Protein AF-A0A9D8R4U1-F1 (afdb_monomer)

Solvent-accessible surface area (backbone atoms only — not comparable to full-atom values): 18409 Å² total; per-residue (Å²): 109,70,70,55,53,52,48,41,52,51,37,44,50,61,49,49,52,56,41,45,58,40,40,45,11,53,56,46,6,55,37,52,46,41,56,28,59,79,38,70,65,42,65,55,44,36,60,49,24,30,54,49,14,35,55,47,24,72,39,98,79,18,43,31,32,52,47,57,58,74,63,49,72,54,78,39,62,66,52,50,49,24,27,39,54,16,19,46,52,18,31,54,50,19,38,72,63,16,83,45,26,25,57,43,41,3,38,54,20,2,46,52,18,38,34,33,62,58,66,71,54,80,61,60,70,59,53,50,19,46,54,49,28,66,52,47,48,30,51,50,13,16,54,43,6,30,51,42,34,52,57,51,58,62,52,73,76,52,94,63,63,63,71,62,54,49,56,50,48,40,51,51,31,41,52,25,43,34,46,23,39,18,16,47,23,26,30,52,30,19,66,56,46,49,47,28,58,44,75,46,92,58,71,66,61,32,50,55,51,52,53,51,51,51,54,52,49,49,66,75,41,42,67,58,30,49,54,50,9,50,50,41,14,66,72,59,40,79,56,59,55,63,51,44,34,15,34,40,38,16,40,16,51,42,37,40,50,41,38,36,66,65,28,54,77,70,67,29,42,37,55,50,68,39,50,44,54,27,49,53,30,10,40,52,28,37,17,65,71,68,76,44,82,57,64,61,68,69,60,52,52,30,25,54,51,13,48,62,43,11,22,54,39,0,17,54,41,5,32,29,43,30,60,76,67,53,50,42,95,79,75,54,76,76,87,72,84,71,82,71,58,60,48,58,50,51,46,50,47,51,52,49,51,42,52,49,50,51,53,47,54,52,52,51,52,54,51,51,53,50,50,52,57,60,74,76,106

Structure (mmCIF, N/CA/C/O backbone):
data_AF-A0A9D8R4U1-F1
#
_entry.id   AF-A0A9D8R4U1-F1
#
loop_
_atom_site.group_PDB
_atom_site.id
_atom_site.type_symbol
_atom_site.label_atom_id
_atom_site.label_alt_id
_atom_site.label_comp_id
_atom_site.label_asym_id
_atom_site.label_entity_id
_atom_site.label_seq_id
_atom_site.pdbx_PDB_ins_code
_atom_site.Cartn_x
_atom_site.Cartn_y
_atom_site.Cartn_z
_atom_site.occupancy
_atom_site.B_iso_or_equiv
_atom_site.auth_seq_id
_atom_site.auth_comp_id
_atom_site.auth_asym_id
_atom_site.auth_atom_id
_atom_site.pdbx_PDB_model_num
ATOM 1 N N . MET A 1 1 ? 26.700 7.202 -15.383 1.00 62.38 1 MET A N 1
ATOM 2 C CA . MET A 1 1 ? 26.523 7.297 -13.917 1.00 62.38 1 MET A CA 1
ATOM 3 C C . MET A 1 1 ? 25.580 8.435 -13.519 1.00 62.38 1 MET A C 1
ATOM 5 O O . MET A 1 1 ? 24.584 8.159 -12.871 1.00 62.38 1 MET A O 1
ATOM 9 N N . THR A 1 2 ? 25.804 9.678 -13.965 1.00 71.00 2 THR A N 1
ATOM 10 C CA . THR A 1 2 ? 24.944 10.842 -13.642 1.00 71.00 2 THR A CA 1
ATOM 11 C C . THR A 1 2 ? 23.486 10.702 -14.097 1.00 71.00 2 THR A C 1
ATOM 13 O O . THR A 1 2 ? 22.585 10.939 -13.304 1.00 71.00 2 THR A O 1
ATOM 16 N N . ILE A 1 3 ? 23.233 10.258 -15.335 1.00 74.94 3 ILE A N 1
ATOM 17 C CA . ILE A 1 3 ? 21.861 10.071 -15.853 1.00 74.94 3 ILE A CA 1
ATOM 18 C C . ILE A 1 3 ? 21.102 8.999 -15.056 1.00 74.94 3 ILE A C 1
ATOM 20 O O . ILE A 1 3 ? 19.959 9.219 -14.681 1.00 74.94 3 ILE A O 1
ATOM 24 N N . HIS A 1 4 ? 21.748 7.871 -14.744 1.00 74.50 4 HIS A N 1
ATOM 25 C CA . HIS A 1 4 ? 21.140 6.789 -13.961 1.00 74.50 4 HIS A CA 1
ATOM 26 C C . HIS A 1 4 ? 20.801 7.235 -12.531 1.00 74.50 4 HIS A C 1
ATOM 28 O O . HIS A 1 4 ? 19.683 7.016 -12.080 1.00 74.50 4 HIS A O 1
ATOM 34 N N . LEU A 1 5 ? 21.718 7.949 -11.866 1.00 74.75 5 LEU A N 1
ATOM 35 C CA . LEU A 1 5 ? 21.479 8.547 -10.549 1.00 74.75 5 LEU A CA 1
ATOM 36 C C . LEU A 1 5 ? 20.258 9.481 -10.566 1.00 74.75 5 LEU A C 1
ATOM 38 O O . LEU A 1 5 ? 19.386 9.371 -9.709 1.00 74.75 5 LEU A O 1
ATOM 42 N N . ILE A 1 6 ? 20.160 10.362 -11.569 1.00 78.12 6 ILE A N 1
ATOM 43 C CA . ILE A 1 6 ? 19.002 11.254 -11.734 1.00 78.12 6 ILE A CA 1
ATOM 44 C C . ILE A 1 6 ? 17.718 10.439 -11.935 1.00 78.12 6 ILE A C 1
ATOM 46 O O . ILE A 1 6 ? 16.713 10.733 -11.292 1.00 78.12 6 ILE A O 1
ATOM 50 N N . THR A 1 7 ? 17.740 9.403 -12.784 1.00 78.56 7 THR A N 1
ATOM 51 C CA . THR A 1 7 ? 16.574 8.535 -13.011 1.00 78.56 7 THR A CA 1
ATOM 52 C C . THR A 1 7 ? 16.117 7.858 -11.724 1.00 78.56 7 THR A C 1
ATOM 54 O O . THR A 1 7 ? 14.925 7.880 -11.435 1.00 78.56 7 THR A O 1
ATOM 57 N N . VAL A 1 8 ? 17.037 7.304 -10.930 1.00 77.94 8 VAL A N 1
ATOM 58 C CA . VAL A 1 8 ? 16.709 6.655 -9.653 1.00 77.94 8 VAL A CA 1
ATOM 59 C C . VAL A 1 8 ? 16.116 7.656 -8.661 1.00 77.94 8 VAL A C 1
ATOM 61 O O . VAL A 1 8 ? 15.098 7.359 -8.037 1.00 77.94 8 VAL A O 1
ATOM 64 N N . CYS A 1 9 ? 16.683 8.860 -8.549 1.00 77.19 9 CYS A N 1
ATOM 65 C CA . CYS A 1 9 ? 16.137 9.908 -7.684 1.00 77.19 9 CYS A CA 1
ATOM 66 C C . CYS A 1 9 ? 14.717 10.314 -8.104 1.00 77.19 9 CYS A C 1
ATOM 68 O O . CYS A 1 9 ? 13.818 10.349 -7.267 1.00 77.19 9 CYS A O 1
ATOM 70 N N . VAL A 1 10 ? 14.488 10.574 -9.396 1.00 82.06 10 VAL A N 1
ATOM 71 C CA . VAL A 1 10 ? 13.157 10.941 -9.912 1.00 82.06 10 VAL A CA 1
ATOM 72 C C . VAL A 1 10 ? 12.160 9.800 -9.709 1.00 82.06 10 VAL A C 1
ATOM 74 O O . VAL A 1 10 ? 11.057 10.040 -9.227 1.00 82.06 10 VAL A O 1
ATOM 77 N N . ALA A 1 11 ? 12.550 8.562 -10.014 1.00 82.06 11 ALA A N 1
ATOM 78 C CA . ALA A 1 11 ? 11.727 7.373 -9.812 1.00 82.06 11 ALA A CA 1
ATOM 79 C C . ALA A 1 11 ? 11.321 7.207 -8.336 1.00 82.06 11 ALA A C 1
ATOM 81 O O . ALA A 1 11 ? 10.142 7.027 -8.029 1.00 82.06 11 ALA A O 1
ATOM 82 N N . THR A 1 12 ? 12.281 7.363 -7.421 1.00 80.06 12 THR A N 1
ATOM 83 C CA . THR A 1 12 ? 12.043 7.289 -5.973 1.00 80.06 12 THR A CA 1
ATOM 84 C C . THR A 1 12 ? 11.056 8.367 -5.525 1.00 80.06 12 THR A C 1
ATOM 86 O O . THR A 1 12 ? 10.107 8.061 -4.810 1.00 80.06 12 THR A O 1
ATOM 89 N N . LEU A 1 13 ? 11.220 9.615 -5.982 1.00 82.62 13 LEU A N 1
ATOM 90 C CA . LEU A 1 13 ? 10.306 10.717 -5.659 1.00 82.62 13 LEU A CA 1
ATOM 91 C C . LEU A 1 13 ? 8.885 10.459 -6.180 1.00 82.62 13 LEU A C 1
ATOM 93 O O . LEU A 1 13 ? 7.918 10.644 -5.443 1.00 82.62 13 LEU A O 1
ATOM 97 N N . LEU A 1 14 ? 8.755 10.000 -7.428 1.00 85.19 14 LEU A N 1
ATOM 98 C CA . LEU A 1 14 ? 7.461 9.736 -8.064 1.00 85.19 14 LEU A CA 1
ATOM 99 C C . LEU A 1 14 ? 6.656 8.635 -7.368 1.00 85.19 14 LEU A C 1
ATOM 101 O O . LEU A 1 14 ? 5.433 8.659 -7.445 1.00 85.19 14 LEU A O 1
ATOM 105 N N . VAL A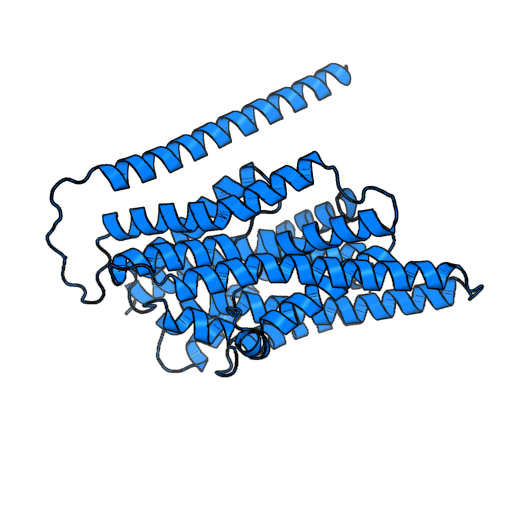 1 15 ? 7.316 7.699 -6.684 1.00 85.31 15 VAL A N 1
ATOM 106 C CA . VAL A 1 15 ? 6.657 6.636 -5.909 1.00 85.31 15 VAL A CA 1
ATOM 107 C C . VAL A 1 15 ? 6.452 7.046 -4.450 1.00 85.31 15 VAL A C 1
ATOM 109 O O . VAL A 1 15 ? 5.385 6.811 -3.885 1.00 85.31 15 VAL A O 1
ATOM 112 N N . ALA A 1 16 ? 7.438 7.706 -3.840 1.00 82.69 16 ALA A N 1
ATOM 113 C CA . ALA A 1 16 ? 7.373 8.126 -2.444 1.00 82.69 16 ALA A CA 1
ATOM 114 C C . ALA A 1 16 ? 6.263 9.158 -2.188 1.00 82.69 16 ALA A C 1
ATOM 116 O O . ALA A 1 16 ? 5.578 9.070 -1.173 1.00 82.69 16 ALA A O 1
ATOM 117 N N . ILE A 1 17 ? 6.048 10.109 -3.105 1.00 86.12 17 ILE A N 1
ATOM 118 C CA . ILE A 1 17 ? 4.991 11.127 -2.973 1.00 86.12 17 ILE A CA 1
ATOM 119 C C . ILE A 1 17 ? 3.595 10.486 -2.845 1.00 86.12 17 ILE A C 1
ATOM 121 O O . ILE A 1 17 ? 2.933 10.728 -1.835 1.00 86.12 17 ILE A O 1
ATOM 125 N N . PRO A 1 18 ? 3.115 9.671 -3.806 1.00 86.81 18 PRO A N 1
ATOM 126 C CA . PRO A 1 18 ? 1.812 9.025 -3.685 1.00 86.81 18 PRO A CA 1
ATOM 127 C C . PRO A 1 18 ? 1.742 8.035 -2.518 1.00 86.81 18 PRO A C 1
ATOM 129 O O . PRO A 1 18 ? 0.697 7.960 -1.883 1.00 86.81 18 PRO A O 1
ATOM 132 N N . LEU A 1 19 ? 2.832 7.341 -2.167 1.00 85.62 19 LEU A N 1
ATOM 133 C CA . LEU A 1 19 ? 2.859 6.466 -0.988 1.00 85.62 19 LEU A CA 1
ATOM 134 C C . LEU A 1 19 ? 2.595 7.254 0.309 1.00 85.62 19 LEU A C 1
ATOM 136 O O . LEU A 1 19 ? 1.831 6.812 1.167 1.00 85.62 19 LEU A O 1
ATOM 140 N N . LEU A 1 20 ? 3.202 8.440 0.435 1.00 82.81 20 LEU A N 1
ATOM 141 C CA . LEU A 1 20 ? 3.014 9.328 1.581 1.00 82.81 20 LEU A CA 1
ATOM 142 C C . LEU A 1 20 ? 1.630 9.989 1.603 1.00 82.81 20 LEU A C 1
ATOM 144 O O . LEU A 1 20 ? 1.049 10.167 2.668 1.00 82.81 20 LEU A O 1
ATOM 148 N N . LEU A 1 21 ? 1.098 10.380 0.445 1.00 83.62 21 LEU A N 1
ATOM 149 C CA . LEU A 1 21 ? -0.192 11.069 0.379 1.00 83.62 21 LEU A CA 1
ATOM 150 C C . LEU A 1 21 ? -1.387 10.123 0.511 1.00 83.62 21 LEU A C 1
ATOM 152 O O . LEU A 1 21 ? -2.425 10.561 0.997 1.00 83.62 21 LEU A O 1
ATOM 156 N N . LEU A 1 22 ? -1.251 8.865 0.085 1.00 83.94 22 LEU A N 1
ATOM 157 C CA . LEU A 1 22 ? -2.336 7.886 0.066 1.00 83.94 22 LEU A CA 1
ATOM 158 C C . LEU A 1 22 ? -2.247 6.951 1.273 1.00 83.94 22 LEU A C 1
ATOM 160 O O . LEU A 1 22 ? -2.946 7.164 2.257 1.00 83.94 22 LEU A O 1
ATOM 164 N N . ASP A 1 23 ? -1.365 5.949 1.243 1.00 84.44 23 ASP A N 1
ATOM 165 C CA . ASP A 1 23 ? -1.331 4.910 2.278 1.00 84.44 23 ASP A CA 1
ATOM 166 C C . ASP A 1 23 ? -0.895 5.458 3.654 1.00 84.44 23 ASP A C 1
ATOM 168 O O . ASP A 1 23 ? -1.457 5.078 4.682 1.00 84.44 23 ASP A O 1
ATOM 172 N N . PHE A 1 24 ? 0.061 6.392 3.699 1.00 84.25 24 PHE A N 1
ATOM 173 C CA . PHE A 1 24 ? 0.518 6.964 4.971 1.00 84.25 24 PHE A CA 1
ATOM 174 C C . PHE A 1 24 ? -0.490 7.946 5.595 1.00 84.25 24 PHE A C 1
ATOM 176 O O . PHE A 1 24 ? -0.650 7.955 6.816 1.00 84.25 24 PHE A O 1
ATOM 183 N N . SER A 1 25 ? -1.215 8.729 4.787 1.00 84.06 25 SER A N 1
ATOM 184 C CA . SER A 1 25 ? -2.329 9.561 5.273 1.00 84.06 25 SER A CA 1
ATOM 185 C C . SER A 1 25 ? -3.434 8.716 5.907 1.00 84.06 25 SER A C 1
ATOM 187 O O . SER A 1 25 ? -3.959 9.097 6.951 1.00 84.06 25 SER A O 1
ATOM 189 N N . VAL A 1 26 ? -3.748 7.552 5.322 1.00 86.00 26 VAL A N 1
ATOM 190 C CA . VAL A 1 26 ? -4.734 6.607 5.876 1.00 86.00 26 VAL A CA 1
ATOM 191 C C . VAL A 1 26 ? -4.266 6.064 7.227 1.00 86.00 26 VAL A C 1
ATOM 193 O O . VAL A 1 26 ? -4.999 6.153 8.209 1.00 86.00 26 VAL A O 1
ATOM 196 N N . MET A 1 27 ? -3.014 5.603 7.310 1.00 89.06 27 MET A N 1
ATOM 197 C CA . MET A 1 27 ? -2.418 5.143 8.569 1.00 89.06 27 MET A CA 1
ATOM 198 C C . MET A 1 27 ? -2.453 6.239 9.650 1.00 89.06 27 MET A C 1
ATOM 200 O O . MET A 1 27 ? -2.788 5.969 10.802 1.00 89.06 27 MET A O 1
ATOM 204 N N . LEU A 1 28 ? -2.131 7.491 9.299 1.00 83.25 28 LEU A N 1
ATOM 205 C CA . LEU A 1 28 ? -2.204 8.613 10.239 1.00 83.25 28 LEU A CA 1
ATOM 206 C C . LEU A 1 28 ? -3.635 8.955 10.656 1.00 83.25 28 LEU A C 1
ATOM 208 O O . LEU A 1 28 ? -3.837 9.301 11.818 1.00 83.25 28 LEU A O 1
ATOM 212 N N . GLY A 1 29 ? -4.606 8.844 9.748 1.00 83.50 29 GLY A N 1
ATOM 213 C CA . GLY A 1 29 ? -6.021 9.027 10.065 1.00 83.50 29 GLY A CA 1
ATOM 214 C C . GLY A 1 29 ? -6.497 8.050 11.137 1.00 83.50 29 GLY A C 1
ATOM 215 O O . GLY A 1 29 ? -7.123 8.469 12.110 1.00 83.50 29 GLY A O 1
ATOM 216 N N . GLU A 1 30 ? -6.102 6.776 11.040 1.00 86.44 30 GLU A N 1
ATOM 217 C CA . GLU A 1 30 ? -6.377 5.781 12.084 1.00 86.44 30 GLU A CA 1
ATOM 218 C C . GLU A 1 30 ? -5.773 6.186 13.438 1.00 86.44 30 GLU A C 1
ATOM 220 O O . GLU A 1 30 ? -6.465 6.203 14.458 1.00 86.44 30 GLU A O 1
ATOM 225 N N . VAL A 1 31 ? -4.510 6.614 13.447 1.00 84.88 31 VAL A N 1
ATOM 226 C CA . VAL A 1 31 ? -3.812 7.035 14.673 1.00 84.88 31 VAL A CA 1
ATOM 227 C C . VAL A 1 31 ? -4.407 8.317 15.280 1.00 84.88 31 VAL A C 1
ATOM 229 O O . VAL A 1 31 ? -4.437 8.467 16.506 1.00 84.88 31 VAL A O 1
ATOM 232 N N . TRP A 1 32 ? -4.879 9.259 14.456 1.00 85.44 32 TRP A N 1
ATOM 233 C CA . TRP A 1 32 ? -5.542 10.481 14.928 1.00 85.44 32 TRP A CA 1
ATOM 234 C C . TRP A 1 32 ? -6.931 10.208 15.486 1.00 85.44 32 TRP A C 1
ATOM 236 O O . TRP A 1 32 ? -7.216 10.677 16.588 1.00 85.44 32 TRP A O 1
ATOM 246 N N . SER A 1 33 ? -7.729 9.373 14.817 1.00 83.19 33 SER A N 1
ATOM 247 C CA . SER A 1 33 ? -9.071 9.003 15.292 1.00 83.19 33 SER A CA 1
ATOM 248 C C . SER A 1 33 ? -9.050 8.313 16.660 1.00 83.19 33 SER A C 1
ATOM 250 O O . SER A 1 33 ? -9.992 8.409 17.441 1.00 83.19 33 SER A O 1
ATOM 252 N N . SER A 1 34 ? -7.935 7.667 17.014 1.00 81.81 34 SER A N 1
ATOM 253 C CA . SER A 1 34 ? -7.779 7.009 18.309 1.00 81.81 34 SER A CA 1
ATOM 254 C C . SER A 1 34 ? -7.442 7.970 19.465 1.00 81.81 34 SER A C 1
ATOM 256 O O . SER A 1 34 ? -7.294 7.510 20.601 1.00 81.81 34 SER A O 1
ATOM 258 N N . GLY A 1 35 ?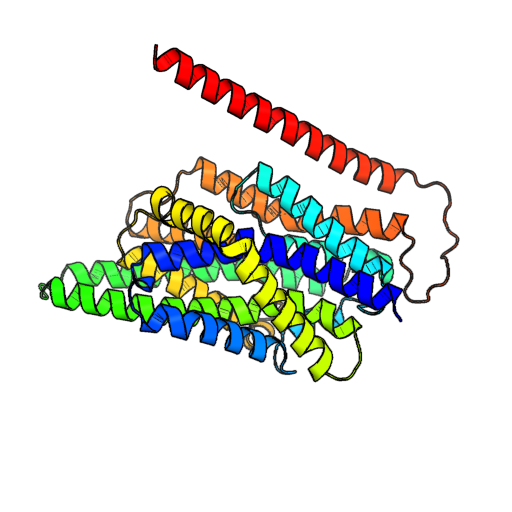 -7.163 9.252 19.191 1.00 73.31 35 GLY A N 1
ATOM 259 C CA . GLY A 1 35 ? -6.667 10.228 20.172 1.00 73.31 35 GLY A CA 1
ATOM 260 C C . GLY A 1 35 ? -5.265 9.932 20.734 1.00 73.31 35 GLY A C 1
ATOM 261 O O . GLY A 1 35 ? -4.775 10.642 21.613 1.00 73.31 35 GLY A O 1
ATOM 262 N N . ALA A 1 36 ? -4.565 8.896 20.249 1.00 70.56 36 ALA A N 1
ATOM 263 C CA . ALA A 1 36 ? -3.280 8.483 20.823 1.00 70.56 36 ALA A CA 1
ATOM 264 C C . ALA A 1 36 ? -2.163 9.506 20.550 1.00 70.56 36 ALA A C 1
ATOM 266 O O . ALA A 1 36 ? -1.247 9.661 21.362 1.00 70.56 36 ALA A O 1
ATOM 267 N N . LEU A 1 37 ? -2.250 10.240 19.436 1.00 65.88 37 LEU A N 1
ATOM 268 C CA . LEU A 1 37 ? -1.227 11.194 18.991 1.00 65.88 37 LEU A CA 1
ATOM 269 C C . LEU A 1 37 ? -1.161 12.489 19.824 1.00 65.88 37 LEU A C 1
ATOM 271 O O . LEU A 1 37 ? -0.201 13.262 19.718 1.00 65.88 37 LEU A O 1
ATOM 275 N N . GLU A 1 38 ? -2.149 12.723 20.689 1.00 64.19 38 GLU A N 1
ATOM 276 C CA . GLU A 1 38 ? -2.107 13.796 21.687 1.00 64.19 38 GLU A CA 1
ATOM 277 C C . GLU A 1 38 ? -1.012 13.557 22.738 1.00 64.19 38 GLU A C 1
ATOM 279 O O . GLU A 1 38 ? -0.506 14.500 23.350 1.00 64.19 38 GLU A O 1
ATOM 284 N N . ARG A 1 39 ? -0.566 12.304 22.902 1.00 63.09 39 ARG A N 1
ATOM 285 C CA . ARG A 1 39 ? 0.533 11.953 23.802 1.00 63.09 39 ARG A CA 1
ATOM 286 C C . ARG A 1 39 ? 1.880 12.281 23.166 1.00 63.09 39 ARG A C 1
ATOM 288 O O . ARG A 1 39 ? 2.224 11.786 22.094 1.00 63.09 39 ARG A O 1
ATOM 295 N N . TRP A 1 40 ? 2.710 13.019 23.904 1.00 60.84 40 TRP A N 1
ATOM 296 C CA . TRP A 1 40 ? 4.105 13.301 23.538 1.00 60.84 40 TRP A CA 1
ATOM 297 C C . TRP A 1 40 ? 4.899 12.042 23.168 1.00 60.84 40 TRP A C 1
ATOM 299 O O . TRP A 1 40 ? 5.678 12.065 22.219 1.00 60.84 40 TRP A O 1
ATOM 309 N N . ALA A 1 41 ? 4.648 10.931 23.868 1.00 53.75 41 ALA A N 1
ATOM 310 C CA . ALA A 1 41 ? 5.276 9.646 23.588 1.00 53.75 41 ALA A CA 1
ATOM 311 C C . ALA A 1 41 ? 5.017 9.173 22.149 1.00 53.75 41 ALA A C 1
ATOM 313 O O . ALA A 1 41 ? 5.948 8.740 21.485 1.00 53.75 41 ALA A O 1
ATOM 314 N N . VAL A 1 42 ? 3.798 9.320 21.622 1.00 58.06 42 VAL A N 1
ATOM 315 C CA . VAL A 1 42 ? 3.475 8.910 20.245 1.00 58.06 42 VAL A CA 1
ATOM 316 C C . VAL A 1 42 ? 4.140 9.832 19.230 1.00 58.06 42 VAL A C 1
ATOM 318 O O . VAL A 1 42 ? 4.682 9.351 18.244 1.00 58.06 42 VAL A O 1
ATOM 321 N N . ARG A 1 43 ? 4.201 11.143 19.491 1.00 66.69 43 ARG A N 1
ATOM 322 C CA . ARG A 1 43 ? 4.862 12.101 18.584 1.00 66.69 43 ARG A CA 1
ATOM 323 C C . ARG A 1 43 ? 6.350 11.814 18.371 1.00 66.69 43 ARG A C 1
ATOM 325 O O . ARG A 1 43 ? 6.869 12.133 17.310 1.00 66.69 43 ARG A O 1
ATOM 332 N N . ILE A 1 44 ? 7.020 11.229 19.364 1.00 65.25 44 ILE A N 1
ATOM 333 C CA . ILE A 1 44 ? 8.447 10.879 19.303 1.00 65.25 44 ILE A CA 1
ATOM 334 C C . ILE A 1 44 ? 8.640 9.428 18.842 1.00 65.25 44 ILE A C 1
ATOM 336 O O . ILE A 1 44 ? 9.491 9.153 17.997 1.00 65.25 44 ILE A O 1
ATOM 340 N N . LEU A 1 45 ? 7.841 8.495 19.366 1.00 59.81 45 LEU A N 1
ATOM 341 C CA . LEU A 1 45 ? 7.980 7.066 19.080 1.00 59.81 45 LEU A CA 1
ATOM 342 C C . LEU A 1 45 ? 7.467 6.685 17.692 1.00 59.81 45 LEU A C 1
ATOM 344 O O . LEU A 1 45 ? 7.973 5.726 17.128 1.00 59.81 45 LEU A O 1
ATOM 348 N N . LEU A 1 46 ? 6.511 7.421 17.121 1.00 68.75 46 LEU A N 1
ATOM 349 C CA . LEU A 1 46 ? 5.991 7.145 15.782 1.00 68.75 46 LEU A CA 1
ATOM 350 C C . LEU A 1 46 ? 7.058 7.407 14.697 1.00 68.75 46 LEU A C 1
ATOM 352 O O . LEU A 1 46 ? 7.335 6.482 13.937 1.00 68.75 46 LEU A O 1
ATOM 356 N N . PRO A 1 47 ? 7.753 8.566 14.654 1.00 72.62 47 PRO A N 1
ATOM 357 C CA . PRO A 1 47 ? 8.914 8.744 13.777 1.00 72.62 47 PRO A CA 1
ATOM 358 C C . PRO A 1 47 ? 10.018 7.715 14.016 1.00 72.62 47 PRO A C 1
ATOM 360 O O . PRO A 1 47 ? 10.629 7.244 13.061 1.00 72.62 47 PRO A O 1
ATOM 363 N N . LEU A 1 48 ? 10.267 7.344 15.277 1.00 67.75 48 LEU A N 1
ATOM 364 C CA . LEU A 1 48 ? 11.283 6.349 15.616 1.00 67.75 48 LEU A CA 1
ATOM 365 C C . LEU A 1 48 ? 10.903 4.951 15.103 1.00 67.75 48 LEU A C 1
ATOM 367 O O . LEU A 1 48 ? 11.754 4.237 14.587 1.00 67.75 48 LEU A O 1
ATOM 371 N N . ALA A 1 49 ? 9.628 4.577 15.207 1.00 66.25 49 ALA A N 1
ATOM 372 C CA . ALA A 1 49 ? 9.093 3.324 14.687 1.00 66.25 49 ALA A CA 1
ATOM 373 C C . ALA A 1 49 ? 9.113 3.302 13.158 1.00 66.25 49 ALA A C 1
ATOM 375 O O . ALA A 1 49 ? 9.463 2.280 12.578 1.00 66.25 49 ALA A O 1
ATOM 376 N N . LEU A 1 50 ? 8.827 4.432 12.506 1.00 71.75 50 LEU A N 1
ATOM 377 C CA . LEU A 1 50 ? 8.975 4.572 11.058 1.00 71.75 50 LEU A CA 1
ATOM 378 C C . LEU A 1 50 ? 10.441 4.425 10.636 1.00 71.75 50 LEU A C 1
ATOM 380 O O . LEU A 1 50 ? 10.744 3.663 9.726 1.00 71.75 50 LEU A O 1
ATOM 384 N N . ALA A 1 51 ? 11.366 5.100 11.321 1.00 71.94 51 ALA A N 1
ATOM 385 C CA . ALA A 1 51 ? 12.795 4.993 11.042 1.00 71.94 51 ALA A CA 1
ATOM 386 C C . ALA A 1 51 ? 13.327 3.573 11.298 1.00 71.94 51 ALA A C 1
ATOM 388 O O . ALA A 1 51 ? 14.091 3.050 10.491 1.00 71.94 51 ALA A O 1
ATOM 389 N N . GLY A 1 52 ? 12.893 2.934 12.388 1.00 63.22 52 GLY A N 1
ATOM 390 C CA . GLY A 1 52 ? 13.241 1.556 12.727 1.00 63.22 52 GLY A CA 1
ATOM 391 C C . GLY A 1 52 ? 12.655 0.536 11.749 1.00 63.22 52 GLY A C 1
ATOM 392 O O . GLY A 1 52 ? 13.369 -0.355 11.307 1.00 63.22 52 GLY A O 1
ATOM 393 N N . GLY A 1 53 ? 11.391 0.686 11.352 1.00 64.94 53 GLY A N 1
ATOM 394 C CA . GLY A 1 53 ? 10.748 -0.167 10.349 1.00 64.94 53 GLY A CA 1
ATOM 395 C C . GLY A 1 53 ? 11.398 -0.027 8.975 1.00 64.94 53 GLY A C 1
ATOM 396 O O . GLY A 1 53 ? 11.702 -1.027 8.333 1.00 64.94 53 GLY A O 1
ATOM 397 N N . LEU A 1 54 ? 11.724 1.204 8.569 1.00 70.62 54 LEU A N 1
ATOM 398 C CA . LEU A 1 54 ? 12.524 1.447 7.370 1.00 70.62 54 LEU A CA 1
ATOM 399 C C . LEU A 1 54 ? 13.883 0.752 7.492 1.00 70.62 54 LEU A C 1
ATOM 401 O O . LEU A 1 54 ? 14.245 0.008 6.589 1.00 70.62 54 LEU A O 1
ATOM 405 N N . ALA A 1 55 ? 14.590 0.904 8.619 1.00 69.12 55 ALA A N 1
ATOM 406 C CA . ALA A 1 55 ? 15.862 0.221 8.867 1.00 69.12 55 ALA A CA 1
ATOM 407 C C . ALA A 1 55 ? 15.764 -1.306 8.687 1.00 69.12 55 ALA A C 1
ATOM 409 O O . ALA A 1 55 ? 16.667 -1.898 8.102 1.00 69.12 55 ALA A O 1
ATOM 410 N N . LEU A 1 56 ? 14.661 -1.930 9.118 1.00 67.12 56 LEU A N 1
ATOM 411 C CA . LEU A 1 56 ? 14.422 -3.369 8.950 1.00 67.12 56 LEU A CA 1
ATOM 412 C C . LEU A 1 56 ? 14.221 -3.783 7.485 1.00 67.12 56 LEU A C 1
ATOM 414 O O . LEU A 1 56 ? 14.725 -4.832 7.096 1.00 67.12 56 LEU A O 1
ATOM 418 N N . SER A 1 57 ? 13.582 -2.949 6.656 1.00 62.78 57 SER A N 1
ATOM 419 C CA . SER A 1 57 ? 13.427 -3.207 5.208 1.00 62.78 57 SER A CA 1
ATOM 420 C C . SER A 1 57 ? 14.752 -3.207 4.418 1.00 62.78 57 SER A C 1
ATOM 422 O O . SER A 1 57 ? 14.808 -3.589 3.245 1.00 62.78 57 SER A O 1
ATOM 424 N N . PHE A 1 58 ? 15.838 -2.771 5.067 1.00 65.38 58 PHE A N 1
ATOM 425 C CA . PHE A 1 58 ? 17.190 -2.699 4.511 1.00 65.38 58 PHE A CA 1
ATOM 426 C C . PHE A 1 58 ? 18.129 -3.806 5.024 1.00 65.38 58 PHE A C 1
ATOM 428 O O . PHE A 1 58 ? 19.288 -3.862 4.610 1.00 65.38 58 PHE A O 1
ATOM 435 N N . ILE A 1 59 ? 17.659 -4.685 5.916 1.00 63.59 59 ILE A N 1
ATOM 436 C CA . ILE A 1 59 ? 18.408 -5.869 6.362 1.00 63.59 59 ILE A CA 1
ATOM 437 C C . ILE A 1 59 ? 18.115 -7.012 5.379 1.00 63.59 59 ILE A C 1
ATOM 439 O O . ILE A 1 59 ? 16.963 -7.213 5.004 1.00 63.59 59 ILE A O 1
ATOM 443 N N . ASP A 1 60 ? 19.120 -7.818 5.012 1.00 55.22 60 ASP A N 1
ATOM 444 C CA . ASP A 1 60 ? 18.990 -9.000 4.122 1.00 55.22 60 ASP A CA 1
ATOM 445 C C . ASP A 1 60 ? 17.984 -10.067 4.610 1.00 55.22 60 ASP A C 1
ATOM 447 O O . ASP A 1 60 ? 17.721 -11.059 3.933 1.00 55.22 60 ASP A O 1
ATOM 451 N N . TRP A 1 61 ? 17.413 -9.866 5.795 1.00 55.62 61 TRP A N 1
ATOM 452 C CA . TRP A 1 61 ? 16.352 -10.669 6.387 1.00 55.62 61 TRP A CA 1
ATOM 453 C C . TRP A 1 61 ? 14.934 -10.202 6.027 1.00 55.62 61 TRP A C 1
ATOM 455 O O . TRP A 1 61 ? 13.980 -10.808 6.511 1.00 55.62 61 TRP A O 1
ATOM 465 N N . ASP A 1 62 ? 14.768 -9.155 5.208 1.00 66.50 62 ASP A N 1
ATOM 466 C CA . ASP A 1 62 ? 13.456 -8.716 4.723 1.00 66.50 62 ASP A CA 1
ATOM 467 C C . ASP A 1 62 ? 13.015 -9.520 3.478 1.00 66.50 62 ASP A C 1
ATOM 469 O O . ASP A 1 62 ? 13.514 -9.282 2.369 1.00 66.50 62 ASP A O 1
ATOM 473 N N . PRO A 1 63 ? 12.057 -10.457 3.618 1.00 65.75 63 PRO A N 1
ATOM 474 C CA . PRO A 1 63 ? 11.589 -11.276 2.511 1.00 65.75 63 PRO A CA 1
ATOM 475 C C . PRO A 1 63 ? 10.846 -10.462 1.446 1.00 65.75 63 PRO A C 1
ATOM 477 O O . PRO A 1 63 ? 10.830 -10.895 0.297 1.00 65.75 63 PRO A O 1
ATOM 480 N N . VAL A 1 64 ? 10.274 -9.292 1.772 1.00 69.25 64 VAL A N 1
ATOM 481 C CA . VAL A 1 64 ? 9.586 -8.435 0.787 1.00 69.25 64 VAL A CA 1
ATOM 482 C C . VAL A 1 64 ? 10.614 -7.766 -0.122 1.00 69.25 64 VAL A C 1
ATOM 484 O O . VAL A 1 64 ? 10.521 -7.847 -1.345 1.00 69.25 64 VAL A O 1
ATOM 487 N N . SER A 1 65 ? 11.651 -7.166 0.462 1.00 66.00 65 SER A N 1
ATOM 488 C CA . SER A 1 65 ? 12.779 -6.596 -0.279 1.00 66.00 65 SER A CA 1
ATOM 489 C C . SER A 1 65 ? 13.545 -7.661 -1.079 1.00 66.00 65 SER A C 1
ATOM 491 O O . SER A 1 65 ? 13.925 -7.427 -2.231 1.00 66.00 65 SER A O 1
ATOM 493 N N . GLY A 1 66 ? 13.748 -8.858 -0.515 1.00 66.12 66 GLY A N 1
ATOM 494 C CA . GLY A 1 66 ? 14.340 -10.004 -1.217 1.00 66.12 66 GLY A CA 1
ATOM 495 C C . GLY A 1 66 ? 13.496 -10.481 -2.402 1.00 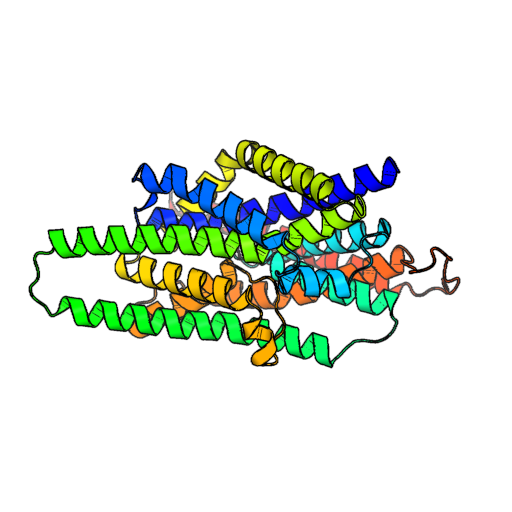66.12 66 GLY A C 1
ATOM 496 O O . GLY A 1 66 ? 14.025 -10.660 -3.498 1.00 66.12 66 GLY A O 1
ATOM 497 N N . PHE A 1 67 ? 12.179 -10.603 -2.210 1.00 74.00 67 PHE A N 1
ATOM 498 C CA . PHE A 1 67 ? 11.222 -10.911 -3.270 1.00 74.00 67 PHE A CA 1
ATOM 499 C C . PHE A 1 67 ? 11.313 -9.868 -4.387 1.00 74.00 67 PHE A C 1
ATOM 501 O O . PHE A 1 67 ? 11.702 -10.209 -5.496 1.00 74.00 67 PHE A O 1
ATOM 508 N N . LEU A 1 68 ? 11.087 -8.583 -4.099 1.00 69.69 68 LEU A N 1
ATOM 509 C CA . LEU A 1 68 ? 11.116 -7.519 -5.113 1.00 69.69 68 LEU A CA 1
ATOM 510 C C . LEU A 1 68 ? 12.455 -7.445 -5.876 1.00 69.69 68 LEU A C 1
ATOM 512 O O . LEU A 1 68 ? 12.457 -7.237 -7.091 1.00 69.69 68 LEU A O 1
ATOM 516 N N . GLY A 1 69 ? 13.583 -7.654 -5.187 1.00 63.97 69 GLY A N 1
ATOM 517 C CA . GLY A 1 69 ? 14.921 -7.661 -5.787 1.00 63.97 69 GLY A CA 1
ATOM 518 C C . GLY A 1 69 ? 15.193 -8.838 -6.730 1.00 63.97 69 GLY A C 1
ATOM 519 O O . GLY A 1 69 ? 15.996 -8.697 -7.647 1.00 63.97 69 GLY A O 1
ATOM 520 N N . GLY A 1 70 ? 14.511 -9.973 -6.549 1.00 65.19 70 GLY A N 1
ATOM 521 C CA . GLY A 1 70 ? 14.636 -11.144 -7.421 1.00 65.19 70 GLY A CA 1
ATOM 522 C C . GLY A 1 70 ? 13.912 -11.014 -8.768 1.00 65.19 70 GLY A C 1
ATOM 523 O O . GLY A 1 70 ? 14.262 -11.714 -9.715 1.00 65.19 70 GLY A O 1
ATOM 524 N N . PHE A 1 71 ? 12.926 -10.113 -8.882 1.00 64.62 71 PHE A N 1
ATOM 525 C CA . PHE A 1 71 ? 12.044 -10.025 -10.061 1.00 64.62 71 PHE A CA 1
ATOM 526 C C . PHE A 1 71 ? 12.346 -8.876 -11.012 1.00 64.62 71 PHE A C 1
ATOM 528 O O . PHE A 1 71 ? 11.809 -8.865 -12.125 1.00 64.62 71 PHE A O 1
ATOM 535 N N . PHE A 1 72 ? 13.169 -7.914 -10.594 1.00 67.94 72 PHE A N 1
ATOM 536 C CA . PHE A 1 72 ? 13.278 -6.638 -11.281 1.00 67.94 72 PHE A CA 1
ATOM 537 C C . PHE A 1 72 ? 14.732 -6.214 -11.537 1.00 67.94 72 PHE A C 1
ATOM 539 O O . PHE A 1 72 ? 15.493 -6.036 -10.585 1.00 67.94 72 PHE A O 1
ATOM 546 N N . PRO A 1 73 ? 15.129 -5.987 -12.806 1.00 66.38 73 PRO A N 1
ATOM 547 C CA . PRO A 1 73 ? 16.457 -5.481 -13.132 1.00 66.38 73 PRO A CA 1
ATOM 548 C C . PRO A 1 73 ? 16.555 -3.985 -12.792 1.00 66.38 73 PRO A C 1
ATOM 550 O O . PRO A 1 73 ? 16.353 -3.113 -13.639 1.00 66.38 73 PRO A O 1
ATOM 553 N N . THR A 1 74 ? 16.898 -3.678 -11.539 1.00 63.53 74 THR A N 1
ATOM 554 C CA . THR A 1 74 ? 17.070 -2.307 -11.011 1.00 63.53 74 THR A CA 1
ATOM 555 C C . THR A 1 74 ? 18.176 -1.513 -11.713 1.00 63.53 74 THR A C 1
ATOM 557 O O . THR A 1 74 ? 18.213 -0.290 -11.622 1.00 63.53 74 THR A O 1
ATOM 560 N N . THR A 1 75 ? 19.054 -2.178 -12.462 1.00 65.38 75 THR A N 1
ATOM 561 C CA . THR A 1 75 ? 20.147 -1.560 -13.224 1.00 65.38 75 THR A CA 1
ATOM 562 C C . THR A 1 75 ? 19.694 -0.946 -14.555 1.00 65.38 75 THR A C 1
ATOM 564 O O . THR A 1 75 ? 20.428 -0.155 -15.152 1.00 65.38 75 THR A O 1
ATOM 567 N N . VAL A 1 76 ? 18.476 -1.246 -15.030 1.00 74.25 76 VAL A N 1
ATOM 568 C CA . VAL A 1 76 ? 17.957 -0.750 -16.315 1.00 74.25 76 VAL A CA 1
ATOM 569 C C . VAL A 1 76 ? 17.077 0.487 -16.098 1.00 74.25 76 VAL A C 1
ATOM 571 O O . VAL A 1 76 ? 15.903 0.385 -15.746 1.00 74.25 76 VAL A O 1
ATOM 574 N N . SER A 1 77 ? 17.615 1.682 -16.381 1.00 74.81 77 SER A N 1
ATOM 575 C CA . SER A 1 77 ? 16.901 2.968 -16.220 1.00 74.81 77 SER A CA 1
ATOM 576 C C . SER A 1 77 ? 15.531 3.018 -16.910 1.00 74.81 77 SER A C 1
ATOM 578 O O . SER A 1 77 ? 14.596 3.612 -16.378 1.00 74.81 77 SER A O 1
ATOM 580 N N . ALA A 1 78 ? 15.399 2.402 -18.088 1.00 76.12 78 ALA A N 1
ATOM 581 C CA . ALA A 1 78 ? 14.138 2.374 -18.830 1.00 76.12 78 ALA A CA 1
ATOM 582 C C . ALA A 1 78 ? 13.061 1.532 -18.122 1.00 76.12 78 ALA A C 1
ATOM 584 O O . ALA A 1 78 ? 11.899 1.928 -18.103 1.00 76.12 78 ALA A O 1
ATOM 585 N N . ALA A 1 79 ? 13.452 0.424 -17.480 1.00 80.25 79 ALA A N 1
ATOM 586 C CA . ALA A 1 79 ? 12.552 -0.403 -16.681 1.00 80.25 79 ALA A CA 1
ATOM 587 C C . ALA A 1 79 ? 12.078 0.357 -15.433 1.00 80.25 79 ALA A C 1
ATOM 589 O O . ALA A 1 79 ? 10.886 0.375 -15.133 1.00 80.25 79 ALA A O 1
ATOM 590 N N . LEU A 1 80 ? 12.998 1.047 -14.742 1.00 80.12 80 LEU A N 1
ATOM 591 C CA . LEU A 1 80 ? 12.682 1.884 -13.575 1.00 80.12 80 LEU A CA 1
ATOM 592 C C . LEU A 1 80 ? 11.657 2.968 -13.926 1.00 80.12 80 LEU A C 1
ATOM 594 O O . LEU A 1 80 ? 10.662 3.151 -13.224 1.00 80.12 80 LEU A O 1
ATOM 598 N N . LEU A 1 81 ? 11.879 3.672 -15.037 1.00 81.75 81 LEU A N 1
ATOM 599 C CA . LEU A 1 81 ? 10.978 4.719 -15.505 1.00 81.75 81 LEU A CA 1
ATOM 600 C C . LEU A 1 81 ? 9.611 4.149 -15.918 1.00 81.75 81 LEU A C 1
ATOM 602 O O . LEU A 1 81 ? 8.581 4.724 -15.578 1.00 81.75 81 LEU A O 1
ATOM 606 N N . ALA A 1 82 ? 9.589 3.004 -16.605 1.00 85.19 82 ALA A N 1
ATOM 607 C CA . ALA A 1 82 ? 8.348 2.358 -17.018 1.00 85.19 82 ALA A CA 1
ATOM 608 C C . ALA A 1 82 ? 7.492 1.948 -15.817 1.00 85.19 82 ALA A C 1
ATOM 610 O O . ALA A 1 82 ? 6.317 2.306 -15.755 1.00 85.19 82 ALA A O 1
ATOM 611 N N . VAL A 1 83 ? 8.084 1.268 -14.834 1.00 88.31 83 VAL A N 1
ATOM 612 C CA . VAL A 1 83 ? 7.372 0.818 -13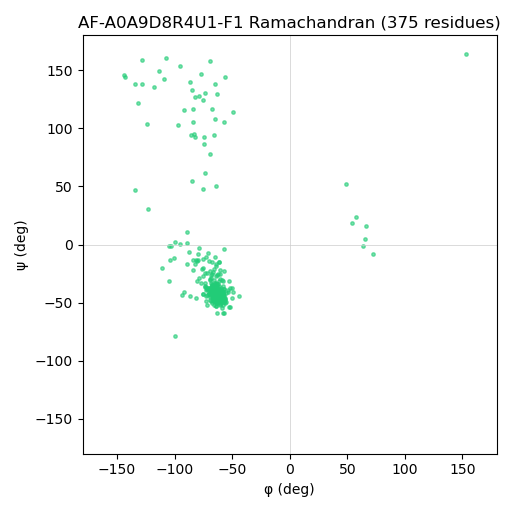.631 1.00 88.31 83 VAL A CA 1
ATOM 613 C C . VAL A 1 83 ? 6.857 2.003 -12.817 1.00 88.31 83 VAL A C 1
ATOM 615 O O . VAL A 1 83 ? 5.699 2.006 -12.402 1.00 88.31 83 VAL A O 1
ATOM 618 N N . THR A 1 84 ? 7.678 3.040 -12.627 1.00 88.31 84 THR A N 1
ATOM 619 C CA . THR A 1 84 ? 7.267 4.221 -11.850 1.00 88.31 84 THR A CA 1
ATOM 620 C C . THR A 1 84 ? 6.151 5.009 -12.510 1.00 88.31 84 THR A C 1
ATOM 622 O O . THR A 1 84 ? 5.146 5.286 -11.857 1.00 88.31 84 THR A O 1
ATOM 625 N N . LEU A 1 85 ? 6.273 5.322 -13.802 1.00 88.50 85 LEU A N 1
ATOM 626 C CA . LEU A 1 85 ? 5.219 6.022 -14.536 1.00 88.50 85 LEU A CA 1
ATOM 627 C C . LEU A 1 85 ? 3.920 5.215 -14.553 1.00 88.50 85 LEU A C 1
ATOM 629 O O . LEU A 1 85 ? 2.850 5.777 -14.338 1.00 88.50 85 LEU A O 1
ATOM 633 N N . SER A 1 86 ? 4.012 3.899 -14.745 1.00 90.81 86 SER A N 1
ATOM 634 C CA . SER A 1 86 ? 2.840 3.017 -14.754 1.00 90.81 86 SER A CA 1
ATOM 635 C C . SER A 1 86 ? 2.133 2.987 -13.411 1.00 90.81 86 SER A C 1
ATOM 637 O O . SER A 1 86 ? 0.909 3.074 -13.364 1.00 90.81 86 SER A O 1
ATOM 639 N N . CYS A 1 87 ? 2.899 2.918 -12.322 1.00 91.00 87 CYS A N 1
ATOM 640 C CA . CYS A 1 87 ? 2.364 2.967 -10.971 1.00 91.00 87 CYS A CA 1
ATOM 641 C C . CYS A 1 87 ? 1.632 4.292 -10.711 1.00 91.00 87 CYS A C 1
ATOM 643 O O . CYS A 1 87 ? 0.479 4.282 -10.285 1.00 91.00 87 CYS A O 1
ATOM 645 N N . VAL A 1 88 ? 2.251 5.429 -11.053 1.00 89.50 88 VAL A N 1
ATOM 646 C CA . VAL A 1 88 ? 1.631 6.756 -10.898 1.00 89.50 88 VAL A CA 1
ATOM 647 C C . VAL A 1 88 ? 0.347 6.865 -11.719 1.00 89.50 88 VAL A C 1
ATOM 649 O O . VAL A 1 88 ? -0.679 7.280 -11.187 1.00 89.50 88 VAL A O 1
ATOM 652 N N . VAL A 1 89 ? 0.368 6.458 -12.992 1.00 89.00 89 VAL A N 1
ATOM 653 C CA . VAL A 1 89 ? -0.819 6.495 -13.862 1.00 89.00 89 VAL A CA 1
ATOM 654 C C . VAL A 1 89 ? -1.931 5.613 -13.301 1.00 89.00 89 VAL A C 1
ATOM 656 O O . VAL A 1 89 ? -3.063 6.078 -13.182 1.00 89.00 89 VAL A O 1
ATOM 659 N N . ALA A 1 90 ? -1.621 4.374 -12.914 1.00 90.94 90 ALA A N 1
ATOM 660 C CA . ALA A 1 90 ? -2.596 3.460 -12.330 1.00 90.94 90 ALA A CA 1
ATOM 661 C C . ALA A 1 90 ? -3.236 4.067 -11.078 1.00 90.94 90 ALA A C 1
ATOM 663 O O . ALA A 1 90 ? -4.459 4.158 -11.011 1.00 90.94 90 ALA A O 1
ATOM 664 N N . VAL A 1 91 ? -2.417 4.574 -10.152 1.00 90.56 91 VAL A N 1
ATOM 665 C CA . VAL A 1 91 ? -2.866 5.203 -8.905 1.00 90.56 91 VAL A CA 1
ATOM 666 C C . VAL A 1 91 ? -3.715 6.447 -9.158 1.00 90.56 91 VAL A C 1
ATOM 668 O O . VAL A 1 91 ? -4.713 6.635 -8.462 1.00 90.56 91 VAL A O 1
ATOM 671 N N . MET A 1 92 ? -3.359 7.284 -10.140 1.00 87.25 92 MET A N 1
ATOM 672 C CA . MET A 1 92 ? -4.154 8.455 -10.523 1.00 87.25 92 MET A CA 1
ATOM 673 C C . MET A 1 92 ? -5.527 8.047 -11.060 1.00 87.25 92 MET A C 1
ATOM 675 O O . MET A 1 92 ? -6.530 8.631 -10.662 1.00 87.25 92 MET A O 1
ATOM 679 N N . VAL A 1 93 ? -5.583 7.031 -11.926 1.00 85.94 93 VAL A N 1
ATOM 680 C CA . VAL A 1 93 ? -6.839 6.538 -12.511 1.00 85.94 93 VAL A CA 1
ATOM 681 C C . VAL A 1 93 ? -7.733 5.911 -11.448 1.00 85.94 93 VAL A C 1
ATOM 683 O O . VAL A 1 93 ? -8.911 6.254 -11.350 1.00 85.94 93 VAL A O 1
ATOM 686 N N . THR A 1 94 ? -7.193 5.028 -10.609 1.00 88.00 94 THR A N 1
ATOM 687 C CA . THR A 1 94 ? -7.967 4.400 -9.530 1.00 88.00 94 THR A CA 1
ATOM 688 C C . THR A 1 94 ? -8.334 5.392 -8.431 1.00 88.00 94 THR A C 1
ATOM 690 O O . THR A 1 94 ? -9.423 5.290 -7.869 1.00 88.00 94 THR A O 1
ATOM 693 N N . GLY A 1 95 ? -7.496 6.408 -8.201 1.00 84.44 95 GLY A N 1
ATOM 694 C CA . GLY A 1 95 ? -7.752 7.534 -7.298 1.00 84.44 95 GLY A CA 1
ATOM 695 C C . GLY A 1 95 ? -8.981 8.366 -7.671 1.00 84.44 95 GLY A C 1
ATOM 696 O O . GLY A 1 95 ? -9.568 9.042 -6.830 1.00 84.44 95 GLY A O 1
ATOM 697 N N . MET A 1 96 ? -9.411 8.306 -8.931 1.00 82.88 96 MET A N 1
ATOM 698 C CA . MET A 1 96 ? -10.633 8.970 -9.382 1.00 82.88 96 MET A CA 1
ATOM 699 C C . MET A 1 96 ? -11.895 8.145 -9.133 1.00 82.88 96 MET A C 1
ATOM 701 O O . MET A 1 96 ? -12.989 8.705 -9.094 1.00 82.88 96 MET A O 1
ATOM 705 N N . ILE A 1 97 ? -11.750 6.827 -8.988 1.00 83.38 97 ILE A N 1
ATOM 706 C CA . ILE A 1 97 ? -12.845 5.917 -8.639 1.00 83.38 97 ILE A CA 1
ATOM 707 C C . ILE A 1 97 ? -13.066 5.956 -7.127 1.00 83.38 97 ILE A C 1
ATOM 709 O O . ILE A 1 97 ? -14.200 6.068 -6.663 1.00 83.38 97 ILE A O 1
ATOM 713 N N . SER A 1 98 ? -11.977 5.877 -6.361 1.00 82.62 98 SER A N 1
ATOM 714 C CA . SER A 1 98 ? -11.990 5.883 -4.903 1.00 82.62 98 SER A CA 1
ATOM 715 C C . SER A 1 98 ? -10.789 6.637 -4.355 1.00 82.62 98 SER A C 1
ATOM 717 O O . SER A 1 98 ? -9.695 6.546 -4.905 1.00 82.62 98 SER A O 1
ATOM 719 N N . ARG A 1 99 ? -10.971 7.315 -3.217 1.00 77.75 99 ARG A N 1
ATOM 720 C CA . ARG A 1 99 ? -9.861 7.936 -2.478 1.00 77.75 99 ARG A CA 1
ATOM 721 C C . ARG A 1 99 ? -8.860 6.900 -1.954 1.00 77.75 99 ARG A C 1
ATOM 723 O O . ARG A 1 99 ? -7.673 7.188 -1.854 1.00 77.75 99 ARG A O 1
ATOM 730 N N . TYR A 1 100 ? -9.323 5.674 -1.722 1.00 77.56 100 TYR A N 1
ATOM 731 C CA . TYR A 1 100 ? -8.540 4.532 -1.244 1.00 77.56 100 TYR A CA 1
ATOM 732 C C . TYR A 1 100 ? -7.840 3.786 -2.382 1.00 77.56 100 TYR A C 1
ATOM 734 O O . TYR A 1 100 ? -8.023 2.583 -2.588 1.00 77.56 100 TYR A O 1
ATOM 742 N N . SER A 1 101 ? -7.070 4.525 -3.173 1.00 84.12 101 SER A N 1
ATOM 743 C CA . SER A 1 101 ? -6.198 3.937 -4.186 1.00 84.12 101 SER A CA 1
ATOM 744 C C . SER A 1 101 ? -5.041 3.174 -3.521 1.00 84.12 101 SER A C 1
ATOM 746 O O . SER A 1 101 ? -4.719 3.418 -2.357 1.00 84.12 101 SER A O 1
ATOM 748 N N . SER A 1 102 ? -4.430 2.233 -4.246 1.00 87.06 102 SER A N 1
ATOM 749 C CA . SER A 1 102 ? -3.380 1.357 -3.716 1.00 87.06 102 SER A CA 1
ATOM 750 C C . SER A 1 102 ? -2.104 1.453 -4.540 1.00 87.06 102 SER A C 1
ATOM 752 O O . SER A 1 102 ? -2.003 0.867 -5.623 1.00 87.06 102 SER A O 1
ATOM 754 N N . LEU A 1 103 ? -1.108 2.163 -4.006 1.00 90.62 103 LEU A N 1
ATOM 755 C CA . LEU A 1 103 ? 0.209 2.212 -4.627 1.00 90.62 103 LEU A CA 1
ATOM 756 C C . LEU A 1 103 ? 0.941 0.861 -4.569 1.00 90.62 103 LEU A C 1
ATOM 758 O O . LEU A 1 103 ? 1.459 0.449 -5.608 1.00 90.62 103 LEU A O 1
ATOM 762 N N . PRO A 1 104 ? 0.962 0.128 -3.437 1.00 91.38 104 PRO A N 1
ATOM 763 C CA . PRO A 1 104 ? 1.644 -1.164 -3.359 1.00 91.38 104 PRO A CA 1
ATOM 764 C C . PRO A 1 104 ? 1.170 -2.167 -4.413 1.00 91.38 104 PRO A C 1
ATOM 766 O O . PRO A 1 104 ? 1.984 -2.840 -5.047 1.00 91.38 104 PRO A O 1
ATOM 769 N N . TYR A 1 105 ? -0.140 -2.231 -4.665 1.00 92.06 105 TYR A N 1
ATOM 770 C CA . TYR A 1 105 ? -0.692 -3.169 -5.642 1.00 92.06 105 TYR A CA 1
ATOM 771 C C . TYR A 1 105 ? -0.424 -2.717 -7.078 1.00 92.06 105 TYR A C 1
ATOM 773 O O . TYR A 1 105 ? -0.007 -3.532 -7.903 1.00 92.06 105 TYR A O 1
ATOM 781 N N . ALA A 1 106 ? -0.577 -1.421 -7.376 1.00 92.75 106 ALA A N 1
ATOM 782 C CA . ALA A 1 106 ? -0.198 -0.863 -8.675 1.00 92.75 106 ALA A CA 1
ATOM 783 C C . ALA A 1 106 ? 1.287 -1.099 -8.991 1.00 92.75 106 ALA A C 1
ATOM 785 O O . ALA A 1 106 ? 1.633 -1.450 -10.120 1.00 92.75 106 ALA A O 1
ATOM 786 N N . PHE A 1 107 ? 2.154 -0.958 -7.987 1.00 91.56 107 PHE A N 1
ATOM 787 C CA . PHE A 1 107 ? 3.591 -1.153 -8.111 1.00 91.56 107 PHE A CA 1
ATOM 788 C C . PHE A 1 107 ? 3.951 -2.597 -8.467 1.00 91.56 107 PHE A C 1
ATOM 790 O O . PHE A 1 107 ? 4.631 -2.834 -9.462 1.00 91.56 107 PHE A O 1
ATOM 797 N N . VAL A 1 108 ? 3.453 -3.574 -7.708 1.00 90.56 108 VAL A N 1
ATOM 798 C CA . VAL A 1 108 ? 3.689 -4.999 -7.995 1.00 90.56 108 VAL A CA 1
ATOM 799 C C . VAL A 1 108 ? 3.081 -5.402 -9.340 1.00 90.56 108 VAL A C 1
ATOM 801 O O . VAL A 1 108 ? 3.715 -6.129 -10.100 1.00 90.56 108 VAL A O 1
ATOM 804 N N . GLY A 1 109 ? 1.893 -4.893 -9.681 1.00 90.19 109 GLY A N 1
ATOM 805 C CA . GLY A 1 109 ? 1.304 -5.087 -11.007 1.00 90.19 109 GLY A CA 1
ATOM 806 C C . GLY A 1 109 ? 2.226 -4.585 -12.120 1.00 90.19 109 GLY A C 1
ATOM 807 O O . GLY A 1 109 ? 2.505 -5.312 -13.073 1.00 90.19 109 GLY A O 1
ATOM 808 N N . ALA A 1 110 ? 2.774 -3.377 -11.969 1.00 91.25 110 ALA A N 1
ATOM 809 C CA . ALA A 1 110 ? 3.737 -2.816 -12.911 1.00 91.25 110 ALA A CA 1
ATOM 810 C C . ALA A 1 110 ? 5.024 -3.654 -13.010 1.00 91.25 110 ALA A C 1
ATOM 812 O O . ALA A 1 110 ? 5.504 -3.909 -14.116 1.00 91.25 110 ALA A O 1
ATOM 813 N N . LEU A 1 111 ? 5.540 -4.167 -11.888 1.00 88.75 111 LEU A N 1
ATOM 814 C CA . LEU A 1 111 ? 6.681 -5.087 -11.892 1.00 88.75 111 LEU A CA 1
ATOM 815 C C . LEU A 1 111 ? 6.393 -6.355 -12.704 1.00 88.75 111 LEU A C 1
ATOM 817 O O . LEU A 1 111 ? 7.217 -6.731 -13.534 1.00 88.75 111 LEU A O 1
ATOM 821 N N . LEU A 1 112 ? 5.220 -6.973 -12.531 1.00 87.75 112 LEU A N 1
ATOM 822 C CA . LEU A 1 112 ? 4.808 -8.146 -13.311 1.00 87.75 112 LEU A CA 1
ATOM 823 C C . LEU A 1 112 ? 4.715 -7.840 -14.811 1.00 87.75 112 LEU A C 1
ATOM 825 O O . LEU A 1 112 ? 5.150 -8.644 -15.636 1.00 87.75 112 LEU A O 1
ATOM 829 N N . GLY A 1 113 ? 4.188 -6.666 -15.169 1.00 87.12 113 GLY A N 1
ATOM 830 C CA . GLY A 1 113 ? 4.096 -6.221 -16.561 1.00 87.12 113 GLY A CA 1
ATOM 831 C C . GLY A 1 113 ? 5.475 -6.053 -17.196 1.00 87.12 113 GLY A C 1
ATOM 832 O O . GLY A 1 113 ? 5.716 -6.533 -18.302 1.00 87.12 113 GLY A O 1
ATOM 833 N N . CYS A 1 114 ? 6.409 -5.433 -16.471 1.00 86.62 114 CYS A N 1
ATOM 834 C CA . CYS A 1 114 ? 7.797 -5.314 -16.905 1.00 86.62 114 CYS A CA 1
ATOM 835 C C . CYS A 1 114 ? 8.491 -6.682 -17.005 1.00 86.62 114 CYS A C 1
ATOM 837 O O . CYS A 1 114 ? 9.189 -6.946 -17.982 1.00 86.62 114 CYS A O 1
ATOM 839 N N . HIS A 1 115 ? 8.289 -7.557 -16.020 1.00 83.62 115 HIS A N 1
ATOM 840 C CA . HIS A 1 115 ? 8.885 -8.890 -15.974 1.00 83.62 115 HIS A CA 1
ATOM 841 C C . HIS A 1 115 ? 8.464 -9.747 -17.174 1.00 83.62 115 HIS A C 1
ATOM 843 O O . HIS A 1 115 ? 9.306 -10.399 -17.788 1.00 83.62 115 HIS A O 1
ATOM 849 N N . LEU A 1 116 ? 7.186 -9.685 -17.565 1.00 84.44 116 LEU A N 1
ATOM 850 C CA . LEU A 1 116 ? 6.679 -10.380 -18.748 1.00 84.44 116 LEU A CA 1
ATOM 851 C C . LEU A 1 116 ? 7.386 -9.931 -20.036 1.00 84.44 116 LEU A C 1
ATOM 853 O O . LEU A 1 116 ? 7.679 -10.763 -20.889 1.00 84.44 116 LEU A O 1
ATOM 857 N N . VAL A 1 117 ? 7.681 -8.635 -20.177 1.00 83.06 117 VAL A N 1
ATOM 858 C CA . VAL A 1 117 ? 8.406 -8.108 -21.348 1.00 83.06 117 VAL A CA 1
ATOM 859 C C . VAL A 1 117 ? 9.863 -8.565 -21.349 1.00 83.06 117 VAL A C 1
ATOM 861 O O . VAL A 1 117 ? 10.373 -8.970 -22.389 1.00 83.06 117 VAL A O 1
ATOM 864 N N . VAL A 1 118 ? 10.525 -8.525 -20.190 1.00 78.94 118 VAL A N 1
ATOM 865 C CA . VAL A 1 118 ? 11.951 -8.864 -20.067 1.00 78.94 118 VAL A CA 1
ATOM 866 C C . VAL A 1 118 ? 12.201 -10.361 -20.262 1.00 78.94 118 VAL A C 1
ATOM 868 O O . VAL A 1 118 ? 13.156 -10.729 -20.942 1.00 78.94 118 VAL A O 1
ATOM 871 N N . ASN A 1 119 ? 11.347 -11.217 -19.695 1.00 77.75 119 ASN A N 1
ATOM 872 C CA . ASN A 1 119 ? 11.550 -12.669 -19.691 1.00 77.75 119 ASN A CA 1
ATOM 873 C C . ASN A 1 119 ? 10.734 -13.412 -20.755 1.00 77.75 119 ASN A C 1
ATOM 875 O O . ASN A 1 119 ? 10.970 -14.592 -20.993 1.00 77.75 119 ASN A O 1
ATOM 879 N N . GLY A 1 120 ? 9.768 -12.753 -21.399 1.00 73.06 120 GLY A N 1
ATOM 880 C CA . GLY A 1 120 ? 8.958 -13.322 -22.481 1.00 73.06 120 GLY A CA 1
ATOM 881 C C . GLY A 1 120 ? 7.926 -14.371 -22.047 1.00 73.06 120 GLY A C 1
ATOM 882 O O . GLY A 1 120 ? 7.086 -14.759 -22.857 1.00 73.06 120 GLY A O 1
ATOM 883 N N . THR A 1 121 ? 7.942 -14.813 -20.785 1.00 76.38 121 THR A N 1
ATOM 884 C CA . THR A 1 121 ? 7.000 -15.800 -20.239 1.00 76.38 121 THR A CA 1
ATOM 885 C C . THR A 1 121 ? 6.464 -15.374 -18.871 1.00 76.38 121 THR A C 1
ATOM 887 O O . THR A 1 121 ? 7.247 -14.918 -18.036 1.00 76.38 121 THR A O 1
ATOM 890 N N . PRO A 1 122 ? 5.158 -15.548 -18.600 1.00 74.25 122 PRO A N 1
ATOM 891 C CA . PRO A 1 122 ? 4.596 -15.310 -17.276 1.00 74.25 122 PRO A CA 1
ATOM 892 C C . PRO A 1 122 ? 5.000 -16.420 -16.295 1.00 74.25 122 PRO A C 1
ATOM 894 O O . PRO A 1 122 ? 4.806 -17.604 -16.577 1.00 74.25 122 PRO A O 1
ATOM 897 N N . ASP A 1 123 ? 5.500 -16.043 -15.117 1.00 80.56 123 ASP A N 1
ATOM 898 C CA . ASP A 1 123 ? 5.644 -16.963 -13.986 1.00 80.56 123 ASP A CA 1
ATOM 899 C C . ASP A 1 123 ? 4.298 -17.082 -13.253 1.00 80.56 123 ASP A C 1
ATOM 901 O O . ASP A 1 123 ? 3.942 -16.277 -12.387 1.00 80.56 123 ASP A O 1
ATOM 905 N N . TRP A 1 124 ? 3.513 -18.086 -13.647 1.00 80.19 124 TRP A N 1
ATOM 906 C CA . TRP A 1 124 ? 2.188 -18.328 -13.078 1.00 80.19 124 TRP A CA 1
ATOM 907 C C . TRP A 1 124 ? 2.231 -18.708 -11.597 1.00 80.19 124 TRP A C 1
ATOM 909 O O . TRP A 1 124 ? 1.310 -18.349 -10.867 1.00 80.19 124 TRP A O 1
ATOM 919 N N . GLY A 1 125 ? 3.276 -19.406 -11.142 1.00 82.06 125 GLY A N 1
ATOM 920 C CA . GLY A 1 125 ? 3.406 -19.795 -9.736 1.00 82.06 125 GLY A CA 1
ATOM 921 C C . GLY A 1 125 ? 3.553 -18.566 -8.846 1.00 82.06 125 GLY A C 1
ATOM 922 O O . GLY A 1 125 ? 2.855 -18.418 -7.843 1.00 82.06 125 GLY A O 1
ATOM 923 N N . LEU A 1 126 ? 4.390 -17.630 -9.284 1.00 79.12 126 LEU A N 1
ATOM 924 C CA . LEU A 1 126 ? 4.563 -16.351 -8.620 1.00 79.12 126 LEU A CA 1
ATOM 925 C C . LEU A 1 126 ? 3.312 -15.471 -8.680 1.00 79.12 126 LEU A C 1
ATOM 927 O O . LEU A 1 126 ? 2.904 -14.920 -7.657 1.00 79.12 126 LEU A O 1
ATOM 931 N N . ALA A 1 127 ? 2.685 -15.345 -9.853 1.00 82.19 127 ALA A N 1
ATOM 932 C CA . ALA A 1 127 ? 1.479 -14.534 -10.009 1.00 82.19 127 ALA A CA 1
ATOM 933 C C . ALA A 1 127 ? 0.350 -15.030 -9.089 1.00 82.19 127 ALA A C 1
ATOM 935 O O . ALA A 1 127 ? -0.303 -14.230 -8.418 1.00 82.19 127 ALA A O 1
ATOM 936 N N . LEU A 1 128 ? 0.167 -16.351 -8.998 1.00 85.25 128 LEU A N 1
ATOM 937 C CA . LEU A 1 128 ? -0.797 -16.963 -8.086 1.00 85.25 128 LEU A CA 1
ATOM 938 C C . LEU A 1 128 ? -0.428 -16.729 -6.618 1.00 85.25 128 LEU A C 1
ATOM 940 O O . LEU A 1 128 ? -1.316 -16.412 -5.831 1.00 85.25 128 LEU A O 1
ATOM 944 N N . GLY A 1 129 ? 0.855 -16.815 -6.252 1.00 86.94 129 GLY A N 1
ATOM 945 C CA . GLY A 1 129 ? 1.324 -16.511 -4.897 1.00 86.94 129 GLY A CA 1
ATOM 946 C C . GLY A 1 129 ? 1.051 -15.062 -4.474 1.00 86.94 129 GLY A C 1
ATOM 947 O O . GLY A 1 129 ? 0.599 -14.824 -3.355 1.00 86.94 129 GLY A O 1
ATOM 948 N N . ILE A 1 130 ? 1.255 -14.094 -5.377 1.00 88.81 130 ILE A N 1
ATOM 949 C CA . ILE A 1 130 ? 0.936 -12.673 -5.146 1.00 88.81 130 ILE A CA 1
ATOM 950 C C . ILE A 1 130 ? -0.569 -12.482 -4.948 1.00 88.81 130 ILE A C 1
ATOM 952 O O . ILE A 1 130 ? -0.989 -11.858 -3.974 1.00 88.81 130 ILE A O 1
ATOM 956 N N . ILE A 1 131 ? -1.385 -13.029 -5.857 1.00 87.69 131 ILE A N 1
ATOM 957 C CA . ILE A 1 131 ? -2.848 -12.915 -5.788 1.00 87.69 131 ILE A CA 1
ATOM 958 C C . ILE A 1 131 ? -3.365 -13.556 -4.497 1.00 87.69 131 ILE A C 1
ATOM 960 O O . ILE A 1 131 ? -4.187 -12.958 -3.801 1.00 87.69 131 ILE A O 1
ATOM 964 N N . ALA A 1 132 ? -2.853 -14.736 -4.140 1.00 89.75 132 ALA A N 1
ATOM 965 C CA . ALA A 1 132 ? -3.200 -15.413 -2.899 1.00 89.75 132 ALA A CA 1
ATOM 966 C C . ALA A 1 132 ? -2.874 -14.541 -1.680 1.00 89.75 132 ALA A C 1
ATOM 968 O O . ALA A 1 132 ? -3.727 -14.391 -0.808 1.00 89.75 132 ALA A O 1
ATOM 969 N N . SER A 1 133 ? -1.706 -13.892 -1.642 1.00 90.19 133 SER A N 1
ATOM 970 C CA . SER A 1 133 ? -1.346 -12.961 -0.565 1.00 90.19 133 SER A CA 1
ATOM 971 C C . SER A 1 133 ? -2.259 -11.739 -0.490 1.00 90.19 133 SER A C 1
ATOM 973 O O . SER A 1 133 ? -2.647 -11.332 0.604 1.00 90.19 133 SER A O 1
ATOM 975 N N . TRP A 1 134 ? -2.646 -11.164 -1.630 1.00 89.31 134 TRP A N 1
ATOM 976 C CA . TRP A 1 134 ? -3.554 -10.012 -1.681 1.00 89.31 134 TRP A CA 1
ATOM 977 C C . TRP A 1 134 ? -4.987 -10.326 -1.283 1.00 89.31 134 TRP A C 1
ATOM 979 O O . TRP A 1 134 ? -5.706 -9.423 -0.870 1.00 89.31 134 TRP A O 1
ATOM 989 N N . VAL A 1 135 ? -5.401 -11.586 -1.374 1.00 90.19 135 VAL A N 1
ATOM 990 C CA . VAL A 1 135 ? -6.690 -12.040 -0.848 1.00 90.19 135 VAL A CA 1
ATOM 991 C C . VAL A 1 135 ? -6.555 -12.424 0.627 1.00 90.19 135 VAL A C 1
ATOM 993 O O . VAL A 1 135 ? -7.377 -12.028 1.452 1.00 90.19 135 VAL A O 1
ATOM 996 N N . ALA A 1 136 ? -5.495 -13.148 0.987 1.00 92.06 136 ALA A N 1
ATOM 997 C CA . ALA A 1 136 ? -5.271 -13.643 2.339 1.00 92.06 136 ALA A CA 1
ATOM 998 C C . ALA A 1 136 ? -5.042 -12.516 3.355 1.00 92.06 136 ALA A C 1
ATOM 1000 O O . ALA A 1 136 ? -5.578 -12.592 4.458 1.00 92.06 136 ALA A O 1
ATOM 1001 N N . ALA A 1 137 ? -4.291 -11.465 3.007 1.00 93.44 137 ALA A N 1
ATOM 1002 C CA . ALA A 1 137 ? -3.990 -10.377 3.938 1.00 93.44 137 ALA A CA 1
ATOM 1003 C C . ALA A 1 137 ? -5.245 -9.588 4.374 1.00 93.44 137 ALA A C 1
ATOM 1005 O O . ALA A 1 137 ? -5.486 -9.506 5.581 1.00 93.44 137 ALA A O 1
ATOM 1006 N N . PRO A 1 138 ? -6.100 -9.063 3.471 1.00 93.44 138 PRO A N 1
ATOM 1007 C CA . PRO A 1 138 ? -7.352 -8.420 3.869 1.00 93.44 138 PRO A CA 1
ATOM 1008 C C . 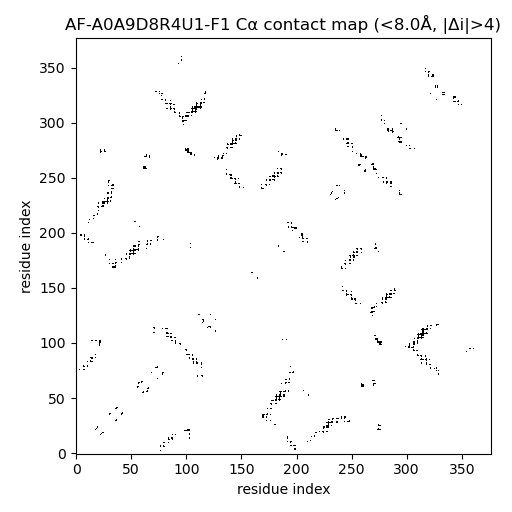PRO A 1 138 ? -8.293 -9.356 4.636 1.00 93.44 138 PRO A C 1
ATOM 1010 O O . PRO A 1 138 ? -8.918 -8.920 5.599 1.00 93.44 138 PRO A O 1
ATOM 1013 N N . LEU A 1 139 ? -8.367 -10.642 4.267 1.00 94.25 139 LEU A N 1
ATOM 1014 C CA . LEU A 1 139 ? -9.177 -11.626 4.996 1.00 94.25 139 LEU A CA 1
ATOM 1015 C C . LEU A 1 139 ? -8.665 -11.850 6.423 1.00 94.25 139 LEU A C 1
ATOM 1017 O O . LEU A 1 139 ? -9.456 -11.834 7.365 1.00 94.25 139 LEU A O 1
ATOM 1021 N N . LEU A 1 140 ? -7.353 -12.017 6.600 1.00 94.81 140 LEU A N 1
ATOM 1022 C CA . LEU A 1 140 ? -6.737 -12.144 7.918 1.00 94.81 140 LEU A CA 1
ATOM 1023 C C . LEU A 1 140 ? -6.981 -10.885 8.756 1.00 94.81 140 LEU A C 1
ATOM 1025 O O . LEU A 1 140 ? -7.377 -10.992 9.915 1.00 94.81 140 LEU A O 1
ATOM 1029 N N . CYS A 1 141 ? -6.814 -9.704 8.158 1.00 96.31 141 CYS A N 1
ATOM 1030 C CA . CYS A 1 141 ? -7.089 -8.431 8.816 1.00 96.31 141 CYS A CA 1
ATOM 1031 C C . CYS A 1 141 ? -8.553 -8.333 9.262 1.00 96.31 141 CYS A C 1
ATOM 1033 O O . CYS A 1 141 ? -8.826 -8.010 10.416 1.00 96.31 141 CYS A O 1
ATOM 1035 N N . ALA A 1 142 ? -9.501 -8.699 8.395 1.00 95.25 142 ALA A N 1
ATOM 1036 C CA . ALA A 1 142 ? -10.917 -8.741 8.737 1.00 95.25 142 ALA A CA 1
ATOM 1037 C C . ALA A 1 142 ? -11.193 -9.703 9.906 1.00 95.25 142 ALA A C 1
ATOM 1039 O O . ALA A 1 142 ? -11.890 -9.329 10.850 1.00 95.25 142 ALA A O 1
ATOM 1040 N N . LEU A 1 143 ? -10.626 -10.913 9.895 1.00 96.25 143 LEU A N 1
ATOM 1041 C CA . LEU A 1 143 ? -10.800 -11.886 10.981 1.00 96.25 143 LEU A CA 1
ATOM 1042 C C . LEU A 1 143 ? -10.227 -11.375 12.311 1.00 96.25 143 LEU A C 1
ATOM 1044 O O . LEU A 1 143 ? -10.890 -11.475 13.345 1.00 96.25 143 LEU A O 1
ATOM 1048 N N . LEU A 1 144 ? -9.027 -10.789 12.290 1.00 96.31 144 LEU A N 1
ATOM 1049 C CA . LEU A 1 144 ? -8.402 -10.198 13.475 1.00 96.31 144 LEU A CA 1
ATOM 1050 C C . LEU A 1 144 ? -9.219 -9.016 14.009 1.00 96.31 144 LEU A C 1
ATOM 1052 O O . LEU A 1 144 ? -9.469 -8.942 15.212 1.00 96.31 144 LEU A O 1
ATOM 1056 N N . ALA A 1 145 ? -9.692 -8.135 13.126 1.00 95.00 145 ALA A N 1
ATOM 1057 C CA . ALA A 1 145 ? -10.521 -6.993 13.496 1.00 95.00 145 ALA A CA 1
ATOM 1058 C C . ALA A 1 145 ? -11.850 -7.437 14.125 1.00 95.00 145 ALA A C 1
ATOM 1060 O O . ALA A 1 145 ? -12.237 -6.895 15.160 1.00 95.00 145 ALA A O 1
ATOM 1061 N N . ALA A 1 146 ? -12.507 -8.468 13.576 1.00 93.19 146 ALA A N 1
ATOM 1062 C CA . ALA A 1 146 ? -13.696 -9.069 14.187 1.00 93.19 146 ALA A CA 1
ATOM 1063 C C . ALA A 1 146 ? -13.390 -9.631 15.578 1.00 93.19 146 ALA A C 1
ATOM 1065 O O . ALA A 1 146 ? -14.145 -9.391 16.519 1.00 93.19 146 ALA A O 1
ATOM 1066 N N . GLY A 1 147 ? -12.277 -10.358 15.718 1.00 93.19 147 GLY A N 1
ATOM 1067 C CA . GLY A 1 147 ? -11.843 -10.922 16.993 1.00 93.19 147 GLY A CA 1
ATOM 1068 C C . GLY A 1 147 ? -11.621 -9.846 18.057 1.00 93.19 147 GLY A C 1
ATOM 1069 O O . GLY A 1 147 ? -12.164 -9.942 19.159 1.00 93.19 147 GLY A O 1
ATOM 1070 N N . PHE A 1 148 ? -10.884 -8.782 17.726 1.00 93.12 148 PHE A N 1
ATOM 1071 C CA . PHE A 1 148 ? -10.663 -7.657 18.637 1.00 93.12 148 PHE A CA 1
ATOM 1072 C C . PHE A 1 148 ? -11.956 -6.902 18.960 1.00 93.12 148 PHE A C 1
ATOM 1074 O O . PHE A 1 148 ? -12.204 -6.601 20.133 1.00 93.12 148 PHE A O 1
ATOM 1081 N N . ALA A 1 149 ? -12.821 -6.678 17.968 1.00 89.06 149 ALA A N 1
ATOM 1082 C CA . ALA A 1 149 ? -14.106 -6.021 18.167 1.00 89.06 149 ALA A CA 1
ATOM 1083 C C . ALA A 1 149 ? -15.021 -6.839 19.094 1.00 89.06 149 ALA A C 1
ATOM 108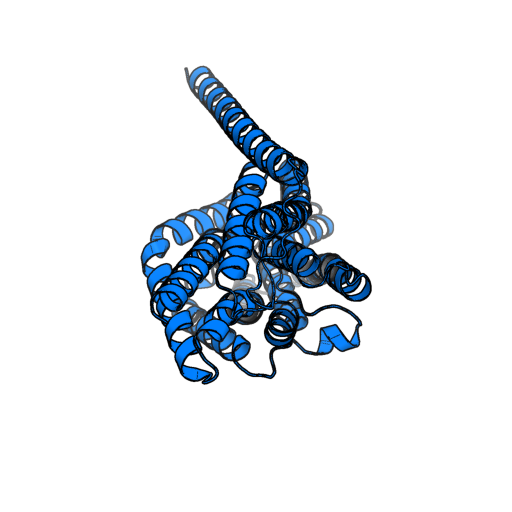5 O O . ALA A 1 149 ? -15.575 -6.283 20.045 1.00 89.06 149 ALA A O 1
ATOM 1086 N N . ALA A 1 150 ? -15.112 -8.158 18.900 1.00 87.38 150 ALA A N 1
ATOM 1087 C CA . ALA A 1 150 ? -15.902 -9.057 19.744 1.00 87.38 150 ALA A CA 1
ATOM 1088 C C . ALA A 1 150 ? -15.358 -9.134 21.182 1.00 87.38 150 ALA A C 1
ATOM 1090 O O . ALA A 1 150 ? -16.113 -9.095 22.153 1.00 87.38 150 ALA A O 1
ATOM 1091 N N . LEU A 1 151 ? -14.033 -9.173 21.352 1.00 85.88 151 LEU A N 1
ATOM 1092 C CA . LEU A 1 151 ? -13.412 -9.102 22.679 1.00 85.88 151 LEU A CA 1
ATOM 1093 C C . LEU A 1 151 ? -13.703 -7.768 23.379 1.00 85.88 151 LEU A C 1
ATOM 1095 O O . LEU A 1 151 ? -13.872 -7.726 24.602 1.00 85.88 151 LEU A O 1
ATOM 1099 N N . SER A 1 152 ? -13.761 -6.673 22.618 1.00 80.31 152 SER A N 1
ATOM 1100 C CA . SER A 1 152 ? -14.058 -5.347 23.155 1.00 80.31 152 SER A CA 1
ATOM 1101 C C . SER A 1 152 ? -15.521 -5.203 23.592 1.00 80.31 152 SER A C 1
ATOM 1103 O O . SER A 1 152 ? -15.777 -4.615 24.644 1.00 80.31 152 SER A O 1
ATOM 1105 N N . SER A 1 153 ? -16.468 -5.804 22.860 1.00 73.75 153 SER A N 1
ATOM 1106 C CA . SER A 1 153 ? -17.899 -5.750 23.181 1.00 73.75 153 SER A CA 1
ATOM 1107 C C . SER A 1 153 ? -18.243 -6.566 24.431 1.00 73.75 153 SER A C 1
ATOM 1109 O O . SER A 1 153 ? -19.006 -6.098 25.275 1.00 73.75 153 SER A O 1
ATOM 1111 N N . LEU A 1 154 ? -17.592 -7.718 24.635 1.00 70.56 154 LEU A N 1
ATOM 1112 C CA . LEU A 1 154 ? -17.733 -8.529 25.853 1.00 70.56 154 LEU A CA 1
ATOM 1113 C C . LEU A 1 154 ? -17.294 -7.785 27.128 1.00 70.56 154 LEU A C 1
ATOM 1115 O O . LEU A 1 154 ? -17.858 -7.994 28.203 1.00 70.56 154 LEU A O 1
ATOM 1119 N N . ARG A 1 155 ? -16.308 -6.881 27.034 1.00 62.34 155 ARG A N 1
ATOM 1120 C CA . ARG A 1 155 ? -15.819 -6.103 28.188 1.00 62.34 155 ARG A CA 1
ATOM 1121 C C . ARG A 1 155 ? -16.794 -5.027 28.665 1.00 62.34 155 ARG A C 1
ATOM 1123 O O . ARG A 1 155 ? -16.737 -4.683 29.844 1.00 62.34 155 ARG A O 1
ATOM 1130 N N . GLY A 1 156 ? -17.685 -4.532 27.802 1.00 56.66 156 GLY A N 1
ATOM 1131 C CA . GLY A 1 156 ? -18.687 -3.517 28.156 1.00 56.66 156 GLY A CA 1
ATOM 1132 C C . GLY A 1 156 ? -19.708 -3.984 29.204 1.00 56.66 156 GLY A C 1
ATOM 1133 O O . GLY A 1 156 ? -20.315 -3.160 29.877 1.00 56.66 156 GLY A O 1
ATOM 1134 N N . SER A 1 157 ? -19.847 -5.301 29.397 1.00 53.91 157 SER A N 1
ATOM 1135 C CA . SER A 1 157 ? -20.724 -5.911 30.407 1.00 53.91 157 SER A CA 1
ATOM 1136 C C . SER A 1 157 ? -20.121 -5.948 31.821 1.00 53.91 157 SER A C 1
ATOM 1138 O O . SER A 1 157 ? -20.837 -6.226 32.783 1.00 53.91 157 SER A O 1
ATOM 1140 N N . CYS A 1 158 ? -18.817 -5.709 31.976 1.00 53.00 158 CYS A N 1
ATOM 1141 C CA . CYS A 1 158 ? -18.161 -5.692 33.282 1.00 53.00 158 CYS A CA 1
ATOM 1142 C C . CYS A 1 158 ? -18.182 -4.262 33.822 1.00 53.00 158 CYS A C 1
ATOM 1144 O O . CYS A 1 158 ? -17.531 -3.400 33.241 1.00 53.00 158 CYS A O 1
ATOM 1146 N N . GLY A 1 159 ? -18.878 -4.020 34.940 1.00 53.16 159 GLY A N 1
ATOM 1147 C CA . GLY A 1 159 ? -19.027 -2.718 35.618 1.00 53.16 159 GLY A CA 1
ATOM 1148 C C . GLY A 1 159 ? -17.729 -2.108 36.176 1.00 53.16 159 GLY A C 1
ATOM 1149 O O . GLY A 1 159 ? -17.647 -1.746 37.346 1.00 53.16 159 GLY A O 1
ATOM 1150 N N . ARG A 1 160 ? -16.676 -2.023 35.361 1.00 58.66 160 ARG A N 1
ATOM 1151 C CA . ARG A 1 160 ? -15.418 -1.343 35.663 1.00 58.66 160 ARG A CA 1
ATOM 1152 C C . ARG A 1 160 ? -15.605 0.167 35.526 1.00 58.66 160 ARG A C 1
ATOM 1154 O O . ARG A 1 160 ? -16.310 0.632 34.639 1.00 58.66 160 ARG A O 1
ATOM 1161 N N . ASN A 1 161 ? -14.891 0.927 36.362 1.00 69.75 161 ASN A N 1
ATOM 1162 C CA . ASN A 1 161 ? -14.781 2.384 36.245 1.00 69.75 161 ASN A CA 1
ATOM 1163 C C . ASN A 1 161 ? -14.430 2.788 34.806 1.00 69.75 161 ASN A C 1
ATOM 1165 O O . ASN A 1 161 ? -13.317 2.510 34.350 1.00 69.75 161 ASN A O 1
ATOM 1169 N N . LEU A 1 162 ? -15.358 3.481 34.140 1.00 68.06 162 LEU A N 1
ATOM 1170 C CA . LEU A 1 162 ? -15.243 3.941 32.751 1.00 68.06 162 LEU A CA 1
ATOM 1171 C C . LEU A 1 162 ? -13.913 4.670 32.497 1.00 68.06 162 LEU A C 1
ATOM 1173 O O . LEU A 1 162 ? -13.229 4.374 31.527 1.00 68.06 162 LEU A O 1
ATOM 1177 N N . VAL A 1 163 ? -13.467 5.499 33.447 1.00 71.56 163 VAL A N 1
ATOM 1178 C CA . VAL A 1 163 ? -12.191 6.239 33.377 1.00 71.56 163 VAL A CA 1
ATOM 1179 C C . VAL A 1 163 ? -10.964 5.316 33.289 1.00 71.56 163 VAL A C 1
ATOM 1181 O O . VAL A 1 163 ? -10.033 5.570 32.524 1.00 71.56 163 VAL A O 1
ATOM 1184 N N . LYS A 1 164 ? -10.939 4.216 34.057 1.00 75.75 164 LYS A N 1
ATOM 1185 C CA . LYS A 1 164 ? -9.820 3.255 34.022 1.00 75.75 164 LYS A CA 1
ATOM 1186 C C . LYS A 1 164 ? -9.832 2.436 32.730 1.00 75.75 164 LYS A C 1
ATOM 1188 O O . LYS A 1 164 ? -8.765 2.117 32.211 1.00 75.75 164 LYS A O 1
ATOM 1193 N N . ALA A 1 165 ? -11.018 2.093 32.227 1.00 74.56 165 ALA A N 1
ATOM 1194 C CA . ALA A 1 165 ? -11.175 1.377 30.964 1.00 74.56 165 ALA A CA 1
ATOM 1195 C C . ALA A 1 165 ? -10.735 2.238 29.771 1.00 74.56 165 ALA A C 1
ATOM 1197 O O . ALA A 1 165 ? -10.014 1.748 28.904 1.00 74.56 165 ALA A O 1
ATOM 1198 N N . ASP A 1 166 ? -11.086 3.521 29.787 1.00 77.44 166 ASP A N 1
ATOM 1199 C CA . ASP A 1 166 ? -10.716 4.484 28.755 1.00 77.44 166 ASP A CA 1
ATOM 1200 C C . ASP A 1 166 ? -9.199 4.736 28.733 1.00 77.44 166 ASP A C 1
ATOM 1202 O O . ASP A 1 166 ? -8.534 4.564 27.712 1.00 77.44 166 ASP A O 1
ATOM 1206 N N . THR A 1 167 ? -8.591 4.955 29.906 1.00 80.06 167 THR A N 1
ATOM 1207 C CA . THR A 1 167 ? -7.128 5.105 30.028 1.00 80.06 167 THR A CA 1
ATOM 1208 C C . THR A 1 167 ? -6.372 3.881 29.492 1.00 80.06 167 THR A C 1
ATOM 1210 O O . THR A 1 167 ? -5.340 4.020 28.824 1.00 80.06 167 THR A O 1
ATOM 1213 N N . ALA A 1 168 ? -6.880 2.674 29.770 1.00 83.50 168 ALA A N 1
ATOM 1214 C CA . ALA A 1 168 ? -6.306 1.429 29.269 1.00 83.50 168 ALA A CA 1
ATOM 1215 C C . ALA A 1 168 ? -6.464 1.292 27.747 1.00 83.50 168 ALA A C 1
ATOM 1217 O O . ALA A 1 168 ? -5.514 0.879 27.084 1.00 83.50 168 ALA A O 1
ATOM 1218 N N . MET A 1 169 ? -7.613 1.678 27.184 1.00 84.94 169 MET A N 1
ATOM 1219 C CA . MET A 1 169 ? -7.826 1.663 25.735 1.00 84.94 169 MET A CA 1
ATOM 1220 C C . MET A 1 169 ? -6.921 2.646 25.004 1.00 84.94 169 MET A C 1
ATOM 1222 O O . MET A 1 169 ? -6.316 2.268 24.006 1.00 84.94 169 MET A O 1
ATOM 1226 N N . ILE A 1 170 ? -6.722 3.856 25.530 1.00 83.19 170 ILE A N 1
ATOM 1227 C CA . ILE A 1 170 ? -5.788 4.818 24.929 1.00 83.19 170 ILE A CA 1
ATOM 1228 C C . ILE A 1 170 ? -4.347 4.274 24.980 1.00 83.19 170 ILE A C 1
ATOM 1230 O O . ILE A 1 170 ? -3.571 4.457 24.041 1.00 83.19 170 ILE A O 1
ATOM 1234 N N . CYS A 1 171 ? -3.969 3.566 26.053 1.00 84.88 171 CYS A N 1
ATOM 1235 C CA . CYS A 1 171 ? -2.671 2.885 26.130 1.00 84.88 171 CYS A CA 1
ATOM 1236 C C . CYS A 1 171 ? -2.532 1.787 25.063 1.00 84.88 171 CYS A C 1
ATOM 1238 O O . CYS A 1 171 ? -1.528 1.738 24.356 1.00 84.88 171 CYS A O 1
ATOM 1240 N N . LEU A 1 172 ? -3.560 0.954 24.886 1.00 88.94 172 LEU A N 1
ATOM 1241 C CA . LEU A 1 172 ? -3.579 -0.072 23.842 1.00 88.94 172 LEU A CA 1
ATOM 1242 C C . LEU A 1 172 ? -3.524 0.540 22.435 1.00 88.94 172 LEU A C 1
ATOM 1244 O O . LEU A 1 172 ? -2.749 0.072 21.607 1.00 88.94 172 LEU A O 1
ATOM 1248 N N . CYS A 1 173 ? -4.256 1.629 22.190 1.00 88.38 173 CYS A N 1
ATOM 1249 C CA . CYS A 1 173 ? -4.184 2.392 20.943 1.00 88.38 173 CYS A CA 1
ATOM 1250 C C . CYS A 1 173 ? -2.785 2.964 20.705 1.00 88.38 173 CYS A C 1
ATOM 1252 O O . CYS A 1 173 ? -2.295 2.922 19.584 1.00 88.38 173 CYS A O 1
ATOM 1254 N N . THR A 1 174 ? -2.115 3.445 21.758 1.00 86.12 174 THR A N 1
ATOM 1255 C CA . THR A 1 174 ? -0.732 3.942 21.681 1.00 86.12 174 THR A CA 1
ATOM 1256 C C . THR A 1 174 ? 0.214 2.842 21.197 1.00 86.12 174 THR A C 1
ATOM 1258 O O . THR A 1 174 ? 0.992 3.058 20.272 1.00 86.12 174 THR A O 1
ATOM 1261 N N . VAL A 1 175 ? 0.124 1.645 21.785 1.00 89.12 175 VAL A N 1
ATOM 1262 C CA . VAL A 1 175 ? 0.950 0.495 21.386 1.00 89.12 175 VAL A CA 1
ATOM 1263 C C . VAL A 1 175 ? 0.608 0.039 19.966 1.00 89.12 175 VAL A C 1
ATOM 1265 O O . VAL A 1 175 ? 1.517 -0.173 19.166 1.00 89.12 175 VAL A O 1
ATOM 1268 N N . ALA A 1 176 ? -0.681 -0.054 19.628 1.00 90.81 176 ALA A N 1
ATOM 1269 C CA . ALA A 1 176 ? -1.136 -0.421 18.288 1.00 90.81 176 ALA A CA 1
ATOM 1270 C C . ALA A 1 176 ? -0.659 0.578 17.224 1.00 90.81 176 ALA A C 1
ATOM 1272 O O . ALA A 1 176 ? -0.202 0.157 16.170 1.00 90.81 176 ALA A O 1
ATOM 1273 N N . SER A 1 177 ? -0.672 1.880 17.525 1.00 88.88 177 SER A N 1
ATOM 1274 C CA . SER A 1 177 ? -0.184 2.935 16.626 1.00 88.88 177 SER A CA 1
ATOM 1275 C C . SER A 1 177 ? 1.308 2.782 16.325 1.00 88.88 177 SER A C 1
ATOM 1277 O O . SER A 1 177 ? 1.729 2.891 15.177 1.00 88.88 177 SER A O 1
ATOM 1279 N N . ILE A 1 178 ? 2.118 2.506 17.355 1.00 87.31 178 ILE A N 1
ATOM 1280 C CA . ILE A 1 178 ? 3.567 2.297 17.210 1.00 87.31 178 ILE A CA 1
ATOM 1281 C C . ILE A 1 178 ? 3.841 1.034 16.388 1.00 87.31 178 ILE A C 1
ATOM 1283 O O . ILE A 1 178 ? 4.656 1.070 15.466 1.00 87.31 178 ILE A O 1
ATOM 1287 N N . LEU A 1 179 ? 3.144 -0.065 16.699 1.00 89.94 179 LEU A N 1
ATOM 1288 C CA . LEU A 1 179 ? 3.249 -1.316 15.950 1.00 89.94 179 LEU A CA 1
ATOM 1289 C C . LEU A 1 179 ? 2.869 -1.109 14.483 1.00 89.94 179 LEU A C 1
ATOM 1291 O O . LEU A 1 179 ? 3.602 -1.541 13.600 1.00 89.94 179 LEU A O 1
ATOM 1295 N N . PHE A 1 180 ? 1.746 -0.439 14.229 1.00 91.06 180 PHE A N 1
ATOM 1296 C CA . PHE A 1 180 ? 1.234 -0.225 12.886 1.00 91.06 180 PHE A CA 1
ATOM 1297 C C . PHE A 1 180 ? 2.171 0.646 12.053 1.00 91.06 180 PHE A C 1
ATOM 1299 O O . PHE A 1 180 ? 2.498 0.272 10.933 1.00 91.06 180 PHE A O 1
ATOM 1306 N N . ALA A 1 181 ? 2.694 1.737 12.615 1.00 87.69 181 ALA A N 1
ATOM 1307 C CA . ALA A 1 181 ? 3.672 2.569 11.923 1.00 87.69 181 ALA A CA 1
ATOM 1308 C C . ALA A 1 181 ? 4.976 1.823 11.621 1.00 87.69 181 ALA A C 1
ATOM 1310 O O . ALA A 1 181 ? 5.490 1.911 10.506 1.00 87.69 181 ALA A O 1
ATOM 1311 N N . GLY A 1 182 ? 5.493 1.049 12.580 1.00 86.44 182 GLY A N 1
ATOM 1312 C CA . GLY A 1 182 ? 6.673 0.214 12.353 1.00 86.44 182 GLY A CA 1
ATOM 1313 C C . GLY A 1 182 ? 6.442 -0.842 11.270 1.00 86.44 182 GLY A C 1
ATOM 1314 O O . GLY A 1 182 ? 7.268 -0.995 10.373 1.00 86.44 182 GLY A O 1
ATOM 1315 N N . ALA A 1 183 ? 5.294 -1.523 11.309 1.00 90.25 183 ALA A N 1
ATOM 1316 C CA . ALA A 1 183 ? 4.907 -2.528 10.323 1.00 90.25 183 ALA A CA 1
ATOM 1317 C C . ALA A 1 183 ? 4.685 -1.924 8.929 1.00 90.25 183 ALA A C 1
ATOM 1319 O O . ALA A 1 183 ? 5.132 -2.498 7.940 1.00 90.25 183 ALA A O 1
ATOM 1320 N N . PHE A 1 184 ? 4.056 -0.749 8.845 1.00 89.50 184 PHE A N 1
ATOM 1321 C CA . PHE A 1 184 ? 3.885 -0.000 7.602 1.00 89.50 184 PHE A CA 1
ATOM 1322 C C . PHE A 1 184 ? 5.236 0.351 6.978 1.00 89.50 184 PHE A C 1
ATOM 1324 O O . PHE A 1 184 ? 5.460 0.086 5.797 1.00 89.50 184 PHE A O 1
ATOM 1331 N N . ALA A 1 185 ? 6.144 0.917 7.775 1.00 85.31 185 ALA A N 1
ATOM 1332 C CA . ALA A 1 185 ? 7.474 1.294 7.320 1.00 85.31 185 ALA A CA 1
ATOM 1333 C C . ALA A 1 185 ? 8.315 0.089 6.892 1.00 85.31 185 ALA A C 1
ATOM 1335 O O . ALA A 1 185 ? 9.026 0.185 5.898 1.00 85.31 185 ALA A O 1
ATOM 1336 N N . TRP A 1 186 ? 8.215 -1.040 7.597 1.00 85.50 186 TRP A N 1
ATOM 1337 C CA . TRP A 1 186 ? 8.893 -2.273 7.199 1.00 85.50 186 TRP A CA 1
ATOM 1338 C C . TRP A 1 186 ? 8.322 -2.815 5.883 1.00 85.50 186 TRP A C 1
ATOM 1340 O O . TRP A 1 186 ? 9.064 -3.009 4.923 1.00 85.50 186 TRP A O 1
ATOM 1350 N N . ASN A 1 187 ? 7.002 -2.970 5.789 1.00 88.69 187 ASN A N 1
ATOM 1351 C CA . ASN A 1 187 ? 6.356 -3.590 4.637 1.00 88.69 187 ASN A CA 1
ATOM 1352 C C . ASN A 1 187 ? 6.462 -2.747 3.353 1.00 88.69 187 ASN A C 1
ATOM 1354 O O . ASN A 1 187 ? 6.837 -3.250 2.295 1.00 88.69 187 ASN A O 1
ATOM 1358 N N . ASN A 1 188 ? 6.144 -1.452 3.441 1.00 85.88 188 ASN A N 1
ATOM 1359 C CA . ASN A 1 188 ? 6.147 -0.547 2.290 1.00 85.88 188 ASN A CA 1
ATOM 1360 C C . ASN A 1 188 ? 7.510 0.121 2.055 1.00 85.88 188 ASN A C 1
ATOM 1362 O O . ASN A 1 188 ? 7.775 0.594 0.949 1.00 85.88 188 ASN A O 1
ATOM 1366 N N . GLY A 1 189 ? 8.410 0.106 3.046 1.00 78.31 189 GLY A N 1
ATOM 1367 C CA . GLY A 1 189 ? 9.804 0.528 2.881 1.00 78.31 189 GLY A CA 1
ATOM 1368 C C . GLY A 1 189 ? 10.542 -0.271 1.808 1.00 78.31 189 GLY A C 1
ATOM 1369 O O . GLY A 1 189 ? 11.353 0.298 1.076 1.00 78.31 189 GLY A O 1
ATOM 1370 N N . ALA A 1 190 ? 10.171 -1.542 1.621 1.00 77.81 190 ALA A N 1
ATOM 1371 C CA . ALA A 1 190 ? 10.709 -2.415 0.580 1.00 77.81 190 ALA A CA 1
ATOM 1372 C C . ALA A 1 190 ? 10.506 -1.875 -0.854 1.00 77.81 190 ALA A C 1
ATOM 1374 O O . ALA A 1 190 ? 11.341 -2.088 -1.732 1.00 77.81 190 ALA A O 1
ATOM 1375 N N . ILE A 1 191 ? 9.424 -1.124 -1.104 1.00 82.12 191 ILE A N 1
ATOM 1376 C CA . ILE A 1 191 ? 9.182 -0.479 -2.406 1.00 82.12 191 ILE A CA 1
ATOM 1377 C C . ILE A 1 191 ? 10.263 0.572 -2.679 1.00 82.12 191 ILE A C 1
ATOM 1379 O O . ILE A 1 191 ? 10.794 0.661 -3.784 1.00 82.12 191 ILE A O 1
ATOM 1383 N N . LEU A 1 192 ? 10.600 1.368 -1.664 1.00 77.19 192 LEU A N 1
ATOM 1384 C CA . LEU A 1 192 ? 11.577 2.449 -1.769 1.00 77.19 192 LEU A CA 1
ATOM 1385 C C . LEU A 1 192 ? 13.017 1.927 -1.768 1.00 77.19 192 LEU A C 1
ATOM 1387 O O . LEU A 1 192 ? 13.879 2.509 -2.430 1.00 77.19 192 LEU A O 1
ATOM 1391 N N . SER A 1 193 ? 13.279 0.830 -1.052 1.00 72.56 193 SER A N 1
ATOM 1392 C CA . SER A 1 193 ? 14.588 0.174 -1.030 1.00 72.56 193 SER A CA 1
ATOM 1393 C C . SER A 1 193 ? 14.943 -0.478 -2.370 1.00 72.56 193 SER A C 1
ATOM 1395 O O . SER A 1 193 ? 16.116 -0.506 -2.746 1.00 72.56 193 SER A O 1
ATOM 1397 N N . LEU A 1 194 ? 13.946 -0.920 -3.150 1.00 74.81 194 LEU A N 1
ATOM 1398 C CA . LEU A 1 194 ? 14.175 -1.488 -4.481 1.00 74.81 194 LEU A CA 1
ATOM 1399 C C . LEU A 1 194 ? 14.865 -0.493 -5.427 1.00 74.81 194 LEU A C 1
ATOM 1401 O O . LEU A 1 194 ? 15.782 -0.863 -6.156 1.00 74.81 194 LEU A O 1
ATOM 1405 N N . PHE A 1 195 ? 14.451 0.776 -5.404 1.00 72.81 195 PHE A N 1
ATOM 1406 C CA . PHE A 1 195 ? 15.029 1.813 -6.262 1.00 72.81 195 PHE A CA 1
ATOM 1407 C C . PHE A 1 195 ? 16.467 2.140 -5.882 1.00 72.81 195 PHE A C 1
ATOM 1409 O O . PHE A 1 195 ? 17.322 2.316 -6.751 1.00 72.81 195 PHE A O 1
ATOM 1416 N N . SER A 1 196 ? 16.747 2.205 -4.583 1.00 68.94 196 SER A N 1
ATOM 1417 C CA . SER A 1 196 ? 18.058 2.610 -4.100 1.00 68.94 196 SER A CA 1
ATOM 1418 C C . SER A 1 196 ? 19.120 1.530 -4.305 1.00 68.94 196 SER A C 1
ATOM 1420 O O . SER A 1 196 ? 20.278 1.881 -4.518 1.00 68.94 196 SER A O 1
ATOM 1422 N N . ARG A 1 197 ? 18.744 0.245 -4.399 1.00 68.69 197 ARG A N 1
ATOM 1423 C CA . ARG A 1 197 ? 19.647 -0.842 -4.836 1.00 68.69 197 ARG A CA 1
ATOM 1424 C C . ARG A 1 197 ? 20.264 -0.622 -6.224 1.00 68.69 197 ARG A C 1
ATOM 1426 O O . ARG A 1 197 ? 21.327 -1.160 -6.499 1.00 68.69 197 ARG A O 1
ATOM 1433 N N . GLY A 1 198 ? 19.650 0.193 -7.087 1.00 64.69 198 GLY A N 1
ATOM 1434 C CA . GLY A 1 198 ? 20.246 0.586 -8.372 1.00 64.69 198 GLY A CA 1
ATOM 1435 C C . GLY A 1 198 ? 21.454 1.532 -8.248 1.00 64.69 198 GLY A C 1
ATOM 1436 O O . GLY A 1 198 ? 22.188 1.720 -9.212 1.00 64.69 198 GLY A O 1
ATOM 1437 N N . LEU A 1 199 ? 21.693 2.136 -7.075 1.00 66.12 199 LEU A N 1
ATOM 1438 C CA . LEU A 1 199 ? 22.748 3.142 -6.876 1.00 66.12 199 LEU A CA 1
ATOM 1439 C C . LEU A 1 199 ? 24.136 2.554 -6.590 1.00 66.12 199 LEU A C 1
ATOM 1441 O O . LEU A 1 199 ? 25.123 3.288 -6.670 1.00 66.12 199 LEU A O 1
ATOM 1445 N N . GLY A 1 200 ? 24.229 1.260 -6.281 1.00 63.25 200 GLY A N 1
ATOM 1446 C CA . GLY A 1 200 ? 25.494 0.560 -6.080 1.00 63.25 200 GLY A CA 1
ATOM 1447 C C . GLY A 1 200 ? 25.377 -0.646 -5.151 1.00 63.25 200 GLY A C 1
ATOM 1448 O O . GLY A 1 200 ? 24.418 -0.769 -4.393 1.00 63.25 200 GLY A O 1
ATOM 1449 N N . ASP A 1 201 ? 26.398 -1.503 -5.188 1.00 60.34 201 ASP A N 1
ATOM 1450 C CA . ASP A 1 201 ? 26.454 -2.756 -4.418 1.00 60.34 201 ASP A CA 1
ATOM 1451 C C . ASP A 1 201 ? 26.749 -2.537 -2.925 1.00 60.34 201 ASP A C 1
ATOM 1453 O O . ASP A 1 201 ? 26.620 -3.455 -2.116 1.00 60.34 201 ASP A O 1
ATOM 1457 N N . THR A 1 202 ? 27.170 -1.327 -2.535 1.00 62.97 202 THR A N 1
ATOM 1458 C CA . THR A 1 202 ? 27.411 -0.998 -1.129 1.00 62.97 202 THR A CA 1
ATOM 1459 C C . THR A 1 202 ? 26.101 -0.592 -0.454 1.00 62.97 202 THR A C 1
ATOM 1461 O O . THR A 1 202 ? 25.537 0.442 -0.800 1.00 62.97 202 THR A O 1
ATOM 1464 N N . PRO A 1 203 ? 25.628 -1.342 0.555 1.00 63.22 203 PRO A N 1
ATOM 1465 C CA . PRO A 1 203 ? 24.282 -1.173 1.103 1.00 63.22 203 PRO A CA 1
ATOM 1466 C C . PRO A 1 203 ? 24.035 0.226 1.705 1.00 63.22 203 PRO A C 1
ATOM 1468 O O . PRO A 1 203 ? 22.972 0.809 1.535 1.00 63.22 203 PRO A O 1
ATOM 1471 N N . TRP A 1 204 ? 25.042 0.833 2.339 1.00 67.38 204 TRP A N 1
ATOM 1472 C CA . TRP A 1 204 ? 24.887 2.051 3.150 1.00 67.38 204 TRP A CA 1
ATOM 1473 C C . TRP A 1 204 ? 24.534 3.334 2.374 1.00 67.38 204 TRP A C 1
ATOM 1475 O O . TRP A 1 204 ? 23.836 4.200 2.904 1.00 67.38 204 TRP A O 1
ATOM 1485 N N . ILE A 1 205 ? 25.017 3.482 1.135 1.00 66.00 205 ILE A N 1
ATOM 1486 C CA . ILE A 1 205 ? 24.811 4.693 0.316 1.00 66.00 205 ILE A CA 1
ATOM 1487 C C . ILE A 1 205 ? 23.352 4.793 -0.179 1.00 66.00 205 ILE A C 1
ATOM 1489 O O . ILE A 1 205 ? 22.714 5.815 0.086 1.00 66.00 205 ILE A O 1
ATOM 1493 N N . PRO A 1 206 ? 22.780 3.748 -0.814 1.00 65.38 206 PRO A N 1
ATOM 1494 C CA . PRO A 1 206 ? 21.346 3.618 -1.066 1.00 65.38 206 PRO A CA 1
ATOM 1495 C C . PRO A 1 206 ? 20.471 3.982 0.138 1.00 65.38 206 PRO A C 1
ATOM 1497 O O . PRO A 1 206 ? 19.494 4.718 -0.001 1.00 65.38 206 PRO A O 1
ATOM 1500 N N . TYR A 1 207 ? 20.848 3.508 1.330 1.00 67.06 207 TYR A N 1
ATOM 1501 C CA . TYR A 1 207 ? 20.051 3.662 2.549 1.00 67.06 207 TYR A CA 1
ATOM 1502 C C . TYR A 1 207 ? 20.011 5.106 3.047 1.00 67.06 207 TYR A C 1
ATOM 1504 O O . TYR A 1 207 ? 18.941 5.613 3.391 1.00 67.06 207 TYR A O 1
ATOM 1512 N N . GLY A 1 208 ? 21.155 5.797 3.029 1.00 67.31 208 GLY A N 1
ATOM 1513 C CA . GLY A 1 208 ? 21.221 7.214 3.385 1.00 67.31 208 GLY A CA 1
ATOM 1514 C C . GLY A 1 208 ? 20.379 8.089 2.452 1.00 67.31 208 GLY A C 1
ATOM 1515 O O . GLY A 1 208 ? 19.687 8.995 2.916 1.00 67.31 208 GLY A O 1
ATOM 1516 N N . VAL A 1 209 ? 20.380 7.785 1.150 1.00 70.06 209 VAL A N 1
ATOM 1517 C CA . VAL A 1 209 ? 19.608 8.537 0.149 1.00 70.06 209 VAL A CA 1
ATOM 1518 C C . VAL A 1 209 ? 18.105 8.318 0.325 1.00 70.06 209 VAL A C 1
ATOM 1520 O O . VAL A 1 209 ? 17.363 9.298 0.378 1.00 70.06 209 VAL A O 1
ATOM 1523 N N . THR A 1 210 ? 17.640 7.073 0.478 1.00 70.38 210 THR A N 1
ATOM 1524 C CA . THR A 1 210 ? 16.208 6.784 0.678 1.00 70.38 210 THR A CA 1
ATOM 1525 C C . THR A 1 210 ? 15.673 7.435 1.953 1.00 70.38 210 THR A C 1
ATOM 1527 O O . THR A 1 210 ? 14.616 8.068 1.921 1.00 70.38 210 THR A O 1
ATOM 1530 N N . LEU A 1 211 ? 16.413 7.338 3.063 1.00 72.12 211 LEU A N 1
ATOM 1531 C CA . LEU A 1 211 ? 16.022 7.955 4.330 1.00 72.12 211 LEU A CA 1
ATOM 1532 C C . LEU A 1 211 ? 15.962 9.485 4.217 1.00 72.12 211 LEU A C 1
ATOM 1534 O O . LEU A 1 211 ? 14.988 10.096 4.658 1.00 72.12 211 LEU A O 1
ATOM 1538 N N . ALA A 1 212 ? 16.969 10.104 3.592 1.00 72.38 212 ALA A N 1
ATOM 1539 C CA . ALA A 1 212 ? 17.004 11.550 3.390 1.00 72.38 212 ALA A CA 1
ATOM 1540 C C . ALA A 1 212 ? 15.835 12.034 2.519 1.00 72.38 212 ALA A C 1
ATOM 1542 O O . ALA A 1 212 ? 15.166 13.002 2.876 1.00 72.38 212 ALA A O 1
ATOM 1543 N N . VAL A 1 213 ? 15.546 11.340 1.412 1.00 73.31 213 VAL A N 1
ATOM 1544 C CA . VAL A 1 213 ? 14.422 11.669 0.521 1.00 73.31 213 VAL A CA 1
ATOM 1545 C C . VAL A 1 213 ? 13.092 11.572 1.261 1.00 73.31 213 VAL A C 1
ATOM 1547 O O . VAL A 1 213 ? 12.280 12.491 1.167 1.00 73.31 213 VAL A O 1
ATOM 1550 N N . MET A 1 214 ? 12.882 10.510 2.040 1.00 71.44 214 MET A N 1
ATOM 1551 C CA . MET A 1 214 ? 11.661 10.345 2.830 1.00 71.44 214 MET A CA 1
ATOM 1552 C C . MET A 1 214 ? 11.491 11.448 3.868 1.00 71.44 214 MET A C 1
ATOM 1554 O O . MET A 1 214 ? 10.398 11.991 4.007 1.00 71.44 214 MET A O 1
ATOM 1558 N N . LEU A 1 215 ? 12.565 11.823 4.561 1.00 72.94 215 LEU A N 1
ATOM 1559 C CA . LEU A 1 215 ? 12.519 12.863 5.584 1.00 72.94 215 LEU A CA 1
ATOM 1560 C C . LEU A 1 215 ? 12.235 14.243 4.972 1.00 72.94 215 LEU A C 1
ATOM 1562 O O . LEU A 1 215 ? 11.403 14.988 5.489 1.00 72.94 215 LEU A O 1
ATOM 1566 N N . VAL A 1 216 ? 12.859 14.560 3.833 1.00 76.38 216 VAL A N 1
ATOM 1567 C CA . VAL A 1 216 ? 12.599 15.803 3.089 1.00 76.38 216 VAL A CA 1
ATOM 1568 C C . VAL A 1 216 ? 11.161 15.842 2.571 1.00 76.38 216 VAL A C 1
ATOM 1570 O O . VAL A 1 216 ? 10.462 16.831 2.789 1.00 76.38 216 VAL A O 1
ATOM 1573 N N . LEU A 1 217 ? 10.689 14.771 1.926 1.00 74.88 217 LEU A N 1
ATOM 1574 C CA . LEU A 1 217 ? 9.318 14.696 1.419 1.00 74.88 217 LEU A CA 1
ATOM 1575 C C . LEU A 1 217 ? 8.285 14.781 2.540 1.00 74.88 217 LEU A C 1
ATOM 1577 O O . LEU A 1 217 ? 7.285 15.477 2.386 1.00 74.88 217 LEU A O 1
ATOM 1581 N N . PHE A 1 218 ? 8.536 14.126 3.672 1.00 70.75 218 PHE A N 1
ATOM 1582 C CA . PHE A 1 218 ? 7.662 14.195 4.836 1.00 70.75 218 PHE A CA 1
ATOM 1583 C C . PHE A 1 218 ? 7.504 15.636 5.331 1.00 70.75 218 PHE A C 1
ATOM 1585 O O . PHE A 1 218 ? 6.382 16.073 5.571 1.00 70.75 218 PHE A O 1
ATOM 1592 N N . ILE A 1 219 ? 8.598 16.402 5.421 1.00 76.00 219 ILE A N 1
ATOM 1593 C CA . ILE A 1 219 ? 8.549 17.818 5.819 1.00 76.00 219 ILE A CA 1
ATOM 1594 C C . ILE A 1 219 ? 7.762 18.648 4.796 1.00 76.00 219 ILE A C 1
ATOM 1596 O O . ILE A 1 219 ? 6.904 19.441 5.181 1.00 76.00 219 ILE A O 1
ATOM 1600 N N . LEU A 1 220 ? 8.027 18.461 3.500 1.00 77.19 220 LEU A N 1
ATOM 1601 C CA . LEU A 1 220 ? 7.389 19.238 2.430 1.00 77.19 220 LEU A CA 1
ATOM 1602 C C . LEU A 1 220 ? 5.888 18.952 2.296 1.00 77.19 220 LEU A C 1
ATOM 1604 O O . LEU A 1 220 ? 5.107 19.858 2.012 1.00 77.19 220 LEU A O 1
ATOM 1608 N N . LEU A 1 221 ? 5.480 17.700 2.497 1.00 79.75 221 LEU A N 1
ATOM 1609 C CA . LEU A 1 221 ? 4.100 17.248 2.322 1.00 79.75 221 LEU A CA 1
ATOM 1610 C C . LEU A 1 221 ? 3.298 17.245 3.626 1.00 79.75 221 LEU A C 1
ATOM 1612 O O . LEU A 1 221 ? 2.111 16.921 3.601 1.00 79.75 221 LEU A O 1
ATOM 1616 N N . LEU A 1 222 ? 3.905 17.639 4.751 1.00 77.12 222 LEU A N 1
ATOM 1617 C CA . LEU A 1 222 ? 3.306 17.538 6.081 1.00 77.12 222 LEU A CA 1
ATOM 1618 C C . LEU A 1 222 ? 1.921 18.191 6.164 1.00 77.12 222 LEU A C 1
ATOM 1620 O O . LEU A 1 222 ? 1.017 17.637 6.782 1.00 77.12 222 LEU A O 1
ATOM 1624 N N . GLY A 1 223 ? 1.742 19.354 5.530 1.00 73.00 223 GLY A N 1
ATOM 1625 C CA . GLY A 1 223 ? 0.455 20.054 5.500 1.00 73.00 223 GLY A CA 1
ATOM 1626 C C . GLY A 1 223 ? -0.644 19.249 4.802 1.00 73.00 223 GLY A C 1
ATOM 1627 O O . GLY A 1 223 ? -1.739 19.109 5.344 1.00 73.00 223 GLY A O 1
ATOM 1628 N N . SER A 1 224 ? -0.339 18.674 3.637 1.00 79.12 224 SER A N 1
ATOM 1629 C CA . SER A 1 224 ? -1.282 17.867 2.854 1.00 79.12 224 SER A CA 1
ATOM 1630 C C . SER A 1 224 ? -1.603 16.543 3.540 1.00 79.12 224 SER A C 1
ATOM 1632 O O . SER A 1 224 ? -2.773 16.199 3.676 1.00 79.12 224 SER A O 1
ATOM 1634 N N . ILE A 1 225 ? -0.576 15.847 4.040 1.00 76.50 225 ILE A N 1
ATOM 1635 C CA . ILE A 1 225 ? -0.720 14.602 4.808 1.00 76.50 225 ILE A CA 1
ATOM 1636 C C . ILE A 1 225 ? -1.605 14.849 6.034 1.00 76.50 225 ILE A C 1
ATOM 1638 O O . ILE A 1 225 ? -2.500 14.064 6.342 1.00 76.50 225 ILE A O 1
ATOM 1642 N N . ARG A 1 226 ? -1.389 15.980 6.719 1.00 79.00 226 ARG A N 1
ATOM 1643 C CA . ARG A 1 226 ? -2.211 16.380 7.857 1.00 79.00 226 ARG A CA 1
ATOM 1644 C C . ARG A 1 226 ? -3.656 16.628 7.469 1.00 79.00 226 ARG A C 1
ATOM 1646 O O . ARG A 1 226 ? -4.540 16.080 8.111 1.00 79.00 226 ARG A O 1
ATOM 1653 N N . SER A 1 227 ? -3.902 17.415 6.432 1.00 78.94 227 SER A N 1
ATOM 1654 C CA . SER A 1 227 ? -5.270 17.672 5.985 1.00 78.94 227 SER A CA 1
ATOM 1655 C C . SER A 1 227 ? -6.015 16.381 5.631 1.00 78.94 227 SER A C 1
ATOM 1657 O O . SER A 1 227 ? -7.168 16.227 6.026 1.00 78.94 227 SER A O 1
ATOM 1659 N N . GLU A 1 228 ? -5.371 15.461 4.910 1.00 78.94 228 GLU A N 1
ATOM 1660 C CA . GLU A 1 228 ? -6.028 14.232 4.459 1.00 78.94 228 GLU A CA 1
ATOM 1661 C C . GLU A 1 228 ? -6.261 13.252 5.612 1.00 78.94 228 GLU A C 1
ATOM 1663 O O . GLU A 1 228 ? -7.364 12.735 5.758 1.00 78.94 228 GLU A O 1
ATOM 1668 N N . GLY A 1 229 ? -5.278 13.043 6.493 1.00 76.62 229 GLY A N 1
ATOM 1669 C CA . GLY A 1 229 ? -5.481 12.154 7.639 1.00 76.62 229 GLY A CA 1
ATOM 1670 C C . GLY A 1 229 ? -6.550 12.671 8.615 1.00 76.62 229 GLY A C 1
ATOM 1671 O O . GLY A 1 229 ? -7.296 11.864 9.160 1.00 76.62 229 GLY A O 1
ATOM 1672 N N . TRP A 1 230 ? -6.697 13.994 8.809 1.00 79.19 230 TRP A N 1
ATOM 1673 C CA . TRP A 1 230 ? -7.802 14.545 9.616 1.00 79.19 230 TRP A CA 1
ATOM 1674 C C . TRP A 1 230 ? -9.152 14.313 8.943 1.00 79.19 230 TRP A C 1
ATOM 1676 O O . TRP A 1 230 ? -10.102 13.918 9.604 1.00 79.19 230 TRP A O 1
ATOM 1686 N N . HIS A 1 231 ? -9.226 14.471 7.621 1.00 81.06 231 HIS A N 1
ATOM 1687 C CA . HIS A 1 231 ? -10.440 14.153 6.875 1.00 81.06 231 HIS A CA 1
ATOM 1688 C C . HIS A 1 231 ? -10.837 12.675 7.037 1.00 81.06 231 HIS A C 1
ATOM 1690 O O . HIS A 1 231 ? -12.014 12.380 7.227 1.00 81.06 231 HIS A O 1
ATOM 1696 N N . ILE A 1 232 ? -9.879 11.745 6.971 1.00 80.88 232 ILE A N 1
ATOM 1697 C CA . ILE A 1 232 ? -10.123 10.309 7.195 1.00 80.88 232 ILE A CA 1
ATOM 1698 C C . ILE A 1 232 ? -10.589 10.063 8.636 1.00 80.88 232 ILE A C 1
ATOM 1700 O O . ILE A 1 232 ? -11.599 9.396 8.850 1.00 80.88 232 ILE A O 1
ATOM 1704 N N . SER A 1 233 ? -9.901 10.657 9.615 1.00 78.31 233 SER A N 1
ATOM 1705 C CA . SER A 1 233 ? -10.264 10.575 11.033 1.00 78.31 233 SER A CA 1
ATOM 1706 C C . SER A 1 233 ? -11.704 11.033 11.289 1.00 78.31 233 SER A C 1
ATOM 1708 O O . SER A 1 233 ? -12.468 10.315 11.923 1.00 78.31 233 SER A O 1
ATOM 1710 N N . ASP A 1 234 ? -12.082 12.199 10.765 1.00 76.62 234 ASP A N 1
ATOM 1711 C CA . ASP A 1 234 ? -13.355 12.848 11.091 1.00 76.62 234 ASP A CA 1
ATOM 1712 C C . ASP A 1 234 ? -14.549 12.270 10.319 1.00 76.62 234 ASP A C 1
ATOM 1714 O O . ASP A 1 234 ? -15.671 12.291 10.815 1.00 76.62 234 ASP A O 1
ATOM 1718 N N . ILE A 1 235 ? -14.344 11.794 9.085 1.00 74.56 235 ILE A N 1
ATOM 1719 C CA . ILE A 1 235 ? -15.451 11.386 8.200 1.00 74.56 235 ILE A CA 1
ATOM 1720 C C . ILE A 1 235 ? -15.586 9.868 8.102 1.00 74.56 235 ILE A C 1
ATOM 1722 O O . ILE A 1 235 ? -16.687 9.363 7.886 1.00 74.56 235 ILE A O 1
ATOM 1726 N N . GLU A 1 236 ? -14.482 9.132 8.200 1.00 71.81 236 GLU A N 1
ATOM 1727 C CA . GLU A 1 236 ? -14.448 7.694 7.907 1.00 71.81 236 GLU A CA 1
ATOM 1728 C C . GLU A 1 236 ? -14.228 6.852 9.167 1.00 71.81 236 GLU A C 1
ATOM 1730 O O . GLU A 1 236 ? -14.576 5.673 9.186 1.00 71.81 236 GLU A O 1
ATOM 1735 N N . LEU A 1 237 ? -13.700 7.465 10.229 1.00 75.44 237 LEU A N 1
ATOM 1736 C CA . LEU A 1 237 ? -13.394 6.825 11.506 1.00 75.44 237 LEU A CA 1
ATOM 1737 C C . LEU A 1 237 ? -14.094 7.497 12.693 1.00 75.44 237 LEU A C 1
ATOM 1739 O O . LEU A 1 237 ? -13.608 7.410 13.821 1.00 75.44 237 LEU A O 1
ATOM 1743 N N . ASP A 1 238 ? -15.279 8.074 12.468 1.00 76.25 238 ASP A N 1
ATOM 1744 C CA . ASP A 1 238 ? -16.199 8.487 13.540 1.00 76.25 238 ASP A CA 1
ATOM 1745 C C . ASP A 1 238 ? -16.872 7.257 14.185 1.00 76.25 238 ASP A C 1
ATOM 1747 O O . ASP A 1 238 ? -18.078 7.010 14.101 1.00 76.25 238 ASP A O 1
ATOM 1751 N N . ILE A 1 239 ? -16.036 6.396 14.764 1.00 78.88 239 ILE A N 1
ATOM 1752 C CA . ILE A 1 239 ? -16.401 5.135 15.402 1.00 78.88 239 ILE A CA 1
ATOM 1753 C C . ILE A 1 239 ? -15.793 5.078 16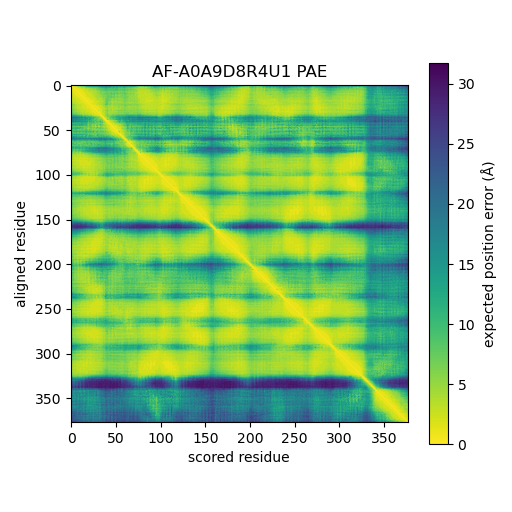.808 1.00 78.88 239 ILE A C 1
ATOM 1755 O O . ILE A 1 239 ? -14.811 5.760 17.099 1.00 78.88 239 ILE A O 1
ATOM 1759 N N . PRO A 1 240 ? -16.334 4.247 17.719 1.00 83.94 240 PRO A N 1
ATOM 1760 C CA . PRO A 1 240 ? -15.803 4.156 19.074 1.00 83.94 240 PRO A CA 1
ATOM 1761 C C . PRO A 1 240 ? -14.308 3.806 19.087 1.00 83.94 240 PRO A C 1
ATOM 1763 O O . PRO A 1 240 ? -13.867 2.954 18.317 1.00 83.94 240 PRO A O 1
ATOM 1766 N N . VAL A 1 241 ? -13.545 4.362 20.034 1.00 84.56 241 VAL A N 1
ATOM 1767 C CA . VAL A 1 241 ? -12.088 4.129 20.178 1.00 84.56 241 VAL A CA 1
ATOM 1768 C C . VAL A 1 241 ? -11.725 2.637 20.244 1.00 84.56 241 VAL A C 1
ATOM 1770 O O . VAL A 1 241 ? -10.682 2.220 19.747 1.00 84.56 241 VAL A O 1
ATOM 1773 N N . SER A 1 242 ? -12.599 1.790 20.799 1.00 86.38 242 SER A N 1
ATOM 1774 C CA . SER A 1 242 ? -12.421 0.329 20.803 1.00 86.38 242 SER A CA 1
ATOM 1775 C C . SER A 1 242 ? -12.417 -0.294 19.400 1.00 86.38 242 SER A C 1
ATOM 1777 O O . SER A 1 242 ? -11.709 -1.271 19.146 1.00 86.38 242 SER A O 1
ATOM 1779 N N . SER A 1 243 ? -13.202 0.276 18.490 1.00 89.06 243 SER A N 1
ATOM 1780 C CA . SER A 1 243 ? -13.278 -0.123 17.087 1.00 89.06 243 SER A CA 1
ATOM 1781 C C . SER A 1 243 ? -12.050 0.369 16.327 1.00 89.06 243 SER A C 1
ATOM 1783 O O . SER A 1 243 ? -11.434 -0.422 15.619 1.00 89.06 243 SER A O 1
ATOM 1785 N N . VAL A 1 244 ? -11.619 1.612 16.575 1.00 89.31 244 VAL A N 1
ATOM 1786 C CA . VAL A 1 244 ? -10.360 2.153 16.033 1.00 89.31 244 VAL A CA 1
ATOM 1787 C C . VAL A 1 244 ? -9.159 1.306 16.468 1.00 89.31 244 VAL A C 1
ATOM 1789 O O . VAL A 1 244 ? -8.330 0.936 15.643 1.00 89.31 244 VAL A O 1
ATOM 1792 N N . PHE A 1 245 ? -9.090 0.908 17.745 1.00 92.19 245 PHE A N 1
ATOM 1793 C CA . PHE A 1 245 ? -8.072 -0.032 18.226 1.00 92.19 245 PHE A CA 1
ATOM 1794 C C . PHE A 1 245 ? -8.089 -1.349 17.443 1.00 92.19 245 PHE A C 1
ATOM 1796 O O . PHE A 1 245 ? -7.033 -1.839 17.052 1.00 92.19 245 PHE A O 1
ATOM 1803 N N . SER A 1 246 ? -9.277 -1.922 17.226 1.00 93.31 246 SER A N 1
ATOM 1804 C CA . SER A 1 246 ? -9.438 -3.202 16.525 1.00 93.31 246 SER A CA 1
ATOM 1805 C C . SER A 1 246 ? -8.940 -3.118 15.082 1.00 93.31 246 SER A C 1
ATOM 1807 O O . SER A 1 246 ? -8.256 -4.032 14.626 1.00 93.31 246 SER A O 1
ATOM 1809 N N . VAL A 1 247 ? -9.233 -2.005 14.405 1.00 92.75 247 VAL A N 1
ATOM 1810 C CA . VAL A 1 247 ? -8.751 -1.682 13.056 1.00 92.75 247 VAL A CA 1
ATOM 1811 C C . VAL A 1 247 ? -7.225 -1.551 13.048 1.00 92.75 247 VAL A C 1
ATOM 1813 O O . VAL A 1 247 ? -6.556 -2.356 12.402 1.00 92.75 247 VAL A O 1
ATOM 1816 N N . MET A 1 248 ? -6.659 -0.642 13.849 1.00 93.12 248 MET A N 1
ATOM 1817 C CA . MET A 1 248 ? -5.210 -0.394 13.881 1.00 93.12 248 MET A CA 1
ATOM 1818 C C . MET A 1 248 ? -4.404 -1.639 14.256 1.00 93.12 248 MET A C 1
ATOM 1820 O O . MET A 1 248 ? -3.376 -1.936 13.648 1.00 93.12 248 MET A O 1
ATOM 1824 N N . ALA A 1 249 ? -4.848 -2.379 15.278 1.00 93.69 249 ALA A N 1
ATOM 1825 C CA . ALA A 1 249 ? -4.153 -3.574 15.738 1.00 93.69 249 ALA A CA 1
ATOM 1826 C C . ALA A 1 249 ? -4.197 -4.683 14.681 1.00 93.69 249 ALA A C 1
ATOM 1828 O O . ALA A 1 249 ? -3.174 -5.318 14.428 1.00 93.69 249 ALA A O 1
ATOM 1829 N N . ALA A 1 250 ? -5.348 -4.901 14.036 1.00 96.38 250 ALA A N 1
ATOM 1830 C CA . ALA A 1 250 ? -5.476 -5.885 12.967 1.00 96.38 250 ALA A CA 1
ATOM 1831 C C . ALA A 1 250 ? -4.621 -5.517 11.747 1.00 96.38 250 ALA A C 1
ATOM 1833 O O . ALA A 1 250 ? -3.873 -6.369 11.258 1.00 96.38 250 ALA A O 1
ATOM 1834 N N . SER A 1 251 ? -4.666 -4.257 11.304 1.00 94.88 251 SER A N 1
ATOM 1835 C CA . SER A 1 251 ? -3.850 -3.747 10.197 1.00 94.88 251 SER A CA 1
ATOM 1836 C C . SER A 1 251 ? -2.355 -3.878 10.499 1.00 94.88 251 SER A C 1
ATOM 1838 O O . SER A 1 251 ? -1.612 -4.455 9.704 1.00 94.88 251 SER A O 1
ATOM 1840 N N . GLY A 1 252 ? -1.917 -3.437 11.684 1.00 93.69 252 GLY A N 1
ATOM 1841 C CA . GLY A 1 252 ? -0.521 -3.513 12.113 1.00 93.69 252 GLY A CA 1
ATOM 1842 C C . GLY A 1 252 ? 0.007 -4.941 12.239 1.00 93.69 252 GLY A C 1
ATOM 1843 O O . GLY A 1 252 ? 1.085 -5.239 11.728 1.00 93.69 252 GLY A O 1
ATOM 1844 N N . ILE A 1 253 ? -0.755 -5.847 12.861 1.00 94.81 253 ILE A N 1
ATOM 1845 C CA . ILE A 1 253 ? -0.368 -7.263 12.984 1.00 94.81 253 ILE A CA 1
ATOM 1846 C C . ILE A 1 253 ? -0.309 -7.925 11.607 1.00 94.81 253 ILE A C 1
ATOM 1848 O O . ILE A 1 253 ? 0.652 -8.633 11.316 1.00 94.81 253 ILE A O 1
ATOM 1852 N N . THR A 1 254 ? -1.297 -7.677 10.744 1.00 94.94 254 THR A N 1
ATOM 1853 C CA . THR A 1 254 ? -1.325 -8.248 9.391 1.00 94.94 254 THR A CA 1
ATOM 1854 C C . THR A 1 254 ? -0.110 -7.790 8.587 1.00 94.94 254 THR A C 1
ATOM 1856 O O . THR A 1 254 ? 0.594 -8.625 8.027 1.00 94.94 254 THR A O 1
ATOM 1859 N N . MET A 1 255 ? 0.198 -6.489 8.580 1.00 92.38 255 MET A N 1
ATOM 1860 C CA . MET A 1 255 ? 1.386 -5.968 7.894 1.00 92.38 255 MET A CA 1
ATOM 1861 C C . MET A 1 255 ? 2.689 -6.532 8.456 1.00 92.38 255 MET A C 1
ATOM 1863 O O . MET A 1 255 ? 3.578 -6.895 7.687 1.00 92.38 255 MET A O 1
ATOM 1867 N N . ALA A 1 256 ? 2.799 -6.647 9.782 1.00 90.25 256 ALA A N 1
ATOM 1868 C CA . ALA A 1 256 ? 3.980 -7.217 10.415 1.00 90.25 256 ALA A CA 1
ATOM 1869 C C . ALA A 1 256 ? 4.173 -8.677 9.988 1.00 90.25 256 ALA A C 1
ATOM 1871 O O . ALA A 1 256 ? 5.246 -9.026 9.509 1.00 90.25 256 ALA A O 1
ATOM 1872 N N . LEU A 1 257 ? 3.125 -9.506 10.071 1.00 90.56 257 LEU A N 1
ATOM 1873 C CA . LEU A 1 257 ? 3.171 -10.908 9.647 1.00 90.56 257 LEU A CA 1
ATOM 1874 C C . LEU A 1 257 ? 3.588 -11.037 8.181 1.00 90.56 257 LEU A C 1
ATOM 1876 O O . LEU A 1 257 ? 4.486 -11.823 7.879 1.00 90.56 257 LEU A O 1
ATOM 1880 N N . PHE A 1 258 ? 3.008 -10.217 7.300 1.00 89.75 258 PHE A N 1
ATOM 1881 C CA . PHE A 1 258 ? 3.327 -10.215 5.871 1.00 89.75 258 PHE A CA 1
ATOM 1882 C C . PHE A 1 258 ? 4.718 -9.660 5.519 1.00 89.75 258 PHE A C 1
ATOM 1884 O O . PHE A 1 258 ? 5.154 -9.783 4.377 1.00 89.75 258 PHE A O 1
ATOM 1891 N N . SER A 1 259 ? 5.431 -9.111 6.504 1.00 86.12 259 SER A N 1
ATOM 1892 C CA . SER A 1 259 ? 6.825 -8.663 6.386 1.00 86.12 259 SER A CA 1
ATOM 1893 C C . SER A 1 259 ? 7.827 -9.676 6.957 1.00 86.12 259 SER A C 1
ATOM 1895 O O . SER A 1 259 ? 9.025 -9.420 6.963 1.00 86.12 259 SER A O 1
ATOM 1897 N N . THR A 1 260 ? 7.364 -10.838 7.439 1.00 84.00 260 THR A N 1
ATOM 1898 C CA . THR A 1 260 ? 8.225 -11.891 8.008 1.00 84.00 260 THR A CA 1
ATOM 1899 C C . THR A 1 260 ? 8.359 -13.115 7.094 1.00 84.00 260 THR A C 1
ATOM 1901 O O . THR A 1 260 ? 7.494 -13.361 6.249 1.00 84.00 260 THR A O 1
ATOM 1904 N N . PRO A 1 261 ? 9.397 -13.959 7.279 1.00 78.75 261 PRO A N 1
ATOM 1905 C CA . PRO A 1 261 ? 9.569 -15.194 6.505 1.00 78.75 261 PRO A CA 1
ATOM 1906 C C . PRO A 1 261 ? 8.429 -16.216 6.663 1.00 78.75 261 PRO A C 1
ATOM 1908 O O . PRO A 1 261 ? 8.322 -17.150 5.869 1.00 78.75 261 PRO A O 1
ATOM 1911 N N . TRP A 1 262 ? 7.563 -16.059 7.672 1.00 79.12 262 TRP A N 1
ATOM 1912 C CA . TRP A 1 262 ? 6.448 -16.973 7.944 1.00 79.12 262 TRP A CA 1
ATOM 1913 C C . TRP A 1 262 ? 5.427 -17.038 6.805 1.00 79.12 262 TRP A C 1
ATOM 1915 O O . TRP A 1 262 ? 4.784 -18.067 6.618 1.00 79.12 262 TRP A O 1
ATOM 1925 N N . VAL A 1 263 ? 5.327 -15.983 5.995 1.00 79.75 263 VAL A N 1
ATOM 1926 C CA . VAL A 1 263 ? 4.472 -15.942 4.796 1.00 79.75 263 VAL A CA 1
ATOM 1927 C C . VAL A 1 263 ? 4.875 -17.029 3.800 1.00 79.75 263 VAL A C 1
ATOM 1929 O O . VAL A 1 263 ? 4.025 -17.762 3.297 1.00 79.75 263 VAL A O 1
ATOM 1932 N N . GLY A 1 264 ? 6.184 -17.194 3.582 1.00 70.25 264 GLY A N 1
ATOM 1933 C CA . GLY A 1 264 ? 6.719 -18.210 2.677 1.00 70.25 264 GLY A CA 1
ATOM 1934 C C . GLY A 1 264 ? 6.458 -19.637 3.163 1.00 70.25 264 GLY A C 1
ATOM 1935 O O . GLY A 1 264 ? 6.238 -20.528 2.347 1.00 70.25 264 GLY A O 1
ATOM 1936 N N . MET A 1 265 ? 6.390 -19.856 4.483 1.00 76.38 265 MET A N 1
ATOM 1937 C CA . MET A 1 265 ? 6.018 -21.158 5.061 1.00 76.38 265 MET A CA 1
ATOM 1938 C C . MET A 1 265 ? 4.554 -21.528 4.782 1.00 76.38 265 MET A C 1
ATOM 1940 O O . MET A 1 265 ? 4.219 -22.707 4.736 1.00 76.38 265 MET A O 1
ATOM 1944 N N . ALA A 1 266 ? 3.690 -20.534 4.562 1.00 76.44 266 ALA A N 1
ATOM 1945 C CA . ALA A 1 266 ? 2.296 -20.724 4.172 1.00 76.44 266 ALA A CA 1
ATOM 1946 C C . ALA A 1 266 ? 2.096 -20.791 2.643 1.00 76.44 266 ALA A C 1
ATOM 1948 O O . ALA A 1 266 ? 0.959 -20.729 2.181 1.00 76.44 266 ALA A O 1
ATOM 1949 N N . HIS A 1 267 ? 3.178 -20.892 1.855 1.00 78.31 267 HIS A N 1
ATOM 1950 C CA . HIS A 1 267 ? 3.160 -20.809 0.387 1.00 78.31 267 HIS A CA 1
ATOM 1951 C C . HIS A 1 267 ? 2.552 -19.505 -0.166 1.00 78.31 267 HIS A C 1
ATOM 1953 O O . HIS A 1 267 ? 2.093 -19.455 -1.307 1.00 78.31 267 HIS A O 1
ATOM 1959 N N . LEU A 1 268 ? 2.569 -18.438 0.634 1.00 84.69 268 LEU A N 1
ATOM 1960 C CA . LEU A 1 268 ? 2.161 -17.099 0.228 1.00 84.69 268 LEU A CA 1
ATOM 1961 C C . LEU A 1 268 ? 3.392 -16.287 -0.205 1.00 84.69 268 LEU A C 1
ATOM 1963 O O . LEU A 1 268 ? 4.511 -16.527 0.255 1.00 84.69 268 LEU A O 1
ATOM 1967 N N . ALA A 1 269 ? 3.193 -15.302 -1.082 1.00 83.81 269 ALA A N 1
ATOM 1968 C CA . ALA A 1 269 ? 4.257 -14.386 -1.485 1.00 83.81 269 ALA A CA 1
ATOM 1969 C C . ALA A 1 269 ? 4.398 -13.217 -0.482 1.00 83.81 269 ALA A C 1
ATOM 1971 O O . ALA A 1 269 ? 3.385 -12.598 -0.133 1.00 83.81 269 ALA A O 1
ATOM 1972 N N . PRO A 1 270 ? 5.617 -12.867 -0.033 1.00 82.50 270 PRO A N 1
ATOM 1973 C CA . PRO A 1 270 ? 5.862 -11.690 0.800 1.00 82.50 270 PRO A CA 1
ATOM 1974 C C . PRO A 1 270 ? 5.779 -10.428 -0.072 1.00 82.50 270 PRO A C 1
ATOM 1976 O O . PRO A 1 270 ? 6.742 -10.021 -0.718 1.00 82.50 270 PRO A O 1
ATOM 1979 N N . VAL A 1 271 ? 4.586 -9.840 -0.140 1.00 86.06 271 VAL A N 1
ATOM 1980 C CA . VAL A 1 271 ? 4.272 -8.694 -1.005 1.00 86.06 271 VAL A CA 1
ATOM 1981 C C . VAL A 1 271 ? 3.974 -7.448 -0.178 1.00 86.06 271 VAL A C 1
ATOM 1983 O O . VAL A 1 271 ? 3.428 -7.565 0.925 1.00 86.06 271 VAL A O 1
ATOM 1986 N N . PRO A 1 272 ? 4.274 -6.247 -0.703 1.00 88.19 272 PRO A N 1
ATOM 1987 C CA . PRO A 1 272 ? 3.849 -5.024 -0.051 1.00 88.19 272 PRO A CA 1
ATOM 1988 C C . PRO A 1 272 ? 2.313 -4.933 -0.065 1.00 88.19 272 PRO A C 1
ATOM 1990 O O . PRO A 1 272 ? 1.644 -5.271 -1.050 1.00 88.19 272 PRO A O 1
ATOM 1993 N N . LEU A 1 273 ? 1.754 -4.510 1.063 1.00 92.00 273 LEU A N 1
ATOM 1994 C CA . LEU A 1 273 ? 0.332 -4.479 1.362 1.00 92.00 273 LEU A CA 1
ATOM 1995 C C . LEU A 1 273 ? -0.187 -3.046 1.397 1.00 92.00 273 LEU A C 1
ATOM 1997 O O . LEU A 1 273 ? 0.448 -2.131 1.922 1.00 92.00 273 LEU A O 1
ATOM 2001 N N . SER A 1 274 ? -1.402 -2.872 0.887 1.00 91.81 274 SER A N 1
ATOM 2002 C CA . SER A 1 274 ? -2.088 -1.586 0.899 1.00 91.81 274 SER A CA 1
ATOM 2003 C C . SER A 1 274 ? -2.765 -1.324 2.232 1.00 91.81 274 SER A C 1
ATOM 2005 O O . SER A 1 274 ? -3.604 -2.120 2.656 1.00 91.81 274 SER A O 1
ATOM 2007 N N . VAL A 1 275 ? -2.480 -0.173 2.841 1.00 90.88 275 VAL A N 1
ATOM 2008 C CA . VAL A 1 275 ? -3.161 0.256 4.071 1.00 90.88 275 VAL A CA 1
ATOM 2009 C C . VAL A 1 275 ? -4.654 0.427 3.808 1.00 90.88 275 VAL A C 1
ATOM 2011 O O . VAL A 1 275 ? -5.478 -0.108 4.540 1.00 90.88 275 VAL A O 1
ATOM 2014 N N . SER A 1 276 ? -4.989 1.072 2.692 1.00 89.06 276 SER A N 1
ATOM 2015 C CA . SER A 1 276 ? -6.355 1.272 2.209 1.00 89.06 276 SER A CA 1
ATOM 2016 C C . SER A 1 276 ? -7.185 -0.021 2.169 1.00 89.06 276 SER A C 1
ATOM 2018 O O . SER A 1 276 ? -8.318 -0.054 2.644 1.00 89.06 276 SER A O 1
ATOM 2020 N N . ALA A 1 277 ? -6.620 -1.111 1.635 1.00 91.19 277 ALA A N 1
ATOM 2021 C CA . ALA A 1 277 ? -7.324 -2.392 1.543 1.00 91.19 277 ALA A CA 1
ATOM 2022 C C . ALA A 1 277 ? -7.543 -3.035 2.924 1.00 91.19 277 ALA A C 1
ATOM 2024 O O . ALA A 1 277 ? -8.607 -3.604 3.180 1.00 91.19 277 ALA A O 1
ATOM 2025 N N . LEU A 1 278 ? -6.556 -2.927 3.822 1.00 94.06 278 LEU A N 1
ATOM 2026 C CA . LEU A 1 278 ? -6.661 -3.433 5.193 1.00 94.06 278 LEU A CA 1
ATOM 2027 C C . LEU A 1 278 ? -7.668 -2.625 6.022 1.00 94.06 278 LEU A C 1
ATOM 2029 O O . LEU A 1 278 ? -8.444 -3.218 6.774 1.00 94.06 278 LEU A O 1
ATOM 2033 N N . LEU A 1 279 ? -7.712 -1.303 5.837 1.00 91.88 279 LEU A N 1
ATOM 2034 C CA . LEU A 1 279 ? -8.693 -0.425 6.469 1.00 91.88 279 LEU A CA 1
ATOM 2035 C C . LEU A 1 279 ? -10.119 -0.817 6.064 1.00 91.88 279 LEU A C 1
ATOM 2037 O O . LEU A 1 279 ? -10.963 -1.062 6.920 1.00 91.88 279 LEU A O 1
ATOM 2041 N N . VAL A 1 280 ? -10.399 -0.951 4.766 1.00 90.81 280 VAL A N 1
ATOM 2042 C CA . VAL A 1 280 ? -11.752 -1.307 4.302 1.00 90.81 280 VAL A CA 1
ATOM 2043 C C . VAL A 1 280 ? -12.173 -2.694 4.794 1.00 90.81 280 VAL A C 1
ATOM 2045 O O . VAL A 1 280 ? -13.308 -2.875 5.240 1.00 90.81 280 VAL A O 1
ATOM 2048 N N . ALA A 1 281 ? -11.264 -3.671 4.769 1.00 92.81 281 ALA A N 1
ATOM 2049 C CA . ALA A 1 281 ? -11.546 -5.020 5.252 1.00 92.81 281 ALA A CA 1
ATOM 2050 C C . ALA A 1 281 ? -11.831 -5.059 6.764 1.00 92.81 281 ALA A C 1
ATOM 2052 O O . ALA A 1 281 ? -12.769 -5.728 7.211 1.00 92.81 281 ALA A O 1
ATOM 2053 N N . SER A 1 282 ? -11.054 -4.320 7.556 1.00 93.56 282 SER A N 1
ATOM 2054 C CA . SER A 1 282 ? -11.246 -4.237 9.005 1.00 93.56 282 SER A CA 1
ATOM 2055 C C . SER A 1 282 ? -12.519 -3.473 9.377 1.00 93.56 282 SER A C 1
ATOM 2057 O O . SER A 1 282 ? -13.281 -3.962 10.211 1.00 93.56 282 SER A O 1
ATOM 2059 N N . LEU A 1 283 ? -12.830 -2.354 8.712 1.00 90.94 283 LEU A N 1
ATOM 2060 C CA . LEU A 1 283 ? -14.078 -1.608 8.918 1.00 90.94 283 LEU A CA 1
ATOM 2061 C C . LEU A 1 283 ? -15.318 -2.425 8.564 1.00 90.94 283 LEU A C 1
ATOM 2063 O O . LEU A 1 283 ? -16.304 -2.405 9.307 1.00 90.94 283 LEU A O 1
ATOM 2067 N N . PHE A 1 284 ? -15.275 -3.181 7.465 1.00 90.75 284 PHE A N 1
ATOM 2068 C CA . PHE A 1 284 ? -16.357 -4.096 7.108 1.00 90.75 284 PHE A CA 1
ATOM 2069 C C . PHE A 1 284 ? -16.603 -5.119 8.221 1.00 90.75 284 PHE A C 1
ATOM 2071 O O . PHE A 1 284 ? -17.734 -5.308 8.666 1.00 90.75 284 PHE A O 1
ATOM 2078 N N . SER A 1 285 ? -15.534 -5.725 8.731 1.00 91.44 285 SER A N 1
ATOM 2079 C CA . SER A 1 285 ? -15.616 -6.722 9.795 1.00 91.44 285 SER A CA 1
ATOM 2080 C C . SER A 1 285 ? -16.133 -6.149 11.121 1.00 91.44 285 SER A C 1
ATOM 2082 O O . SER A 1 285 ? -17.029 -6.711 11.754 1.00 91.44 285 SER A O 1
ATOM 2084 N N . VAL A 1 286 ? -15.641 -4.973 11.515 1.00 90.81 286 VAL A N 1
ATOM 2085 C CA . VAL A 1 286 ? -16.136 -4.232 12.685 1.00 90.81 286 VAL A CA 1
ATOM 2086 C C . VAL A 1 286 ? -17.618 -3.881 12.529 1.00 90.81 286 VAL A C 1
ATOM 2088 O O . VAL A 1 286 ? -18.376 -3.980 13.498 1.00 90.81 286 VAL A O 1
ATOM 2091 N N . SER A 1 287 ? -18.062 -3.525 11.320 1.00 89.38 287 SER A N 1
ATOM 2092 C CA . SER A 1 287 ? -19.478 -3.248 11.036 1.00 89.38 287 SER A CA 1
ATOM 2093 C C . SER A 1 287 ? -20.352 -4.482 11.254 1.00 89.38 287 SER A C 1
ATOM 2095 O O . SER A 1 287 ? -21.416 -4.389 11.866 1.00 89.38 287 SER A O 1
ATOM 2097 N N . LEU A 1 288 ? -19.884 -5.653 10.807 1.00 89.00 288 LEU A N 1
ATOM 2098 C CA . LEU A 1 288 ? -20.587 -6.923 11.004 1.00 89.00 288 LEU A CA 1
ATOM 2099 C C . LEU A 1 288 ? -20.726 -7.274 12.489 1.00 89.00 288 LEU A C 1
ATOM 2101 O O . LEU A 1 288 ? -21.801 -7.682 12.920 1.00 89.00 288 LEU A O 1
ATOM 2105 N N . VAL A 1 289 ? -19.665 -7.089 13.280 1.00 88.94 289 VAL A N 1
ATOM 2106 C CA . VAL A 1 289 ? -19.678 -7.415 14.717 1.00 88.94 289 VAL A CA 1
ATOM 2107 C C . VAL A 1 289 ? -20.507 -6.416 15.527 1.00 88.94 289 VAL A C 1
ATOM 2109 O O . VAL A 1 289 ? -21.212 -6.805 16.455 1.00 88.94 289 VAL A O 1
ATOM 2112 N N . SER A 1 290 ? -20.429 -5.127 15.196 1.00 83.44 290 SER A N 1
ATOM 2113 C CA . SER A 1 290 ? -21.154 -4.070 15.913 1.00 83.44 290 SER A CA 1
ATOM 2114 C C . SER A 1 290 ? -22.624 -3.941 15.499 1.00 83.44 290 SER A C 1
ATOM 2116 O O . SER A 1 290 ? -23.395 -3.273 16.191 1.00 83.44 290 SER A O 1
ATOM 2118 N N . GLY A 1 291 ? -23.021 -4.555 14.379 1.00 82.00 291 GLY A N 1
ATOM 2119 C CA . GLY A 1 291 ? -24.367 -4.442 13.816 1.00 82.00 291 GLY A CA 1
ATOM 2120 C C . GLY A 1 291 ? -24.702 -3.034 13.311 1.00 82.00 291 GLY A C 1
ATOM 2121 O O . GLY A 1 291 ? -25.876 -2.713 13.128 1.00 82.00 291 GLY A O 1
ATOM 2122 N N . ARG A 1 292 ? -23.694 -2.174 13.117 1.00 80.69 292 ARG A N 1
ATOM 2123 C CA . ARG A 1 292 ? -23.838 -0.800 12.623 1.00 80.69 292 ARG A CA 1
ATOM 2124 C C . ARG A 1 292 ? -22.898 -0.583 11.439 1.00 80.69 292 ARG A C 1
ATOM 2126 O O . ARG A 1 292 ? -21.755 -1.028 11.504 1.00 80.69 292 ARG A O 1
ATOM 2133 N N . PRO A 1 293 ? -23.337 0.094 10.368 1.00 75.19 293 PRO A N 1
ATOM 2134 C CA . PRO A 1 293 ? -22.456 0.383 9.246 1.00 75.19 293 PRO A CA 1
ATOM 2135 C C . PRO A 1 293 ? -21.375 1.383 9.679 1.00 75.19 293 PRO A C 1
ATOM 2137 O O . PRO A 1 293 ? -21.697 2.516 10.021 1.00 75.19 293 PRO A O 1
ATOM 2140 N N . ALA A 1 294 ? -20.106 0.971 9.656 1.00 75.06 294 ALA A N 1
ATOM 2141 C CA . ALA A 1 294 ? -18.963 1.867 9.861 1.00 75.06 294 ALA A CA 1
ATOM 2142 C C . ALA A 1 294 ? -18.574 2.619 8.576 1.00 75.06 294 ALA A C 1
ATOM 2144 O O . ALA A 1 294 ? -17.858 3.609 8.633 1.00 75.06 294 ALA A O 1
ATOM 2145 N N . MET A 1 295 ? -19.040 2.158 7.409 1.00 77.81 295 MET A N 1
ATOM 2146 C CA . MET A 1 295 ? -18.740 2.755 6.108 1.00 77.81 295 MET A CA 1
ATOM 2147 C C . MET A 1 295 ? -19.962 2.685 5.185 1.00 77.81 295 MET A C 1
ATOM 2149 O O . MET A 1 295 ? -20.709 1.704 5.190 1.00 77.81 295 MET A O 1
ATOM 2153 N N . GLU A 1 296 ? -20.154 3.711 4.356 1.00 80.44 296 GLU A N 1
ATOM 2154 C CA . GLU A 1 296 ? -21.170 3.708 3.299 1.00 80.44 296 GLU A CA 1
ATOM 2155 C C . GLU A 1 296 ? -20.883 2.610 2.258 1.00 80.44 296 GLU A C 1
ATOM 2157 O O . GLU A 1 296 ? -19.787 2.541 1.692 1.00 80.44 296 GLU A O 1
ATOM 2162 N N . GLY A 1 297 ? -21.890 1.789 1.942 1.00 79.31 297 GLY A N 1
ATOM 2163 C CA . GLY A 1 297 ? -21.739 0.656 1.019 1.00 79.31 297 GLY A CA 1
ATOM 2164 C C . GLY A 1 297 ? -21.251 1.051 -0.382 1.00 79.31 297 GLY A C 1
ATOM 2165 O O . GLY A 1 297 ? -20.431 0.348 -0.968 1.00 79.31 297 GLY A O 1
ATOM 2166 N N . GLU A 1 298 ? -21.677 2.207 -0.903 1.00 80.12 298 GLU A N 1
ATOM 2167 C CA . GLU A 1 298 ? -21.198 2.713 -2.198 1.00 80.12 298 GLU A CA 1
ATOM 2168 C C . GLU A 1 298 ? -19.686 2.992 -2.182 1.00 80.12 298 GLU A C 1
ATOM 2170 O O . GLU A 1 298 ? -18.975 2.634 -3.126 1.00 80.12 298 GLU A O 1
ATOM 2175 N N . ARG A 1 299 ? -19.170 3.592 -1.101 1.00 81.25 299 ARG A N 1
ATOM 2176 C CA . ARG A 1 299 ? -17.734 3.878 -0.958 1.00 81.25 299 ARG A CA 1
ATOM 2177 C C . ARG A 1 299 ? -16.927 2.590 -0.841 1.00 81.25 299 ARG A C 1
ATOM 2179 O O . ARG A 1 299 ? -15.866 2.486 -1.455 1.00 81.25 299 ARG A O 1
ATOM 2186 N N . MET A 1 300 ? -17.454 1.599 -0.123 1.00 81.25 300 MET A N 1
ATOM 2187 C CA . MET A 1 300 ? -16.837 0.278 -0.009 1.00 81.25 300 MET A CA 1
ATOM 2188 C C . MET A 1 300 ? -16.696 -0.394 -1.384 1.00 81.25 300 MET A C 1
ATOM 2190 O O . MET A 1 300 ? -15.606 -0.839 -1.740 1.00 81.25 300 MET A O 1
ATOM 2194 N N . VAL A 1 301 ? -17.759 -0.406 -2.197 1.00 84.06 301 VAL A N 1
ATOM 2195 C CA . VAL A 1 301 ? -17.724 -0.983 -3.554 1.00 84.06 301 VAL A CA 1
ATOM 2196 C C . VAL A 1 301 ? -16.724 -0.245 -4.446 1.00 84.06 301 VAL A C 1
ATOM 2198 O O . VAL A 1 301 ? -15.912 -0.885 -5.114 1.00 84.06 301 VAL A O 1
ATOM 2201 N N . LYS A 1 302 ? -16.723 1.095 -4.430 1.00 84.62 302 LYS A N 1
ATOM 2202 C CA . LYS A 1 302 ? -15.745 1.895 -5.186 1.00 84.62 302 LYS A CA 1
ATOM 2203 C C . LYS A 1 302 ? -14.311 1.589 -4.767 1.00 84.62 302 LYS A C 1
ATOM 2205 O O . LYS A 1 302 ? -13.440 1.486 -5.628 1.00 84.62 302 LYS A O 1
ATOM 2210 N N . SER A 1 303 ? -14.061 1.419 -3.468 1.00 84.94 303 SER A N 1
ATOM 2211 C CA . SER A 1 303 ? -12.741 1.039 -2.970 1.00 84.94 303 SER A CA 1
ATOM 2212 C C . SER A 1 303 ? -12.333 -0.350 -3.446 1.00 84.94 303 SER A C 1
ATOM 2214 O O . SER A 1 303 ? -11.241 -0.470 -3.982 1.00 84.94 303 SER A O 1
ATOM 2216 N N . LEU A 1 304 ? -13.204 -1.359 -3.358 1.00 84.19 304 LEU A N 1
ATOM 2217 C CA . LEU A 1 304 ? -12.909 -2.707 -3.862 1.00 84.19 304 LEU A CA 1
ATOM 2218 C C . LEU A 1 304 ? -12.565 -2.703 -5.357 1.00 84.19 304 LEU A C 1
ATOM 2220 O O . LEU A 1 304 ? -11.590 -3.332 -5.769 1.00 84.19 304 LEU A O 1
ATOM 2224 N N . ILE A 1 305 ? -13.325 -1.953 -6.163 1.00 85.94 305 ILE A N 1
ATOM 2225 C CA . ILE A 1 305 ? -13.050 -1.792 -7.596 1.00 85.94 305 ILE A CA 1
ATOM 2226 C C . ILE A 1 305 ? -11.686 -1.127 -7.804 1.00 85.94 305 ILE A C 1
ATOM 2228 O O . ILE A 1 305 ? -10.891 -1.618 -8.601 1.00 85.94 305 ILE A O 1
ATOM 2232 N N . ALA A 1 306 ? -11.388 -0.042 -7.086 1.00 87.06 306 ALA A N 1
ATOM 2233 C CA . ALA A 1 306 ? -10.107 0.655 -7.192 1.00 87.06 306 ALA A CA 1
ATOM 2234 C C . ALA A 1 306 ? -8.926 -0.244 -6.786 1.00 87.06 306 ALA A C 1
ATOM 2236 O O . ALA A 1 306 ? -7.911 -0.272 -7.481 1.00 87.06 306 ALA A O 1
ATOM 2237 N N . THR A 1 307 ? -9.070 -1.023 -5.712 1.00 85.81 307 THR A N 1
ATOM 2238 C CA . THR A 1 307 ? -8.053 -1.961 -5.224 1.00 85.81 307 THR A CA 1
ATOM 2239 C C . THR A 1 307 ? -7.796 -3.096 -6.217 1.00 85.81 307 THR A C 1
ATOM 2241 O O . THR A 1 307 ? -6.640 -3.443 -6.439 1.00 85.81 307 THR A O 1
ATOM 2244 N N . ALA A 1 308 ? -8.838 -3.642 -6.853 1.00 86.88 308 ALA A N 1
ATOM 2245 C CA . ALA A 1 308 ? -8.695 -4.680 -7.876 1.00 86.88 308 ALA A CA 1
ATOM 2246 C C . ALA A 1 308 ? -8.159 -4.129 -9.211 1.00 86.88 308 ALA A C 1
ATOM 2248 O O . ALA A 1 308 ? -7.371 -4.787 -9.888 1.00 86.88 308 ALA A O 1
ATOM 2249 N N . ALA A 1 309 ? -8.559 -2.912 -9.589 1.00 88.31 309 ALA A N 1
ATOM 2250 C CA . ALA A 1 309 ? -8.133 -2.275 -10.831 1.00 88.31 309 ALA A CA 1
ATOM 2251 C C . ALA A 1 309 ? -6.678 -1.787 -10.782 1.00 88.31 309 ALA A C 1
ATOM 2253 O O . ALA A 1 309 ? -5.999 -1.829 -11.805 1.00 88.31 309 ALA A O 1
ATOM 2254 N N . ALA A 1 310 ? -6.181 -1.350 -9.620 1.00 91.12 310 ALA A N 1
ATOM 2255 C CA . ALA A 1 310 ? -4.830 -0.809 -9.452 1.00 91.12 310 ALA A CA 1
ATOM 2256 C C . ALA A 1 310 ? -3.716 -1.736 -9.983 1.00 91.12 310 ALA A C 1
ATOM 2258 O O . ALA A 1 310 ? -2.946 -1.289 -10.839 1.00 91.12 310 ALA A O 1
ATOM 2259 N N . PRO A 1 311 ? -3.623 -3.018 -9.571 1.00 91.25 311 PRO A N 1
ATOM 2260 C CA . PRO A 1 311 ? -2.591 -3.917 -10.082 1.00 91.25 311 PRO A CA 1
ATOM 2261 C C . PRO A 1 311 ? -2.775 -4.250 -11.566 1.00 91.25 311 PRO A C 1
ATOM 2263 O O . PRO A 1 311 ? -1.788 -4.361 -12.290 1.00 91.25 311 PRO A O 1
ATOM 2266 N N . VAL A 1 312 ? -4.019 -4.360 -12.048 1.00 89.88 312 VAL A N 1
ATOM 2267 C CA . VAL A 1 312 ? -4.314 -4.644 -13.463 1.00 89.88 312 VAL A CA 1
ATOM 2268 C C . VAL A 1 312 ? -3.877 -3.481 -14.353 1.00 89.88 312 VAL A C 1
ATOM 2270 O O . VAL A 1 312 ? -3.214 -3.688 -15.367 1.00 89.88 312 VAL A O 1
ATOM 2273 N N . LEU A 1 313 ? -4.197 -2.247 -13.960 1.00 89.69 313 LEU A N 1
ATOM 2274 C CA . LEU A 1 313 ? -3.767 -1.047 -14.673 1.00 89.69 313 LEU A CA 1
ATOM 2275 C C . LEU A 1 313 ? -2.249 -0.881 -14.610 1.00 89.69 313 LEU A C 1
ATOM 2277 O O . LEU A 1 313 ? -1.637 -0.610 -15.640 1.00 89.69 313 LEU A O 1
ATOM 2281 N N . GLY A 1 314 ? -1.632 -1.108 -13.446 1.00 91.31 314 GLY A N 1
ATOM 2282 C CA . GLY A 1 314 ? -0.175 -1.094 -13.307 1.00 91.31 314 GLY A CA 1
ATOM 2283 C C . GLY A 1 314 ? 0.496 -2.074 -14.271 1.00 91.31 314 GLY A C 1
ATOM 2284 O O . GLY A 1 314 ? 1.401 -1.689 -15.012 1.00 91.31 314 GLY A O 1
ATOM 2285 N N . PHE A 1 315 ? -0.007 -3.311 -14.327 1.00 90.69 315 PHE A N 1
ATOM 2286 C CA . PHE A 1 315 ? 0.462 -4.351 -15.243 1.00 90.69 315 PHE A CA 1
ATOM 2287 C C . PHE A 1 315 ? 0.332 -3.942 -16.711 1.00 90.69 315 PHE A C 1
ATOM 2289 O O . PHE A 1 315 ? 1.325 -3.954 -17.438 1.00 90.69 315 PHE A O 1
ATOM 2296 N N . LEU A 1 316 ? -0.869 -3.550 -17.147 1.00 88.25 316 LEU A N 1
ATOM 2297 C CA . LEU A 1 316 ? -1.139 -3.226 -18.550 1.00 88.25 316 LEU A CA 1
ATOM 2298 C C . LEU A 1 316 ? -0.335 -2.011 -19.018 1.00 88.25 316 LEU A C 1
ATOM 2300 O O . LEU A 1 316 ? 0.259 -2.046 -20.098 1.00 88.25 316 LEU A O 1
ATOM 2304 N N . VAL A 1 317 ? -0.285 -0.950 -18.207 1.00 88.75 317 VAL A N 1
ATOM 2305 C CA . VAL A 1 317 ? 0.467 0.265 -18.540 1.00 88.75 317 VAL A CA 1
ATOM 2306 C C . VAL A 1 317 ? 1.962 -0.042 -18.578 1.00 88.75 317 VAL A C 1
ATOM 2308 O O . VAL A 1 317 ? 2.620 0.331 -19.549 1.00 88.75 317 VAL A O 1
ATOM 2311 N N . SER A 1 318 ? 2.489 -0.794 -17.605 1.00 90.62 318 SER A N 1
ATOM 2312 C CA . SER A 1 318 ? 3.917 -1.125 -17.586 1.00 90.62 318 SER A CA 1
ATOM 2313 C C . SER A 1 318 ? 4.316 -2.032 -18.729 1.00 90.62 318 SER A C 1
ATOM 2315 O O . SER A 1 318 ? 5.360 -1.803 -19.330 1.00 90.62 318 SER A O 1
ATOM 2317 N N . TYR A 1 319 ? 3.490 -3.019 -19.069 1.00 85.88 319 TYR A N 1
ATOM 2318 C CA . TYR A 1 319 ? 3.706 -3.850 -20.245 1.00 85.88 319 TYR A CA 1
ATOM 2319 C C . TYR A 1 319 ? 3.801 -2.982 -21.511 1.00 85.88 319 TYR A C 1
ATOM 2321 O O . TYR A 1 319 ? 4.786 -3.060 -22.244 1.00 85.88 319 TYR A O 1
ATOM 2329 N N . CYS A 1 320 ? 2.835 -2.081 -21.729 1.00 84.44 320 CYS A N 1
ATOM 2330 C CA . CYS A 1 320 ? 2.821 -1.214 -22.908 1.00 84.44 320 CYS A CA 1
ATOM 2331 C C . CYS A 1 320 ? 4.032 -0.271 -22.957 1.00 84.44 320 CYS A C 1
ATOM 2333 O O . CYS A 1 320 ? 4.677 -0.164 -24.000 1.00 84.44 320 CYS A O 1
ATOM 2335 N N . ILE A 1 321 ? 4.370 0.394 -21.845 1.00 84.81 321 ILE A N 1
ATOM 2336 C CA . ILE A 1 321 ? 5.521 1.306 -21.791 1.00 84.81 321 ILE A CA 1
ATOM 2337 C C . ILE A 1 321 ? 6.829 0.536 -22.007 1.00 84.81 321 ILE A C 1
ATOM 2339 O O . ILE A 1 321 ? 7.667 0.989 -22.782 1.00 84.81 321 ILE A O 1
ATOM 2343 N N . CYS A 1 322 ? 7.007 -0.637 -21.391 1.00 83.56 322 CYS A N 1
ATOM 2344 C CA . CYS A 1 322 ? 8.215 -1.445 -21.576 1.00 83.56 322 CYS A CA 1
ATOM 2345 C C . CYS A 1 322 ? 8.390 -1.921 -23.025 1.00 83.56 322 CYS A C 1
ATOM 2347 O O . CYS A 1 322 ? 9.514 -1.907 -23.529 1.00 83.56 322 CYS A O 1
ATOM 2349 N N . VAL A 1 323 ? 7.300 -2.285 -23.711 1.00 79.81 323 VAL A N 1
ATOM 2350 C CA . VAL A 1 323 ? 7.326 -2.631 -25.143 1.00 79.81 323 VAL A CA 1
ATOM 2351 C C . VAL A 1 323 ? 7.694 -1.413 -25.999 1.00 79.81 323 VAL A C 1
ATOM 2353 O O . VAL A 1 323 ? 8.558 -1.520 -26.866 1.00 79.81 323 VAL A O 1
ATOM 2356 N N . ILE A 1 324 ? 7.107 -0.239 -25.731 1.00 79.75 324 ILE A N 1
ATOM 2357 C CA . ILE A 1 324 ? 7.405 1.008 -26.463 1.00 79.75 324 ILE A CA 1
ATOM 2358 C C . ILE A 1 324 ? 8.864 1.442 -26.266 1.00 79.75 324 ILE A C 1
ATOM 2360 O O . ILE A 1 324 ? 9.527 1.845 -27.220 1.00 79.75 324 ILE A O 1
ATOM 2364 N N . LEU A 1 325 ? 9.373 1.349 -25.035 1.00 77.00 325 LEU A N 1
ATOM 2365 C CA . LEU A 1 325 ? 10.751 1.705 -24.691 1.00 77.00 325 LEU A CA 1
ATOM 2366 C C . LEU A 1 325 ? 11.772 0.622 -25.079 1.00 77.00 325 LEU A C 1
ATOM 2368 O O . LEU A 1 325 ? 12.969 0.846 -24.906 1.00 77.00 325 LEU A O 1
ATOM 2372 N N . ASN A 1 326 ? 11.320 -0.524 -25.605 1.00 74.31 326 ASN A N 1
ATOM 2373 C CA . ASN A 1 326 ? 12.144 -1.680 -25.963 1.00 74.31 326 ASN A CA 1
ATOM 2374 C C . ASN A 1 326 ? 13.105 -2.093 -24.834 1.00 74.31 326 ASN A C 1
ATOM 2376 O O . ASN A 1 326 ? 14.323 -2.187 -25.018 1.00 74.31 326 ASN A O 1
ATOM 2380 N N . VAL A 1 327 ? 12.553 -2.277 -23.633 1.00 69.31 327 VAL A N 1
ATOM 2381 C CA . VAL A 1 327 ? 13.323 -2.668 -22.447 1.00 69.31 327 VAL A CA 1
ATOM 2382 C C . VAL A 1 327 ? 13.902 -4.071 -22.666 1.00 69.31 327 VAL A C 1
ATOM 2384 O O . VAL A 1 327 ? 13.173 -5.057 -22.644 1.00 69.31 327 VAL A O 1
ATOM 2387 N N . SER A 1 328 ? 15.220 -4.156 -22.869 1.00 63.81 328 SER A N 1
ATOM 2388 C CA . SER A 1 328 ? 15.959 -5.410 -23.068 1.00 63.81 328 SER A CA 1
ATOM 2389 C C . SER A 1 328 ? 16.995 -5.605 -21.958 1.00 63.81 328 SER A C 1
ATOM 2391 O O . SER A 1 328 ? 17.741 -4.664 -21.662 1.00 63.81 328 SER A O 1
ATOM 2393 N N . PRO A 1 329 ? 17.113 -6.815 -21.379 1.00 56.75 329 PRO A N 1
ATOM 2394 C CA . PRO A 1 329 ? 18.086 -7.105 -20.324 1.00 56.75 329 PRO A CA 1
ATOM 2395 C C . PRO A 1 329 ? 19.549 -6.983 -20.789 1.00 56.75 329 PRO A C 1
ATOM 2397 O O . PRO A 1 329 ? 20.443 -6.852 -19.962 1.00 56.75 329 PRO A O 1
ATOM 2400 N N . SER A 1 330 ? 19.811 -6.985 -22.103 1.00 51.28 330 SER A N 1
ATOM 2401 C CA . SER A 1 330 ? 21.163 -6.881 -22.679 1.00 51.28 330 SER A CA 1
ATOM 2402 C C . SER A 1 330 ? 21.504 -5.495 -23.239 1.00 51.28 330 SER A C 1
ATOM 2404 O O . SER A 1 330 ? 22.588 -5.310 -23.789 1.00 51.28 330 SER A O 1
ATOM 2406 N N . GLY A 1 331 ? 20.578 -4.528 -23.193 1.00 44.44 331 GLY A N 1
ATOM 2407 C CA . GLY A 1 331 ? 20.732 -3.243 -23.890 1.00 44.44 331 GLY A CA 1
ATOM 2408 C C . GLY A 1 331 ? 20.799 -3.358 -25.422 1.00 44.44 331 GLY A C 1
ATOM 2409 O O . GLY A 1 331 ? 20.881 -2.342 -26.112 1.00 44.44 331 GLY A O 1
ATOM 2410 N N . SER A 1 332 ? 20.736 -4.575 -25.978 1.00 42.66 332 SER A N 1
ATOM 2411 C CA . SER A 1 332 ? 20.586 -4.778 -27.411 1.00 42.66 332 SER A CA 1
ATOM 2412 C C . SER A 1 332 ? 19.140 -4.479 -27.791 1.00 42.66 332 SER A C 1
ATOM 2414 O O . SER A 1 332 ? 18.196 -5.026 -27.217 1.00 42.66 332 SER A O 1
ATOM 2416 N N . VAL A 1 333 ? 18.977 -3.559 -28.744 1.00 42.69 333 VAL A N 1
ATOM 2417 C CA . VAL A 1 333 ? 17.698 -3.278 -29.392 1.00 42.69 333 VAL A CA 1
ATOM 2418 C C . VAL A 1 333 ? 17.228 -4.598 -29.985 1.00 42.69 333 VAL A C 1
ATOM 2420 O O . VAL A 1 333 ? 17.768 -5.034 -31.005 1.00 42.69 333 VAL A O 1
ATOM 2423 N N . VAL A 1 334 ? 16.236 -5.245 -29.369 1.00 46.12 334 VAL A N 1
ATOM 2424 C CA . VAL A 1 334 ? 15.544 -6.357 -30.016 1.00 46.12 334 VAL A CA 1
ATOM 2425 C C . VAL A 1 334 ? 14.832 -5.731 -31.208 1.00 46.12 334 VAL A C 1
ATOM 2427 O O . VAL A 1 334 ? 13.779 -5.106 -31.094 1.00 46.12 334 VAL A O 1
ATOM 2430 N N . ARG A 1 335 ? 15.493 -5.783 -32.367 1.00 42.78 335 ARG A N 1
ATOM 2431 C CA . ARG A 1 335 ? 14.943 -5.408 -33.666 1.00 42.78 335 ARG A CA 1
ATOM 2432 C C . ARG A 1 335 ? 13.904 -6.460 -34.033 1.00 42.78 335 ARG A C 1
ATOM 2434 O O . ARG A 1 335 ? 14.162 -7.331 -34.844 1.00 42.78 335 ARG A O 1
ATOM 2441 N N . ASN A 1 336 ? 12.731 -6.345 -33.431 1.00 43.41 336 ASN A N 1
ATOM 2442 C CA . ASN A 1 336 ? 11.466 -6.795 -33.998 1.00 43.41 336 ASN A CA 1
ATOM 2443 C C . ASN A 1 336 ? 10.426 -5.688 -33.791 1.00 43.41 336 ASN A C 1
ATOM 2445 O O . ASN A 1 336 ? 9.295 -5.913 -33.388 1.00 43.41 336 ASN A O 1
ATOM 2449 N N . LEU A 1 337 ? 10.826 -4.457 -34.123 1.00 44.31 337 LEU A N 1
ATOM 2450 C CA . LEU A 1 337 ? 9.951 -3.297 -34.305 1.00 44.31 337 LEU A CA 1
ATOM 2451 C C . LEU A 1 337 ? 9.200 -3.416 -35.647 1.00 44.31 337 LEU A C 1
ATOM 2453 O O . LEU A 1 337 ? 9.187 -2.499 -36.466 1.00 44.31 337 LEU A O 1
ATOM 2457 N N . ARG A 1 338 ? 8.608 -4.583 -35.922 1.00 40.09 338 ARG A N 1
ATOM 2458 C CA . ARG A 1 338 ? 7.628 -4.709 -37.000 1.00 40.09 338 ARG A CA 1
ATOM 2459 C C . ARG A 1 338 ? 6.273 -4.312 -36.419 1.00 40.09 338 ARG A C 1
ATOM 2461 O O . ARG A 1 338 ? 5.596 -5.117 -35.805 1.00 40.09 338 ARG A O 1
ATOM 2468 N N . SER A 1 339 ? 5.937 -3.037 -36.599 1.00 45.16 339 SER A N 1
ATOM 2469 C CA . SER A 1 339 ? 4.577 -2.550 -36.872 1.00 45.16 339 SER A CA 1
ATOM 2470 C C . SER A 1 339 ? 3.411 -2.909 -35.936 1.00 45.16 339 SER A C 1
ATOM 2472 O O . SER A 1 339 ? 2.273 -2.741 -36.367 1.00 45.16 339 SER A O 1
ATOM 2474 N N . ASP A 1 340 ? 3.610 -3.349 -34.695 1.00 54.16 340 ASP A N 1
ATOM 2475 C CA . ASP A 1 340 ? 2.474 -3.525 -33.781 1.00 54.16 340 ASP A CA 1
ATOM 2476 C C . ASP A 1 340 ? 2.110 -2.193 -33.109 1.00 54.16 340 ASP A C 1
ATOM 2478 O O . ASP A 1 340 ? 2.681 -1.780 -32.102 1.00 54.16 340 ASP A O 1
ATOM 2482 N N . LEU A 1 341 ? 1.128 -1.499 -33.696 1.00 58.41 341 LEU A N 1
ATOM 2483 C CA . LEU A 1 341 ? 0.470 -0.315 -33.118 1.00 58.41 341 LEU A CA 1
ATOM 2484 C C . LEU A 1 341 ? -0.367 -0.663 -31.876 1.00 58.41 341 LEU A C 1
ATOM 2486 O O . LEU A 1 341 ? -0.751 0.224 -31.120 1.00 58.41 341 LEU A O 1
ATOM 2490 N N . THR A 1 342 ? -0.649 -1.946 -31.658 1.00 59.88 342 THR A N 1
ATOM 2491 C CA . THR A 1 342 ? -1.504 -2.491 -30.598 1.00 59.88 342 THR A CA 1
ATOM 2492 C C . THR A 1 342 ? -1.146 -2.004 -29.182 1.00 59.88 342 THR A C 1
ATOM 2494 O O . THR A 1 342 ? -2.027 -1.441 -28.536 1.00 59.88 342 THR A O 1
ATOM 2497 N N . PRO A 1 343 ? 0.102 -2.115 -28.674 1.00 60.66 343 PRO A N 1
ATOM 2498 C CA . PRO A 1 343 ? 0.470 -1.586 -27.353 1.00 60.66 343 PRO A CA 1
ATOM 2499 C C . PRO A 1 343 ? 0.316 -0.062 -27.250 1.00 60.66 343 PRO A C 1
ATOM 2501 O O . PRO A 1 343 ? -0.076 0.453 -26.205 1.00 60.66 343 PRO A O 1
ATOM 2504 N N . LEU A 1 344 ? 0.566 0.669 -28.340 1.00 60.81 344 LEU A N 1
ATOM 2505 C CA . LEU A 1 344 ? 0.405 2.122 -28.381 1.00 60.81 344 LEU A CA 1
ATOM 2506 C C . LEU A 1 344 ? -1.078 2.520 -28.375 1.00 60.81 344 LEU A C 1
ATOM 2508 O O . LEU A 1 344 ? -1.451 3.465 -27.687 1.00 60.81 344 LEU A O 1
ATOM 2512 N N . LEU A 1 345 ? -1.934 1.765 -29.068 1.00 60.38 345 LEU A N 1
ATOM 2513 C CA . LEU A 1 345 ? -3.390 1.927 -29.055 1.00 60.38 345 LEU A CA 1
ATOM 2514 C C . LEU A 1 345 ? -4.004 1.557 -27.702 1.00 60.38 345 LEU A C 1
ATOM 2516 O O . LEU A 1 345 ? -4.896 2.263 -27.242 1.00 60.38 345 LEU A O 1
ATOM 2520 N N . ILE A 1 346 ? -3.521 0.498 -27.043 1.00 68.06 346 ILE A N 1
ATOM 2521 C CA . ILE A 1 346 ? -3.954 0.126 -25.688 1.00 68.06 346 ILE A CA 1
ATOM 2522 C C . ILE A 1 346 ? -3.565 1.227 -24.702 1.00 68.06 346 ILE A C 1
ATOM 2524 O O . ILE A 1 346 ? -4.413 1.685 -23.941 1.00 68.06 346 ILE A O 1
ATOM 2528 N N . LEU A 1 347 ? -2.319 1.707 -24.749 1.00 66.75 347 LEU A N 1
ATOM 2529 C CA . LEU A 1 347 ? -1.864 2.796 -23.885 1.00 66.75 347 LEU A CA 1
ATOM 2530 C C . LEU A 1 347 ? -2.657 4.084 -24.135 1.00 66.75 347 LEU A C 1
ATOM 2532 O O . LEU A 1 347 ? -3.122 4.713 -23.186 1.00 66.75 347 LEU A O 1
ATOM 2536 N N . LEU A 1 348 ? -2.862 4.455 -25.402 1.00 68.06 348 LEU A N 1
ATOM 2537 C CA . LEU A 1 348 ? -3.686 5.603 -25.774 1.00 68.06 348 LEU A CA 1
ATOM 2538 C C . LEU A 1 348 ? -5.130 5.419 -25.293 1.00 68.06 348 LEU A C 1
ATOM 2540 O O . LEU A 1 348 ? -5.712 6.355 -24.758 1.00 68.06 348 LEU A O 1
ATOM 2544 N N . GLY A 1 349 ? -5.687 4.214 -25.414 1.00 70.38 349 GLY A N 1
ATOM 2545 C CA . GLY A 1 349 ? -7.006 3.858 -24.900 1.00 70.38 349 GLY A CA 1
ATOM 2546 C C . GLY A 1 349 ? -7.104 4.026 -23.385 1.00 70.38 349 GLY A C 1
ATOM 2547 O O . GLY A 1 349 ? -8.053 4.640 -22.909 1.00 70.38 349 GLY A O 1
ATOM 2548 N N . ILE A 1 350 ? -6.103 3.571 -22.627 1.00 73.31 350 ILE A N 1
ATOM 2549 C CA . ILE A 1 350 ? -6.037 3.766 -21.171 1.00 73.31 350 ILE A CA 1
ATOM 2550 C C . ILE A 1 350 ? -5.961 5.259 -20.832 1.00 73.31 350 ILE A C 1
ATOM 2552 O O . ILE A 1 350 ? -6.690 5.717 -19.956 1.00 73.31 350 ILE A O 1
ATOM 2556 N N . ILE A 1 351 ? -5.140 6.037 -21.544 1.00 74.75 351 ILE A N 1
ATOM 2557 C CA . ILE A 1 351 ? -5.019 7.490 -21.338 1.00 74.75 351 ILE A CA 1
ATOM 2558 C C . ILE A 1 351 ? -6.334 8.206 -21.669 1.00 74.75 351 ILE A C 1
ATOM 2560 O O . ILE A 1 351 ? -6.758 9.087 -20.923 1.00 74.75 351 ILE A O 1
ATOM 2564 N N . VAL A 1 352 ? -7.007 7.831 -22.758 1.00 71.50 352 VAL A N 1
ATOM 2565 C CA . VAL A 1 352 ? -8.298 8.407 -23.158 1.00 71.50 352 VAL A CA 1
ATOM 2566 C C . VAL A 1 352 ? -9.394 8.027 -22.167 1.00 71.50 352 VAL A C 1
ATOM 2568 O O . VAL A 1 352 ? -10.182 8.890 -21.791 1.00 71.50 352 VAL A O 1
ATOM 2571 N N . LEU A 1 353 ? -9.431 6.780 -21.689 1.00 72.19 353 LEU A N 1
ATOM 2572 C CA . LEU A 1 353 ? -10.359 6.343 -20.643 1.00 72.19 353 LEU A CA 1
ATOM 2573 C C . LEU A 1 353 ? -10.105 7.091 -19.333 1.00 72.19 353 LEU A C 1
ATOM 2575 O O . LEU A 1 353 ? -11.053 7.584 -18.729 1.00 72.19 353 LEU A O 1
ATOM 2579 N N . ALA A 1 354 ? -8.842 7.247 -18.933 1.00 71.62 354 ALA A N 1
ATOM 2580 C CA . ALA A 1 354 ? -8.449 8.052 -17.783 1.00 71.62 354 ALA A CA 1
ATOM 2581 C C . ALA A 1 354 ? -8.923 9.503 -17.936 1.00 71.62 354 ALA A C 1
ATOM 2583 O O . ALA A 1 354 ? -9.615 10.026 -17.068 1.00 71.62 354 ALA A O 1
ATOM 2584 N N . ALA A 1 355 ? -8.620 10.145 -19.067 1.00 70.75 355 ALA A N 1
ATOM 2585 C CA . ALA A 1 355 ? -9.027 11.518 -19.349 1.00 70.75 355 ALA A CA 1
ATOM 2586 C C . ALA A 1 355 ? -10.557 11.674 -19.381 1.00 70.75 355 ALA A C 1
ATOM 2588 O O . ALA A 1 355 ? -11.097 12.609 -18.790 1.00 70.75 355 ALA A O 1
ATOM 2589 N N . GLY A 1 356 ? -11.266 10.737 -20.013 1.00 68.62 356 GLY A N 1
ATOM 2590 C CA . GLY A 1 356 ? -12.725 10.699 -20.054 1.00 68.62 356 GLY A CA 1
ATOM 2591 C C . GLY A 1 356 ? -13.333 10.551 -18.661 1.00 68.62 356 GLY A C 1
ATOM 2592 O O . GLY A 1 356 ? -14.248 11.294 -18.307 1.00 68.62 356 GLY A O 1
ATOM 2593 N N . LEU A 1 357 ? -12.767 9.673 -17.831 1.00 72.62 357 LEU A N 1
ATOM 2594 C CA . LEU A 1 357 ? -13.163 9.510 -16.437 1.00 72.62 357 LEU A CA 1
ATOM 2595 C C . LEU A 1 357 ? -12.902 10.803 -15.634 1.00 72.62 357 LEU A C 1
ATOM 2597 O O . LEU A 1 357 ? -13.729 11.174 -14.805 1.00 72.62 357 LEU A O 1
ATOM 2601 N N . VAL A 1 358 ? -11.818 11.551 -15.912 1.00 71.31 358 VAL A N 1
ATOM 2602 C CA . VAL A 1 358 ? -11.504 12.829 -15.226 1.00 71.31 358 VAL A CA 1
ATOM 2603 C C . VAL A 1 358 ? -12.573 13.848 -15.550 1.00 71.31 358 VAL A C 1
ATOM 2605 O O . VAL A 1 358 ? -13.097 14.511 -14.653 1.00 71.31 358 VAL A O 1
ATOM 2608 N N . VAL A 1 359 ? -12.896 13.975 -16.835 1.00 71.81 359 VAL A N 1
ATOM 2609 C CA . VAL A 1 359 ? -13.926 14.897 -17.307 1.00 71.81 359 VAL A CA 1
ATOM 2610 C C . VAL A 1 359 ? -15.280 14.523 -16.710 1.00 71.81 359 VAL A C 1
ATOM 2612 O O . VAL A 1 359 ? -15.966 15.405 -16.197 1.00 71.81 359 VAL A O 1
ATOM 2615 N N . TYR A 1 360 ? -15.633 13.236 -16.696 1.00 77.31 360 TYR A N 1
ATOM 2616 C CA . TYR A 1 360 ? -16.881 12.746 -16.116 1.00 77.31 360 TYR A CA 1
ATOM 2617 C C . TYR A 1 360 ? -16.989 13.054 -14.616 1.00 77.31 360 TYR A C 1
ATOM 2619 O O . TYR A 1 360 ? -17.957 13.682 -14.189 1.00 77.31 360 TYR A O 1
ATOM 2627 N N . VAL A 1 361 ? -15.976 12.702 -13.818 1.00 72.00 361 VAL A N 1
ATOM 2628 C CA . VAL A 1 361 ? -15.967 12.958 -12.366 1.00 72.00 361 VAL A CA 1
ATOM 2629 C C . VAL A 1 361 ? -16.029 14.459 -12.073 1.00 72.00 361 VAL A C 1
ATOM 2631 O O . VAL A 1 361 ? -16.780 14.897 -11.200 1.00 72.00 361 VAL A O 1
ATOM 2634 N N . ARG A 1 362 ? -15.291 15.283 -12.830 1.00 72.81 362 ARG A N 1
ATOM 2635 C CA . ARG A 1 362 ? -15.372 16.747 -12.705 1.00 72.81 362 ARG A CA 1
ATOM 2636 C C . ARG A 1 362 ? -16.758 17.277 -13.066 1.00 72.81 362 ARG A C 1
ATOM 2638 O O . ARG A 1 362 ? -17.263 18.157 -12.371 1.00 72.81 362 ARG A O 1
ATOM 2645 N N . ALA A 1 363 ? -17.381 16.752 -14.119 1.00 73.31 363 ALA A N 1
ATOM 2646 C CA . ALA A 1 363 ? -18.731 17.135 -14.519 1.00 73.31 363 ALA A CA 1
ATOM 2647 C C . ALA A 1 363 ? -19.765 16.761 -13.445 1.00 73.31 363 ALA A C 1
ATOM 2649 O O . ALA A 1 363 ? -20.607 17.592 -13.099 1.00 73.31 363 ALA A O 1
ATOM 2650 N N . GLN A 1 364 ? -19.656 15.566 -12.858 1.00 76.12 364 GLN A N 1
ATOM 2651 C CA . GLN A 1 364 ? -20.528 15.126 -11.771 1.00 76.12 364 GLN A CA 1
ATOM 2652 C C . GLN A 1 364 ? -20.371 16.017 -10.531 1.00 76.12 364 GLN A C 1
ATOM 2654 O O . GLN A 1 364 ? -21.362 16.548 -10.030 1.00 76.12 364 GLN A O 1
ATOM 2659 N N . ARG A 1 365 ? -19.132 16.279 -10.092 1.00 71.69 365 ARG A N 1
ATOM 2660 C CA . ARG A 1 365 ? -18.852 17.147 -8.936 1.00 71.69 365 ARG A CA 1
ATOM 2661 C C . ARG A 1 365 ? -19.374 18.571 -9.145 1.00 71.69 365 ARG A C 1
ATOM 2663 O O . ARG A 1 365 ? -19.953 19.162 -8.237 1.00 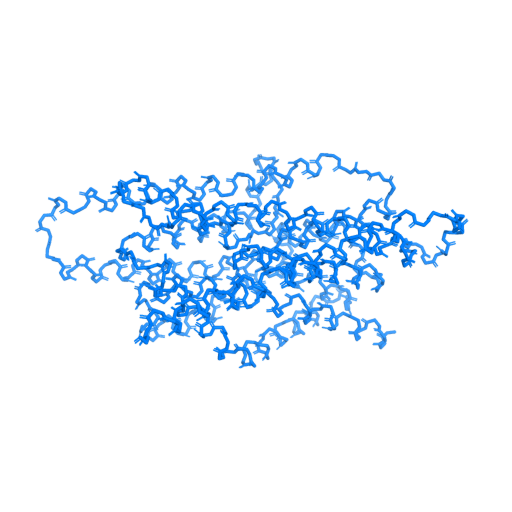71.69 365 ARG A O 1
ATOM 2670 N N . ASN A 1 366 ? -19.235 19.112 -10.356 1.00 73.56 366 ASN A N 1
ATOM 2671 C CA . ASN A 1 366 ? -19.804 20.414 -10.708 1.00 73.56 366 ASN A CA 1
ATOM 2672 C C . ASN A 1 366 ? -21.340 20.402 -10.697 1.00 73.56 366 ASN A C 1
ATOM 2674 O O . ASN A 1 366 ? -21.955 21.397 -10.313 1.00 73.56 366 ASN A O 1
ATOM 2678 N N . SER A 1 367 ? -21.972 19.295 -11.095 1.00 71.50 367 SER A N 1
ATOM 2679 C CA . SER A 1 367 ? -23.425 19.143 -10.995 1.00 71.50 367 SER A CA 1
ATOM 2680 C C . SER A 1 367 ? -23.897 19.082 -9.542 1.00 71.50 367 SER A C 1
ATOM 2682 O O . SER A 1 367 ? -24.934 19.666 -9.234 1.00 71.50 367 SER A O 1
ATOM 2684 N N . GLU A 1 368 ? -23.183 18.384 -8.661 1.00 74.94 368 GLU A N 1
ATOM 2685 C CA . GLU A 1 368 ? -23.521 18.288 -7.235 1.00 74.94 368 GLU A CA 1
ATOM 2686 C C . GLU A 1 368 ? -23.358 19.635 -6.528 1.00 74.94 368 GLU A C 1
ATOM 2688 O O . GLU A 1 368 ? -24.281 20.080 -5.849 1.00 74.94 368 GLU A O 1
ATOM 2693 N N . LEU A 1 369 ? -22.256 20.348 -6.781 1.00 73.88 369 LEU A N 1
ATOM 2694 C CA . LEU A 1 369 ? -22.049 21.709 -6.274 1.00 73.88 369 LEU A CA 1
ATOM 2695 C C . LEU A 1 369 ? -23.153 22.663 -6.745 1.00 73.88 369 LEU A C 1
ATOM 2697 O O . LEU A 1 369 ? -23.680 23.441 -5.954 1.00 73.88 369 LEU A O 1
ATOM 2701 N N . ARG A 1 370 ? -23.564 22.582 -8.018 1.00 70.88 370 ARG A N 1
ATOM 2702 C CA . ARG A 1 370 ? -24.696 23.375 -8.528 1.00 70.88 370 ARG A CA 1
ATOM 2703 C C . ARG A 1 370 ? -26.005 23.042 -7.815 1.00 70.88 370 ARG A C 1
ATOM 2705 O O . ARG A 1 370 ? -26.748 23.963 -7.495 1.00 70.88 370 ARG A O 1
ATOM 2712 N N . LYS A 1 371 ? -26.282 21.762 -7.544 1.00 76.25 371 LYS A N 1
ATOM 2713 C CA . LYS A 1 371 ? -27.469 21.341 -6.781 1.00 76.25 371 LYS A CA 1
ATOM 2714 C C . LYS A 1 371 ? -27.440 21.879 -5.347 1.00 76.25 371 LYS A C 1
ATOM 2716 O O . LYS A 1 371 ? -28.458 22.375 -4.886 1.00 76.25 371 LYS A O 1
ATOM 2721 N N . GLN A 1 372 ? -26.289 21.844 -4.676 1.00 72.94 372 GLN A N 1
ATOM 2722 C CA . GLN A 1 372 ? -26.128 22.394 -3.323 1.00 72.94 372 GLN A CA 1
ATOM 2723 C C . GLN A 1 372 ? -26.324 23.915 -3.292 1.00 72.94 372 GLN A C 1
ATOM 2725 O O . GLN A 1 372 ? -27.045 24.420 -2.438 1.00 72.94 372 GLN A O 1
ATOM 2730 N N . ILE A 1 373 ? -25.757 24.642 -4.261 1.00 71.25 373 ILE A N 1
ATOM 2731 C CA . ILE A 1 373 ? -25.949 26.096 -4.383 1.00 71.25 373 ILE A CA 1
ATOM 2732 C C . ILE A 1 373 ? -27.427 26.429 -4.619 1.00 71.25 373 ILE A C 1
ATOM 2734 O O . ILE A 1 373 ? -27.951 27.345 -3.989 1.00 71.25 373 ILE A O 1
ATOM 2738 N N . LEU A 1 374 ? -28.108 25.687 -5.498 1.00 72.25 374 LEU A N 1
ATOM 2739 C CA . LEU A 1 374 ? -29.535 25.885 -5.769 1.00 72.25 374 LEU A CA 1
ATOM 2740 C C . LEU A 1 374 ? -30.427 25.530 -4.575 1.00 72.25 374 LEU A C 1
ATOM 2742 O O . LEU A 1 374 ? -31.429 26.197 -4.389 1.00 72.25 374 LEU A O 1
ATOM 2746 N N . ALA A 1 375 ? -30.070 24.526 -3.770 1.00 70.25 375 ALA A N 1
ATOM 2747 C CA . ALA A 1 375 ? -30.813 24.161 -2.561 1.00 70.25 375 ALA A CA 1
ATOM 2748 C C . ALA A 1 375 ? -30.588 25.133 -1.385 1.00 70.25 375 ALA A C 1
ATOM 2750 O O . ALA A 1 375 ? -31.376 25.149 -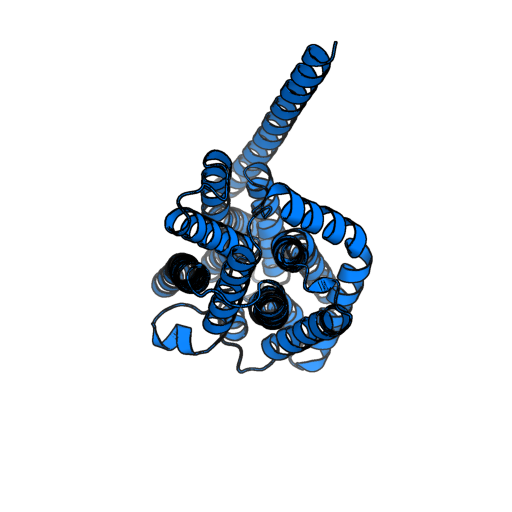0.446 1.00 70.25 375 ALA A O 1
ATOM 2751 N N . SER A 1 376 ? -29.502 25.913 -1.416 1.00 69.88 376 SER A N 1
ATOM 2752 C CA . SER A 1 376 ? -29.178 26.926 -0.398 1.00 69.88 376 SER A CA 1
ATOM 2753 C C . SER A 1 376 ? -29.799 28.307 -0.656 1.00 69.88 376 SER A C 1
ATOM 2755 O O . SER A 1 376 ? -29.656 29.200 0.178 1.00 69.88 376 SER A O 1
ATOM 2757 N N . ARG A 1 377 ? -30.436 28.492 -1.816 1.00 56.78 377 ARG A N 1
ATOM 2758 C CA . ARG A 1 377 ? -31.189 29.692 -2.203 1.00 56.78 377 ARG A CA 1
ATOM 2759 C C . ARG A 1 377 ? -32.676 29.414 -2.090 1.00 56.78 377 ARG A C 1
ATOM 2761 O O . ARG A 1 377 ? -33.393 30.369 -1.729 1.00 56.78 377 ARG A O 1
#

Nearest PDB structures (foldseek):
  6yu3-assembly1_A  TM=2.414E-01  e=1.549E-01  Halalkalibacterium halodurans
  4d1c-assembly1_A  TM=2.252E-01  e=1.265E+00  Microbacterium maritypicum
  7zk4-assembly1_A  TM=1.378E-01  e=3.615E+00  Mus musculus

Radius of gyration: 21.47 Å; Cα contacts (8 Å, |Δi|>4): 575; chains: 1; bounding box: 59×51×73 Å

Secondary structure (DSSP, 8-state):
-HHHHHHHHHHHHHHHHHHIIIIIHHHHHHHHHTTGGGSHHHHHHHHHHHHHHHHHHTSTT-HHHHHHHHH--TT-HHHHHHHHHHHHHHHHHHHHH-S---HHHHHHHHHHHHHHHHHSS--HHHHHHHHHHHHHHHHHHHHHHHHHHHHHHHHTTS---HHHHHHHHHHHHHHHHHHHHHHHHHHHHHHHHHHHGGG-S-THHHHHHHHHHHHHHHHHHHHHHHHHHHHHHHHH--S-HHHHHHHHHHHHHHHHHHTSTHHHHTT-------HHHHHHHHHHHHHHHHTS-SS-HHHHHHHHHHHHHHHHHHHHHHHHHHHHTT--TTS----------HHHHHHHHHHHHHHHHHHHHHHHHHHHHHHHHHHT-

Sequence (377 aa):
MTIHLITVCVATLLVAIPLLLLDFSVMLGEVWSSGALERWAVRILLPLALAGGLALSFIDWDPVSGFLGGFFPTTVSAALLAVTLSCVVAVMVTGMISRYSSLPYAFVGALLGCHLVVNGTPDWGLALGIIASWVAAPLLCALLAAGFAALSSLRGSCGRNLVKADTAMICLCTVASILFAGAFAWNNGAILSLFSRGLGDTPWIPYGVTLAVMLVLFILLLGSIRSEGWHISDIELDIPVSSVFSVMAASGITMALFSTPWVGMAHLAPVPLSVSALLVASLFSVSLVSGRPAMEGERMVKSLIATAAAPVLGFLVSYCICVILNVSPSGSVVRNLRSDLTPLLILLGIIVLAAGLVVYVRAQRNSELRKQILASR

Mean predicted aligned error: 9.1 Å

Foldseek 3Di:
DVVLVVLLLVLLLLLLLCCLLAQVLQLLLLLVLLVLCVDPCLVVLLVVLLVLLLVLLLDPQFQALVQLLVQDDLQFSLLSVLLSVLLNLLQLLLCLLAVNFFSQLLNVLLSQLLSCLAVVDHPPLVVVLAVCLQVVLLVQLLVQLLVLLLVVVVCVPDPDDPVVVSVVLSVLSSVLSSLLSNLLSNQCSSVSLSSLPNVDPDSVVSSVSSVVSSVVSCVVCVVSSVVSSNVCSPPQVPDDSSSSSSLSNSNSVSSNCLRHCVCVVVSHRSGRYGSSSSNLSSQVSSCVNVVHRSDDPSNSVSSVCSHVSSSVSSSLSSNLSCVVSQDYPVPDRPPPPPDDCPSVVSNVVSVVVSVVSVVVSVVVVVVVVVVVVVVVD

pLDDT: mean 78.3, std 11.53, range [40.09, 96.38]